Protein AF-0000000066705058 (afdb_homodimer)

pLDDT: mean 97.99, std 1.57, range [86.38, 98.94]

Nearest PDB structures (foldseek):
  3ngf-assembly1_A  TM=9.585E-01  e=2.530E-28  Brucella abortus 2308
  1k77-assembly1_A  TM=9.515E-01  e=2.644E-27  Escherichia coli
  2zvr-assembly1_B  TM=8.179E-01  e=1.873E-13  Thermotoga maritima
  5h6h-assembly2_B  TM=8.214E-01  e=1.449E-12  Thermotoga maritima MSB8
  3vyl-assembly1_B  TM=7.615E-01  e=5.126E-12  Mesorhizobium loti

Secondary structure (DSSP, 8-state):
-BEEEETTTS-TTS-HHHHHHHHHHTT--EEEES-GGGS-HHHHHHHHHHTT-EEEEEEPP-S-GGGT-SBSTT-GGGHHHHHHHHHHHHHHHHHHT--EEE--B-B----HHHHHHHHHHHHHHHHHHHTTTPEEEE----TTTSTTBS---HHHHHHHHHHH--TTEEEEEEHHHHHHHT--HHHHHHHHGGGEEEEEE--TTT---TTSSSSB-HHHHHHHHHHH----EEE-S--S-SSGGGGTHHHHTT-B-/-BEEEETTTS-TTS-HHHHHHHHHHTT--EEEES-GGGS-HHHHHHHHHHTT-EEEEEEPP-S-GGGT-SBSTT-GGGHHHHHHHHHHHHHHHHHHT--EEE--B-B----HHHHHHHHHHHHHHHHHHHTTTPEEEE----TTTSTTBS---HHHHHHHHHHH--TTEEEEEEHHHHHHHT--HHHHHHHHGGGEEEEEE--TTT---TTSSSSB-HHHHHHHHHHH----EEE-S--S-SSGGGGTHHHHTT-B-

Radius of gyration: 26.09 Å; Cα contacts (8 Å, |Δi|>4): 1089; chains: 2; bounding box: 39×76×64 Å

InterPro domains:
  IPR013022 Xylose isomerase-like, TIM barrel domain [PF01261] (23-240)
  IPR026040 Hydroxypyruvate isomerase-like [PIRSF006241] (1-254)
  IPR036237 Xylose isomerase-like superfamily [SSF51658] (1-252)
  IPR050417 Sugar Epimerase/Isomerase [PTHR43489] (1-253)

Foldseek 3Di:
DAAAEELQFEPVVDDSLVVLVLCLVLPHQEYEYAAPPVDDLLSVLVSCVVSNHAYAEYEFDQPDVVVPTRFPQLPPVCVVVLVVSLVVVLVSCVSRVYQEYEGFLTQDDADPSSLVSNLVSQLVSLVVSVVVNHAYEYEAADCVVRNRGHRNDVVSVVVSCVVSVRPSYAYEAELQSVCRRPNPLLVCCQVRLVRHDAYEYAAPPQREDPPDDHDDPVLVSLVSNVVRDDHHYYHNGYYPDSDNVSVCVCVVSPHHD/DAAAEELQFEPVVDDSLVVLVLCLVLPHQEYEYAAPPVDDLLSVLVSCVVSNHAYAEYEFDQPDVVVPTRFPQLPPVCVVVLVVSLVVQLVSCVSRVYQEYEGFLTQDDADPSSLVSNLVSQLVSLVVSVVVNHAYEYEAADCVVRNRGHRNDVVSVVVSCVVSVRPSYAYEAELQSVCRRPNPLLVCCQVRLVRHDAYEYAAPPQQEDPPDDHDDPVLVSLVSNVVRDDHHYYHNGYYPDSDNVSVCVCVVSPHHD

Structure (mmCIF, N/CA/C/O backbone):
data_AF-0000000066705058-model_v1
#
loop_
_entity.id
_entity.type
_entity.pdbx_description
1 polymer 'Putative hydroxypyruvate isomerase'
#
loop_
_atom_site.group_PDB
_atom_site.id
_atom_site.type_symbol
_atom_site.label_atom_id
_atom_site.label_alt_id
_atom_site.label_comp_id
_atom_site.label_asym_id
_atom_site.label_entity_id
_atom_site.label_seq_id
_atom_site.pdbx_PDB_ins_code
_atom_site.Cartn_x
_atom_site.Cartn_y
_atom_site.Cartn_z
_atom_site.occupancy
_atom_site.B_iso_or_equiv
_atom_site.auth_seq_id
_atom_site.auth_comp_id
_atom_site.auth_asym_id
_atom_site.auth_atom_id
_atom_site.pdbx_PDB_model_num
ATOM 1 N N . MET A 1 1 ? -6.016 22.234 -7.145 1 97.19 1 MET A N 1
ATOM 2 C CA . MET A 1 1 ? -5.43 22.125 -5.812 1 97.19 1 MET A CA 1
ATOM 3 C C . MET A 1 1 ? -4.156 22.953 -5.699 1 97.19 1 MET A C 1
ATOM 5 O O . MET A 1 1 ? -3.385 23.047 -6.652 1 97.19 1 MET A O 1
ATOM 9 N N . ARG A 1 2 ? -4.031 23.672 -4.613 1 98.25 2 ARG A N 1
ATOM 10 C CA . ARG A 1 2 ? -2.832 24.469 -4.363 1 98.25 2 ARG A CA 1
ATOM 11 C C . ARG A 1 2 ? -1.87 23.719 -3.439 1 98.25 2 ARG A C 1
ATOM 13 O O . ARG A 1 2 ? -2.297 22.953 -2.578 1 98.25 2 ARG A O 1
ATOM 20 N N . VAL A 1 3 ? -0.543 23.922 -3.594 1 98.81 3 VAL A N 1
ATOM 21 C CA . VAL A 1 3 ? 0.443 23.281 -2.727 1 98.81 3 VAL A CA 1
ATOM 22 C C . VAL A 1 3 ? 0.785 24.219 -1.565 1 98.81 3 VAL A C 1
ATOM 24 O O . VAL A 1 3 ? 0.703 25.438 -1.697 1 98.81 3 VAL A O 1
ATOM 27 N N . ALA A 1 4 ? 1.103 23.688 -0.45 1 98.81 4 ALA A N 1
ATOM 28 C CA . ALA A 1 4 ? 1.565 24.391 0.743 1 98.81 4 ALA A CA 1
ATOM 29 C C . ALA A 1 4 ? 2.945 23.891 1.169 1 98.81 4 ALA A C 1
ATOM 31 O O . ALA A 1 4 ? 3.164 22.688 1.312 1 98.81 4 ALA A O 1
ATOM 32 N N . ALA A 1 5 ? 3.854 24.797 1.395 1 98.56 5 ALA A N 1
ATOM 33 C CA . ALA A 1 5 ? 5.188 24.422 1.858 1 98.56 5 ALA A CA 1
ATOM 34 C C . ALA A 1 5 ? 5.156 24 3.324 1 98.56 5 ALA A C 1
ATOM 36 O O . ALA A 1 5 ? 4.75 24.766 4.191 1 98.56 5 ALA A O 1
ATOM 37 N N . ASN A 1 6 ? 5.5 22.812 3.566 1 98.56 6 ASN A N 1
ATOM 38 C CA . ASN A 1 6 ? 5.727 22.391 4.945 1 98.56 6 ASN A CA 1
ATOM 39 C C . ASN A 1 6 ? 7.098 22.828 5.449 1 98.56 6 ASN A C 1
ATOM 41 O O . ASN A 1 6 ? 8.102 22.172 5.207 1 98.56 6 ASN A O 1
ATOM 45 N N . LEU A 1 7 ? 7.141 23.844 6.223 1 98.25 7 LEU A N 1
ATOM 46 C CA . LEU A 1 7 ? 8.398 24.484 6.594 1 98.25 7 LEU A CA 1
ATOM 47 C C . LEU A 1 7 ? 9.133 23.672 7.648 1 98.25 7 LEU A C 1
ATOM 49 O O . LEU A 1 7 ? 10.32 23.891 7.895 1 98.25 7 LEU A O 1
ATOM 53 N N . THR A 1 8 ? 8.422 22.75 8.234 1 97.44 8 THR A N 1
ATOM 54 C CA . THR A 1 8 ? 9.07 21.844 9.188 1 97.44 8 THR A CA 1
ATOM 55 C C . THR A 1 8 ? 9.93 20.812 8.453 1 97.44 8 THR A C 1
ATOM 57 O O . THR A 1 8 ? 11.047 20.531 8.875 1 97.44 8 THR A O 1
ATOM 60 N N . MET A 1 9 ? 9.461 20.312 7.359 1 96.94 9 MET A N 1
ATOM 61 C CA . MET A 1 9 ? 10.117 19.203 6.664 1 96.94 9 MET A CA 1
ATOM 62 C C . MET A 1 9 ? 10.992 19.734 5.527 1 96.94 9 MET A C 1
ATOM 64 O O . MET A 1 9 ? 12.094 19.219 5.305 1 96.94 9 MET A O 1
ATOM 68 N N . MET A 1 10 ? 10.484 20.75 4.84 1 97.38 10 MET A N 1
ATOM 69 C CA . MET A 1 10 ? 11.188 21.266 3.674 1 97.38 10 MET A CA 1
ATOM 70 C C . MET A 1 10 ? 12.328 22.188 4.098 1 97.38 10 MET A C 1
ATOM 72 O O . MET A 1 10 ? 12.289 22.781 5.18 1 97.38 10 MET A O 1
ATOM 76 N N . PHE A 1 11 ? 13.336 22.328 3.336 1 96.12 11 PHE A N 1
ATOM 77 C CA . PHE A 1 11 ? 14.453 23.25 3.512 1 96.12 11 PHE A CA 1
ATOM 78 C C . PHE A 1 11 ? 15.195 22.953 4.809 1 96.12 11 PHE A C 1
ATOM 80 O O . PHE A 1 11 ? 15.469 23.859 5.594 1 96.12 11 PHE A O 1
ATOM 87 N N . HIS A 1 12 ? 15.508 21.719 5.094 1 90 12 HIS A N 1
ATOM 88 C CA . HIS A 1 12 ? 16 21.25 6.383 1 90 12 HIS A CA 1
ATOM 89 C C . HIS A 1 12 ? 17.328 21.922 6.73 1 90 12 HIS A C 1
ATOM 91 O O . HIS A 1 12 ? 17.719 21.984 7.898 1 90 12 HIS A O 1
ATOM 97 N N . GLU A 1 13 ? 17.953 22.547 5.789 1 91.5 13 GLU A N 1
ATOM 98 C CA . GLU A 1 13 ? 19.25 23.156 6.012 1 91.5 13 GLU A CA 1
ATOM 99 C C . GLU A 1 13 ? 19.109 24.609 6.457 1 91.5 13 GLU A C 1
ATOM 101 O O . GLU A 1 13 ? 20.094 25.25 6.832 1 91.5 13 GLU A O 1
ATOM 106 N N . MET A 1 14 ? 17.922 25.078 6.52 1 95.31 14 MET A N 1
ATOM 107 C CA . MET A 1 14 ? 17.688 26.5 6.797 1 95.31 14 MET A CA 1
ATOM 108 C C . MET A 1 14 ? 17.047 26.688 8.172 1 95.31 14 MET A C 1
ATOM 110 O O . MET A 1 14 ? 16.359 25.797 8.664 1 95.31 14 MET A O 1
ATOM 114 N N . ASP A 1 15 ? 17.328 27.859 8.688 1 95.81 15 ASP A N 1
ATOM 115 C CA . ASP A 1 15 ? 16.609 28.25 9.898 1 95.81 15 ASP A CA 1
ATOM 116 C C . ASP A 1 15 ? 15.133 28.516 9.586 1 95.81 15 ASP A C 1
ATOM 118 O O . ASP A 1 15 ? 14.805 29.047 8.523 1 95.81 15 ASP A O 1
ATOM 122 N N . MET A 1 16 ? 14.305 28.328 10.562 1 97.25 16 MET A N 1
ATOM 123 C CA . MET A 1 16 ? 12.859 28.375 10.383 1 97.25 16 MET A CA 1
ATOM 124 C C . MET A 1 16 ? 12.438 29.703 9.758 1 97.25 16 MET A C 1
ATOM 126 O O . MET A 1 16 ? 11.711 29.719 8.766 1 97.25 16 MET A O 1
ATOM 130 N N . LEU A 1 17 ? 12.891 30.812 10.281 1 97.31 17 LEU A N 1
ATOM 131 C CA . LEU A 1 17 ? 12.406 32.125 9.844 1 97.31 17 LEU A CA 1
ATOM 132 C C . LEU A 1 17 ? 12.867 32.406 8.422 1 97.31 17 LEU A C 1
ATOM 134 O O . LEU A 1 17 ? 12.195 33.156 7.691 1 97.31 17 LEU A O 1
ATOM 138 N N . GLN A 1 18 ? 13.977 31.812 8 1 97.19 18 GLN A N 1
ATOM 139 C CA . GLN A 1 18 ? 14.5 32 6.652 1 97.19 18 GLN A CA 1
ATOM 140 C C . GLN A 1 18 ? 13.703 31.203 5.633 1 97.19 18 GLN A C 1
ATOM 142 O O . GLN A 1 18 ? 13.703 31.516 4.441 1 97.19 18 GLN A O 1
ATOM 147 N N . LYS A 1 19 ? 13.055 30.219 6.109 1 98.12 19 LYS A N 1
ATOM 148 C CA . LYS A 1 19 ? 12.32 29.328 5.223 1 98.12 19 LYS A CA 1
ATOM 149 C C . LYS A 1 19 ? 11.133 30.031 4.582 1 98.12 19 LYS A C 1
ATOM 151 O O . LYS A 1 19 ? 10.703 29.672 3.484 1 98.12 19 LYS A O 1
ATOM 156 N N . TYR A 1 20 ? 10.586 31.047 5.258 1 98.5 20 TYR A N 1
ATOM 157 C CA . TYR A 1 20 ? 9.453 31.781 4.719 1 98.5 20 TYR A CA 1
ATOM 158 C C . TYR A 1 20 ? 9.836 32.469 3.414 1 98.5 20 TYR A C 1
ATOM 160 O O . TYR A 1 20 ? 9.117 32.375 2.416 1 98.5 20 TYR A O 1
ATOM 168 N N . GLY A 1 21 ? 10.953 33.156 3.467 1 98.19 21 GLY A N 1
ATOM 169 C CA . GLY A 1 21 ? 11.43 33.781 2.258 1 98.19 21 GLY A CA 1
ATOM 170 C C . GLY A 1 21 ? 11.688 32.812 1.122 1 98.19 21 GLY A C 1
ATOM 171 O O . GLY A 1 21 ? 11.367 33.094 -0.033 1 98.19 21 GLY A O 1
ATOM 172 N N . ARG A 1 22 ? 12.297 31.703 1.485 1 97.75 22 ARG A N 1
ATOM 173 C CA . ARG A 1 22 ? 12.602 30.688 0.483 1 97.75 22 ARG A CA 1
ATOM 174 C C . ARG A 1 22 ? 11.32 30.156 -0.158 1 97.75 22 ARG A C 1
ATOM 176 O O . ARG A 1 22 ? 11.25 30 -1.38 1 97.75 22 ARG A O 1
ATOM 183 N N . ALA A 1 23 ? 10.32 29.844 0.648 1 98.25 23 ALA A N 1
ATOM 184 C CA . ALA A 1 23 ? 9.039 29.375 0.142 1 98.25 23 ALA A CA 1
ATOM 185 C C . ALA A 1 23 ? 8.406 30.391 -0.803 1 98.25 23 ALA A C 1
ATOM 187 O O . ALA A 1 23 ? 7.902 30.031 -1.87 1 98.25 23 ALA A O 1
ATOM 188 N N . ALA A 1 24 ? 8.484 31.656 -0.42 1 98.31 24 ALA A N 1
ATOM 189 C CA . ALA A 1 24 ? 7.891 32.719 -1.219 1 98.31 24 ALA A CA 1
ATOM 190 C C . ALA A 1 24 ? 8.57 32.844 -2.58 1 98.31 24 ALA A C 1
ATOM 192 O O . ALA A 1 24 ? 7.902 33 -3.602 1 98.31 24 ALA A O 1
ATOM 193 N N . VAL A 1 25 ? 9.883 32.688 -2.6 1 97.31 25 VAL A N 1
ATOM 194 C CA . VAL A 1 25 ? 10.656 32.812 -3.828 1 97.31 25 VAL A CA 1
ATOM 195 C C . VAL A 1 25 ? 10.281 31.688 -4.789 1 97.31 25 VAL A C 1
ATOM 197 O O . VAL A 1 25 ? 10.273 31.875 -6.008 1 97.31 25 VAL A O 1
ATOM 200 N N . LEU A 1 26 ? 9.898 30.594 -4.262 1 97.19 26 LEU A N 1
ATOM 201 C CA . LEU A 1 26 ? 9.57 29.422 -5.07 1 97.19 26 LEU A CA 1
ATOM 202 C C . LEU A 1 26 ? 8.133 29.5 -5.57 1 97.19 26 LEU A C 1
ATOM 204 O O . LEU A 1 26 ? 7.711 28.688 -6.391 1 97.19 26 LEU A O 1
ATOM 208 N N . GLY A 1 27 ? 7.379 30.422 -5.031 1 97.5 27 GLY A N 1
ATOM 209 C CA . GLY A 1 27 ? 6.039 30.656 -5.543 1 97.5 27 GLY A CA 1
ATOM 210 C C . GLY A 1 27 ? 4.949 30.203 -4.594 1 97.5 27 GLY A C 1
ATOM 211 O O . GLY A 1 27 ? 3.762 30.375 -4.871 1 97.5 27 GLY A O 1
ATOM 212 N N . PHE A 1 28 ? 5.293 29.656 -3.463 1 98.5 28 PHE A N 1
ATOM 213 C CA . PHE A 1 28 ? 4.285 29.203 -2.508 1 98.5 28 PHE A CA 1
ATOM 214 C C . PHE A 1 28 ? 3.484 30.391 -1.968 1 98.5 28 PHE A C 1
ATOM 216 O O . PHE A 1 28 ? 4.027 31.484 -1.778 1 98.5 28 PHE A O 1
ATOM 223 N N . GLN A 1 29 ? 2.209 30.172 -1.711 1 98.75 29 GLN A N 1
ATOM 224 C CA . GLN A 1 29 ? 1.339 31.141 -1.058 1 98.75 29 GLN A CA 1
ATOM 225 C C . GLN A 1 29 ? 0.85 30.625 0.292 1 98.75 29 GLN A C 1
ATOM 227 O O . GLN A 1 29 ? 0.349 31.391 1.113 1 98.75 29 GLN A O 1
ATOM 232 N N . LEU A 1 30 ? 0.985 29.312 0.453 1 98.75 30 LEU A N 1
ATOM 233 C CA . LEU A 1 30 ? 0.541 28.641 1.669 1 98.75 30 LEU A CA 1
ATOM 234 C C . LEU A 1 30 ? 1.705 27.938 2.359 1 98.75 30 LEU A C 1
ATOM 236 O O . LEU A 1 30 ? 2.598 27.406 1.693 1 98.75 30 LEU A O 1
ATOM 240 N N . VAL A 1 31 ? 1.688 27.938 3.688 1 98.81 31 VAL A N 1
ATOM 241 C CA . VAL A 1 31 ? 2.717 27.234 4.441 1 98.81 31 VAL A CA 1
ATOM 242 C C . VAL A 1 31 ? 2.078 26.469 5.602 1 98.81 31 VAL A C 1
ATOM 244 O O . VAL A 1 31 ? 0.992 26.828 6.062 1 98.81 31 VAL A O 1
ATOM 247 N N . GLU A 1 32 ? 2.654 25.438 5.992 1 98.56 32 GLU A N 1
ATOM 248 C CA . GLU A 1 32 ? 2.352 24.734 7.242 1 98.56 32 GLU A CA 1
ATOM 249 C C . GLU A 1 32 ? 3.6 24.594 8.109 1 98.56 32 GLU A C 1
ATOM 251 O O . GLU A 1 32 ? 4.703 24.422 7.59 1 98.56 32 GLU A O 1
ATOM 256 N N . VAL A 1 33 ? 3.432 24.766 9.344 1 98.44 33 VAL A N 1
ATOM 257 C CA . VAL A 1 33 ? 4.465 24.531 10.352 1 98.44 33 VAL A CA 1
ATOM 258 C C . VAL A 1 33 ? 3.961 23.531 11.391 1 98.44 33 VAL A C 1
ATOM 260 O O . VAL A 1 33 ? 3.109 23.859 12.219 1 98.44 33 VAL A O 1
ATOM 263 N N . SER A 1 34 ? 4.523 22.375 11.43 1 97.31 34 SER A N 1
ATOM 264 C CA . SER A 1 34 ? 4.008 21.312 12.273 1 97.31 34 SER A CA 1
ATOM 265 C C . SER A 1 34 ? 4.055 21.688 13.75 1 97.31 34 SER A C 1
ATOM 267 O O . SER A 1 34 ? 3.039 21.625 14.445 1 97.31 34 SER A O 1
ATOM 269 N N . LEU A 1 35 ? 5.258 22.109 14.203 1 97.31 35 LEU A N 1
ATOM 270 C CA . LEU A 1 35 ? 5.426 22.5 15.602 1 97.31 35 LEU A CA 1
ATOM 271 C C . LEU A 1 35 ? 6.051 23.891 15.695 1 97.31 35 LEU A C 1
ATOM 273 O O . LEU A 1 35 ? 7.266 24.016 15.875 1 97.31 35 LEU A O 1
ATOM 277 N N . PRO A 1 36 ? 5.277 24.906 15.672 1 98.19 36 PRO A N 1
ATOM 278 C CA . PRO A 1 36 ? 5.766 26.281 15.617 1 98.19 36 PRO A CA 1
ATOM 279 C C . PRO A 1 36 ? 6.172 26.828 16.984 1 98.19 36 PRO A C 1
ATOM 281 O O . PRO A 1 36 ? 6.613 27.969 17.109 1 98.19 36 PRO A O 1
ATOM 284 N N . TYR A 1 37 ? 6.188 26.047 18.062 1 98.06 37 TYR A N 1
ATOM 285 C CA . TYR A 1 37 ? 6.148 26.516 19.438 1 98.06 37 TYR A CA 1
ATOM 286 C C . TYR A 1 37 ? 7.547 26.891 19.938 1 98.06 37 TYR A C 1
ATOM 288 O O . TYR A 1 37 ? 7.711 27.344 21.062 1 98.06 37 TYR A O 1
ATOM 296 N N . GLY A 1 38 ? 8.492 26.734 19.094 1 96.75 38 GLY A N 1
ATOM 297 C CA . GLY A 1 38 ? 9.828 27.219 19.391 1 96.75 38 GLY A CA 1
ATOM 298 C C . GLY A 1 38 ? 10.008 28.688 19.078 1 96.75 38 GLY A C 1
ATOM 299 O O . GLY A 1 38 ? 11.023 29.281 19.453 1 96.75 38 GLY A O 1
ATOM 300 N N . TRP A 1 39 ? 9.023 29.344 18.469 1 98.06 39 TRP A N 1
ATOM 301 C CA . TRP A 1 39 ? 9.039 30.75 18.078 1 98.06 39 TRP A CA 1
ATOM 302 C C . TRP A 1 39 ? 7.785 31.469 18.578 1 98.06 39 TRP A C 1
ATOM 304 O O . TRP A 1 39 ? 6.707 30.875 18.641 1 98.06 39 TRP A O 1
ATOM 314 N N . PRO A 1 40 ? 7.957 32.781 18.953 1 98.25 40 PRO A N 1
ATOM 315 C CA . PRO A 1 40 ? 6.727 33.531 19.188 1 98.25 40 PRO A CA 1
ATOM 316 C C . PRO A 1 40 ? 5.805 33.562 17.969 1 98.25 40 PRO A C 1
ATOM 318 O O . PRO A 1 40 ? 6.266 33.75 16.844 1 98.25 40 PRO A O 1
ATOM 321 N N . ALA A 1 41 ? 4.531 33.312 18.188 1 98.56 41 ALA A N 1
ATOM 322 C CA . ALA A 1 41 ? 3.564 33.25 17.094 1 98.56 41 ALA A CA 1
ATOM 323 C C . ALA A 1 41 ? 3.598 34.531 16.266 1 98.56 41 ALA A C 1
ATOM 325 O O . ALA A 1 41 ? 3.467 34.5 15.047 1 98.56 41 ALA A O 1
ATOM 326 N N . GLU A 1 42 ? 3.781 35.656 16.906 1 98.56 42 GLU A N 1
ATOM 327 C CA . GLU A 1 42 ? 3.797 36.938 16.25 1 98.56 42 GLU A CA 1
ATOM 328 C C . GLU A 1 42 ? 4.961 37.031 15.266 1 98.56 42 GLU A C 1
ATOM 330 O O . GLU A 1 42 ? 4.848 37.688 14.219 1 98.56 42 GLU A O 1
ATOM 335 N N . GLU A 1 43 ? 6.039 36.438 15.656 1 98.44 43 GLU A N 1
ATOM 336 C CA . GLU A 1 43 ? 7.195 36.438 14.766 1 98.44 43 GLU A CA 1
ATOM 337 C C . GLU A 1 43 ? 6.922 35.625 13.5 1 98.44 43 GLU A C 1
ATOM 339 O O . GLU A 1 43 ? 7.301 36.031 12.398 1 98.44 43 GLU A O 1
ATOM 344 N N . LEU A 1 44 ? 6.34 34.531 13.695 1 98.69 44 LEU A N 1
ATOM 345 C CA . LEU A 1 44 ? 5.969 33.688 12.555 1 98.69 44 LEU A CA 1
ATOM 346 C C . LEU A 1 44 ? 4.961 34.438 11.664 1 98.69 44 LEU A C 1
ATOM 348 O O . LEU A 1 44 ? 5.086 34.406 10.438 1 98.69 44 LEU A O 1
ATOM 352 N N . LEU A 1 45 ? 3.955 35.062 12.297 1 98.62 45 LEU A N 1
ATOM 353 C CA . LEU A 1 45 ? 2.959 35.844 11.555 1 98.62 45 LEU A CA 1
ATOM 354 C C . LEU A 1 45 ? 3.619 36.969 10.758 1 98.62 45 LEU A C 1
ATOM 356 O O . LEU A 1 45 ? 3.27 37.188 9.602 1 98.62 45 LEU A O 1
ATOM 360 N N . HIS A 1 46 ? 4.551 37.594 11.422 1 98.5 46 HIS A N 1
ATOM 361 C CA . HIS A 1 46 ? 5.25 38.688 10.773 1 98.5 46 HIS A CA 1
ATOM 362 C C . HIS A 1 46 ? 5.977 38.219 9.516 1 98.5 46 HIS A C 1
ATOM 364 O O . HIS A 1 46 ? 5.953 38.875 8.484 1 98.5 46 HIS A O 1
ATOM 370 N N . GLN A 1 47 ? 6.699 37.094 9.633 1 98.5 47 GLN A N 1
ATOM 371 C CA . GLN A 1 47 ? 7.371 36.531 8.461 1 98.5 47 GLN A CA 1
ATOM 372 C C . GLN A 1 47 ? 6.375 36.188 7.359 1 98.5 47 GLN A C 1
ATOM 374 O O . GLN A 1 47 ? 6.613 36.469 6.184 1 98.5 47 GLN A O 1
ATOM 379 N N . ALA A 1 48 ? 5.262 35.594 7.73 1 98.75 48 ALA A N 1
ATOM 380 C CA . ALA A 1 48 ? 4.238 35.25 6.754 1 98.75 48 ALA A CA 1
ATOM 381 C C . ALA A 1 48 ? 3.695 36.469 6.051 1 98.75 48 ALA A C 1
ATOM 383 O O . ALA A 1 48 ? 3.521 36.469 4.828 1 98.75 48 ALA A O 1
ATOM 384 N N . GLU A 1 49 ? 3.43 37.531 6.812 1 98.56 49 GLU A N 1
ATOM 385 C CA . GLU A 1 49 ? 2.926 38.781 6.25 1 98.56 49 GLU A CA 1
ATOM 386 C C . GLU A 1 49 ? 3.961 39.438 5.34 1 98.56 49 GLU A C 1
ATOM 388 O O . GLU A 1 49 ? 3.625 39.906 4.254 1 98.56 49 GLU A O 1
ATOM 393 N N . ARG A 1 50 ? 5.129 39.406 5.805 1 98.5 50 ARG A N 1
ATOM 394 C CA . ARG A 1 50 ? 6.223 40 5.043 1 98.5 50 ARG A CA 1
ATOM 395 C C . ARG A 1 50 ? 6.316 39.375 3.65 1 98.5 50 ARG A C 1
ATOM 397 O O . ARG A 1 50 ? 6.559 40.094 2.668 1 98.5 50 ARG A O 1
ATOM 404 N N . TYR A 1 51 ? 6.164 38.094 3.557 1 98.56 51 TYR A N 1
ATOM 405 C CA . TYR A 1 51 ? 6.375 37.375 2.303 1 98.56 51 TYR A CA 1
ATOM 406 C C . TYR A 1 51 ? 5.047 37 1.659 1 98.56 51 TYR A C 1
ATOM 408 O O . TYR A 1 51 ? 5.008 36.219 0.715 1 98.56 51 TYR A O 1
ATOM 416 N N . HIS A 1 52 ? 3.906 37.5 2.203 1 98.5 52 HIS A N 1
ATOM 417 C CA . HIS A 1 52 ? 2.562 37.281 1.678 1 98.5 52 HIS A CA 1
ATOM 418 C C . HIS A 1 52 ? 2.211 35.812 1.637 1 98.5 52 HIS A C 1
ATOM 420 O O . HIS A 1 52 ? 1.721 35.312 0.622 1 98.5 52 HIS A O 1
ATOM 426 N N . LEU A 1 53 ? 2.582 35.125 2.686 1 98.81 53 LEU A N 1
ATOM 427 C CA . LEU A 1 53 ? 2.254 33.719 2.881 1 98.81 53 LEU A CA 1
ATOM 428 C C . LEU A 1 53 ? 1.125 33.562 3.895 1 98.81 53 LEU A C 1
ATOM 430 O O . LEU A 1 53 ? 0.868 34.469 4.691 1 98.81 53 LEU A O 1
ATOM 434 N N . ARG A 1 54 ? 0.409 32.5 3.832 1 98.81 54 ARG A N 1
ATOM 435 C CA . ARG A 1 54 ? -0.662 32.156 4.77 1 98.81 54 ARG A CA 1
ATOM 436 C C . ARG A 1 54 ? -0.425 30.812 5.43 1 98.81 54 ARG A C 1
ATOM 438 O O . ARG A 1 54 ? -0.206 29.812 4.746 1 98.81 54 ARG A O 1
ATOM 445 N N . HIS A 1 55 ? -0.459 30.766 6.738 1 98.81 55 HIS A N 1
ATOM 446 C CA . HIS A 1 55 ? -0.411 29.5 7.465 1 98.81 55 HIS A CA 1
ATOM 447 C C . HIS A 1 55 ? -1.73 28.75 7.348 1 98.81 55 HIS A C 1
ATOM 449 O O . HIS A 1 55 ? -2.803 29.344 7.496 1 98.81 55 HIS A O 1
ATOM 455 N N . ILE A 1 56 ? -1.649 27.422 7.145 1 98.5 56 ILE A N 1
ATOM 456 C CA . ILE A 1 56 ? -2.924 26.734 6.934 1 98.5 56 ILE A CA 1
ATOM 457 C C . ILE A 1 56 ? -3.039 25.547 7.883 1 98.5 56 ILE A C 1
ATOM 459 O O . ILE A 1 56 ? -4.121 24.984 8.047 1 98.5 56 ILE A O 1
ATOM 463 N N . LEU A 1 57 ? -1.94 25.156 8.531 1 98.75 57 LEU A N 1
ATOM 464 C CA . LEU A 1 57 ? -1.963 23.984 9.398 1 98.75 57 LEU A CA 1
ATOM 465 C C . LEU A 1 57 ? -0.849 24.047 10.438 1 98.75 57 LEU A C 1
ATOM 467 O O . LEU A 1 57 ? 0.284 24.422 10.117 1 98.75 57 LEU A O 1
ATOM 471 N N . ILE A 1 58 ? -1.1 23.781 11.641 1 98.88 58 ILE A N 1
ATOM 472 C CA . ILE A 1 58 ? -0.119 23.484 12.688 1 98.88 58 ILE A CA 1
ATOM 473 C C . ILE A 1 58 ? -0.546 22.25 13.469 1 98.88 58 ILE A C 1
ATOM 475 O O . ILE A 1 58 ? -1.669 21.766 13.312 1 98.88 58 ILE A O 1
ATOM 479 N N . ASN A 1 59 ? 0.335 21.672 14.164 1 98.88 59 ASN A N 1
ATOM 480 C CA . ASN A 1 59 ? -0.001 20.672 15.172 1 98.88 59 ASN A CA 1
ATOM 481 C C . ASN A 1 59 ? -0.152 21.297 16.562 1 98.88 59 ASN A C 1
ATOM 483 O O . ASN A 1 59 ? 0.477 22.312 16.859 1 98.88 59 ASN A O 1
ATOM 487 N N . ALA A 1 60 ? -0.997 20.75 17.391 1 98.88 60 ALA A N 1
ATOM 488 C CA . ALA A 1 60 ? -0.936 21.094 18.812 1 98.88 60 ALA A CA 1
ATOM 489 C C . ALA A 1 60 ? 0.388 20.656 19.422 1 98.88 60 ALA A C 1
ATOM 491 O O . ALA A 1 60 ? 1.047 19.75 18.906 1 98.88 60 ALA A O 1
ATOM 492 N N . PRO A 1 61 ? 0.748 21.422 20.5 1 98.75 61 PRO A N 1
ATOM 493 C CA . PRO A 1 61 ? 1.952 20.938 21.188 1 98.75 61 PRO A CA 1
ATOM 494 C C . PRO A 1 61 ? 1.916 19.422 21.422 1 98.75 61 PRO A C 1
ATOM 496 O O . PRO A 1 61 ? 0.885 18.891 21.844 1 98.75 61 PRO A O 1
ATOM 499 N N . ALA A 1 62 ? 3.012 18.734 21.203 1 98.19 62 ALA A N 1
ATOM 500 C CA . ALA A 1 62 ? 3.033 17.281 21.172 1 98.19 62 ALA A CA 1
ATOM 501 C C . ALA A 1 62 ? 3.818 16.719 22.359 1 98.19 62 ALA A C 1
ATOM 503 O O . ALA A 1 62 ? 4.176 15.539 22.375 1 98.19 62 ALA A O 1
ATOM 504 N N . GLY A 1 63 ? 4.09 17.5 23.359 1 97.81 63 GLY A N 1
ATOM 505 C CA . GLY A 1 63 ? 5.008 17.094 24.422 1 97.81 63 GLY A CA 1
ATOM 506 C C . GLY A 1 63 ? 6.465 17.312 24.062 1 97.81 63 GLY A C 1
ATOM 507 O O . GLY A 1 63 ? 6.773 17.828 22.984 1 97.81 63 GLY A O 1
ATOM 508 N N . ASN A 1 64 ? 7.359 16.953 24.984 1 96.31 64 ASN A N 1
ATOM 509 C CA . ASN A 1 64 ? 8.789 17.109 24.75 1 96.31 64 ASN A CA 1
ATOM 510 C C . ASN A 1 64 ? 9.32 16.062 23.797 1 96.31 64 ASN A C 1
ATOM 512 O O . ASN A 1 64 ? 9.531 14.906 24.188 1 96.31 64 ASN A O 1
ATOM 516 N N . TRP A 1 65 ? 9.57 16.469 22.609 1 94.81 65 TRP A N 1
ATOM 517 C CA . TRP A 1 65 ? 10.008 15.562 21.547 1 94.81 65 TRP A CA 1
ATOM 518 C C . TRP A 1 65 ? 11.258 14.797 21.969 1 94.81 65 TRP A C 1
ATOM 520 O O . TRP A 1 65 ? 11.391 13.602 21.672 1 94.81 65 TRP A O 1
ATOM 530 N N . SER A 1 66 ? 12.172 15.477 22.641 1 95 66 SER A N 1
ATOM 531 C CA . SER A 1 66 ? 13.445 14.883 23.031 1 95 66 SER A CA 1
ATOM 532 C C . SER A 1 66 ? 13.242 13.812 24.109 1 95 66 SER A C 1
ATOM 534 O O . SER A 1 66 ? 14.109 12.961 24.312 1 95 66 SER A O 1
ATOM 536 N N . GLU A 1 67 ? 12.109 13.914 24.766 1 96.31 67 GLU A N 1
ATOM 537 C CA . GLU A 1 67 ? 11.797 12.938 25.797 1 96.31 67 GLU A CA 1
ATOM 538 C C . GLU A 1 67 ? 10.969 11.781 25.234 1 96.31 67 GLU A C 1
ATOM 540 O O . GLU A 1 67 ? 10.508 10.922 26 1 96.31 67 GLU A O 1
ATOM 545 N N . GLY A 1 68 ? 10.742 11.805 23.953 1 96.81 68 GLY A N 1
ATOM 546 C CA . GLY A 1 68 ? 10.094 10.672 23.297 1 96.81 68 GLY A CA 1
ATOM 547 C C . GLY A 1 68 ? 8.625 10.906 23.016 1 96.81 68 GLY A C 1
ATOM 548 O O . GLY A 1 68 ? 7.965 10.062 22.406 1 96.81 68 GLY A O 1
ATOM 549 N N . PHE A 1 69 ? 8.133 12.062 23.438 1 98.06 69 PHE A N 1
ATOM 550 C CA . PHE A 1 69 ? 6.723 12.344 23.203 1 98.06 69 PHE A CA 1
ATOM 551 C C . PHE A 1 69 ? 6.469 12.602 21.719 1 98.06 69 PHE A C 1
ATOM 553 O O . PHE A 1 69 ? 7.285 13.227 21.047 1 98.06 69 PHE A O 1
ATOM 560 N N . ARG A 1 70 ? 5.355 12.148 21.219 1 98.75 70 ARG A N 1
ATOM 561 C CA . ARG A 1 70 ? 4.852 12.359 19.875 1 98.75 70 ARG A CA 1
ATOM 562 C C . ARG A 1 70 ? 3.361 12.68 19.891 1 98.75 70 ARG A C 1
ATOM 564 O O . ARG A 1 70 ? 2.602 12.164 19.062 1 98.75 70 ARG A O 1
ATOM 571 N N . GLY A 1 71 ? 2.982 13.438 20.75 1 98.75 71 GLY A N 1
ATOM 572 C CA . GLY A 1 71 ? 1.586 13.734 21.016 1 98.75 71 GLY A CA 1
ATOM 573 C C . GLY A 1 71 ? 1.16 13.336 22.422 1 98.75 71 GLY A C 1
ATOM 574 O O . GLY A 1 71 ? 1.887 12.625 23.125 1 98.75 71 GLY A O 1
ATOM 575 N N . LEU A 1 72 ? 0.025 13.766 22.844 1 98.81 72 LEU A N 1
ATOM 576 C CA . LEU A 1 72 ? -0.398 13.617 24.219 1 98.81 72 LEU A CA 1
ATOM 577 C C . LEU A 1 72 ? -1.795 13.008 24.312 1 98.81 72 LEU A C 1
ATOM 579 O O . LEU A 1 72 ? -2.215 12.555 25.375 1 98.81 72 LEU A O 1
ATOM 583 N N . ALA A 1 73 ? -2.516 12.938 23.25 1 98.88 73 ALA A N 1
ATOM 584 C CA . ALA A 1 73 ? -3.963 12.75 23.266 1 98.88 73 ALA A CA 1
ATOM 585 C C . ALA A 1 73 ? -4.336 11.359 23.766 1 98.88 73 ALA A C 1
ATOM 587 O O . ALA A 1 73 ? -5.402 11.172 24.359 1 98.88 73 ALA A O 1
ATOM 588 N N . ALA A 1 74 ? -3.449 10.391 23.531 1 98.88 74 ALA A N 1
ATOM 589 C CA . ALA A 1 74 ? -3.787 9.016 23.891 1 98.88 74 ALA A CA 1
ATOM 590 C C . ALA A 1 74 ? -3.17 8.625 25.219 1 98.88 74 ALA A C 1
ATOM 592 O O . ALA A 1 74 ? -3.211 7.461 25.609 1 98.88 74 ALA A O 1
ATOM 593 N N . LEU A 1 75 ? -2.539 9.602 25.953 1 98.62 75 LEU A N 1
ATOM 594 C CA . LEU A 1 75 ? -1.772 9.305 27.156 1 98.62 75 LEU A CA 1
ATOM 595 C C . LEU A 1 75 ? -2.561 9.672 28.406 1 98.62 75 LEU A C 1
ATOM 597 O O . LEU A 1 75 ? -2.67 10.852 28.75 1 98.62 75 LEU A O 1
ATOM 601 N N . PRO A 1 76 ? -3.051 8.68 29.109 1 97.75 76 PRO A N 1
ATOM 602 C CA . PRO A 1 76 ? -3.898 8.977 30.266 1 97.75 76 PRO A CA 1
ATOM 603 C C . PRO A 1 76 ? -3.158 9.742 31.359 1 97.75 76 PRO A C 1
ATOM 605 O O . PRO A 1 76 ? -3.771 10.516 32.094 1 97.75 76 PRO A O 1
ATOM 608 N N . GLU A 1 77 ? -1.854 9.625 31.391 1 97.31 77 GLU A N 1
ATOM 609 C CA . GLU A 1 77 ? -1.072 10.242 32.469 1 97.31 77 GLU A CA 1
ATOM 610 C C . GLU A 1 77 ? -0.721 11.688 32.125 1 97.31 77 GLU A C 1
ATOM 612 O O . GLU A 1 77 ? -0.15 12.398 32.969 1 97.31 77 GLU A O 1
ATOM 617 N N . GLN A 1 78 ? -1.106 12.133 30.969 1 97.75 78 GLN A N 1
ATOM 618 C CA . GLN A 1 78 ? -0.691 13.461 30.531 1 97.75 78 GLN A CA 1
ATOM 619 C C . GLN A 1 78 ? -1.895 14.375 30.344 1 97.75 78 GLN A C 1
ATOM 621 O O . GLN A 1 78 ? -1.852 15.312 29.531 1 97.75 78 GLN A O 1
ATOM 626 N N . THR A 1 79 ? -2.939 14.188 31.062 1 96.06 79 THR A N 1
ATOM 627 C CA . THR A 1 79 ? -4.199 14.891 30.875 1 96.06 79 THR A CA 1
ATOM 628 C C . THR A 1 79 ? -4.008 16.391 31.062 1 96.06 79 THR A C 1
ATOM 630 O O . THR A 1 79 ? -4.484 17.188 30.25 1 96.06 79 THR A O 1
ATOM 633 N N . SER A 1 80 ? -3.357 16.844 32.094 1 97.44 80 SER A N 1
ATOM 634 C CA . SER A 1 80 ? -3.152 18.266 32.344 1 97.44 80 SER A CA 1
ATOM 635 C C . SER A 1 80 ? -2.338 18.922 31.234 1 97.44 80 SER A C 1
ATOM 637 O O . SER A 1 80 ? -2.691 20 30.75 1 97.44 80 SER A O 1
ATOM 639 N N . LYS A 1 81 ? -1.276 18.25 30.906 1 98.12 81 LYS A N 1
ATOM 640 C CA . LYS A 1 81 ? -0.44 18.75 29.812 1 98.12 81 LYS A CA 1
ATOM 641 C C . LYS A 1 81 ? -1.223 18.812 28.5 1 98.12 81 LYS A C 1
ATOM 643 O O . LYS A 1 81 ? -1.017 19.734 27.703 1 98.12 81 LYS A O 1
ATOM 648 N N . TYR A 1 82 ? -2.068 17.891 28.328 1 98.69 82 TYR A N 1
ATOM 649 C CA . TYR A 1 82 ? -2.887 17.844 27.125 1 98.69 82 TYR A CA 1
ATOM 650 C C . TYR A 1 82 ? -3.82 19.047 27.047 1 98.69 82 TYR A C 1
ATOM 652 O O . TYR A 1 82 ? -3.898 19.703 26.016 1 98.69 82 TYR A O 1
ATOM 660 N N . ILE A 1 83 ? -4.488 19.344 28.109 1 98.38 83 ILE A N 1
ATOM 661 C CA . ILE A 1 83 ? -5.426 20.469 28.141 1 98.38 83 ILE A CA 1
ATOM 662 C C . ILE A 1 83 ? -4.68 21.766 27.875 1 98.38 83 ILE A C 1
ATOM 664 O O . ILE A 1 83 ? -5.133 22.609 27.109 1 98.38 83 ILE A O 1
ATOM 668 N N . GLU A 1 84 ? -3.539 21.891 28.484 1 98.5 84 GLU A N 1
ATOM 669 C CA . GLU A 1 84 ? -2.707 23.062 28.266 1 98.5 84 GLU A CA 1
ATOM 670 C C . GLU A 1 84 ? -2.287 23.172 26.797 1 98.5 84 GLU A C 1
ATOM 672 O O . GLU A 1 84 ? -2.23 24.281 26.25 1 98.5 84 GLU A O 1
ATOM 677 N N . SER A 1 85 ? -1.978 22.047 26.234 1 98.75 85 SER A N 1
ATOM 678 C CA . SER A 1 85 ? -1.548 22.031 24.828 1 98.75 85 SER A CA 1
ATOM 679 C C . SER A 1 85 ? -2.639 22.562 23.906 1 98.75 85 SER A C 1
ATOM 681 O O . SER A 1 85 ? -2.346 23.234 22.922 1 98.75 85 SER A O 1
ATOM 683 N N . LEU A 1 86 ? -3.877 22.297 24.219 1 98.81 86 LEU A N 1
ATOM 684 C CA . LEU A 1 86 ? -4.984 22.797 23.391 1 98.81 86 LEU A CA 1
ATOM 685 C C . LEU A 1 86 ? -5.078 24.312 23.469 1 98.81 86 LEU A C 1
ATOM 687 O O . LEU A 1 86 ? -5.289 24.984 22.453 1 98.81 86 LEU A O 1
ATOM 691 N N . ASP A 1 87 ? -4.895 24.828 24.641 1 98.56 87 ASP A N 1
ATOM 692 C CA . ASP A 1 87 ? -4.949 26.266 24.812 1 98.56 87 ASP A CA 1
ATOM 693 C C . ASP A 1 87 ? -3.852 26.969 24.016 1 98.56 87 ASP A C 1
ATOM 695 O O . ASP A 1 87 ? -4.105 27.969 23.344 1 98.56 87 ASP A O 1
ATOM 699 N N . ILE A 1 88 ? -2.699 26.406 24.125 1 98.75 88 ILE A N 1
ATOM 700 C CA . ILE A 1 88 ? -1.567 26.953 23.391 1 98.75 88 ILE A CA 1
ATOM 701 C C . ILE A 1 88 ? -1.833 26.891 21.891 1 98.75 88 ILE A C 1
ATOM 703 O O . ILE A 1 88 ? -1.598 27.859 21.156 1 98.75 88 ILE A O 1
ATOM 707 N N . ALA A 1 89 ? -2.312 25.75 21.438 1 98.88 89 ALA A N 1
ATOM 708 C CA . ALA A 1 89 ? -2.613 25.562 20.016 1 98.88 89 ALA A CA 1
ATOM 709 C C . ALA A 1 89 ? -3.625 26.594 19.531 1 98.88 89 ALA A C 1
ATOM 711 O O . ALA A 1 89 ? -3.471 27.156 18.453 1 98.88 89 ALA A O 1
ATOM 712 N N . ILE A 1 90 ? -4.652 26.828 20.328 1 98.75 90 ILE A N 1
ATOM 713 C CA . ILE A 1 90 ? -5.695 27.781 19.969 1 98.75 90 ILE A CA 1
ATOM 714 C C . ILE A 1 90 ? -5.102 29.188 19.859 1 98.75 90 ILE A C 1
ATOM 716 O O . ILE A 1 90 ? -5.379 29.922 18.906 1 98.75 90 ILE A O 1
ATOM 720 N N . GLN A 1 91 ? -4.289 29.547 20.797 1 98.62 91 GLN A N 1
ATOM 721 C CA . GLN A 1 91 ? -3.656 30.859 20.781 1 98.62 91 GLN A CA 1
ATOM 722 C C . GLN A 1 91 ? -2.809 31.047 19.531 1 98.62 91 GLN A C 1
ATOM 724 O O . GLN A 1 91 ? -2.889 32.094 18.875 1 98.62 91 GLN A O 1
ATOM 729 N N . TYR A 1 92 ? -1.975 30.031 19.25 1 98.88 92 TYR A N 1
ATOM 730 C CA . TYR A 1 92 ? -1.144 30.109 18.047 1 98.88 92 TYR A CA 1
ATOM 731 C C . TYR A 1 92 ? -2.002 30.141 16.781 1 98.88 92 TYR A C 1
ATOM 733 O O . TYR A 1 92 ? -1.737 30.906 15.867 1 98.88 92 TYR A O 1
ATOM 741 N N . ALA A 1 93 ? -3.033 29.281 16.766 1 98.81 93 ALA A N 1
ATOM 742 C CA . ALA A 1 93 ? -3.908 29.219 15.594 1 98.81 93 ALA A CA 1
ATOM 743 C C . ALA A 1 93 ? -4.582 30.562 15.344 1 98.81 93 ALA A C 1
ATOM 745 O O . ALA A 1 93 ? -4.66 31.031 14.203 1 98.81 93 ALA A O 1
ATOM 746 N N . LYS A 1 94 ? -5.035 31.172 16.359 1 98.44 94 LYS A N 1
ATOM 747 C CA . LYS A 1 94 ? -5.676 32.469 16.234 1 98.44 94 LYS A CA 1
ATOM 748 C C . LYS A 1 94 ? -4.688 33.531 15.734 1 98.44 94 LYS A C 1
ATOM 750 O O . LYS A 1 94 ? -5 34.312 14.828 1 98.44 94 LYS A O 1
ATOM 755 N N . THR A 1 95 ? -3.559 33.531 16.359 1 98.69 95 THR A N 1
ATOM 756 C CA . THR A 1 95 ? -2.553 34.5 15.977 1 98.69 95 THR A CA 1
ATOM 757 C C . THR A 1 95 ? -2.131 34.312 14.523 1 98.69 95 THR A C 1
ATOM 759 O O . THR A 1 95 ? -2.008 35.281 13.773 1 98.69 95 THR A O 1
ATOM 762 N N . LEU A 1 96 ? -1.934 33.094 14.086 1 98.69 96 LEU A N 1
ATOM 763 C CA . LEU A 1 96 ? -1.436 32.781 12.758 1 98.69 96 LEU A CA 1
ATOM 764 C C . LEU A 1 96 ? -2.582 32.688 11.758 1 98.69 96 LEU A C 1
ATOM 766 O O . LEU A 1 96 ? -2.352 32.5 10.562 1 98.69 96 LEU A O 1
ATOM 770 N N . ASN A 1 97 ? -3.809 32.812 12.266 1 97.56 97 ASN A N 1
ATOM 771 C CA . ASN A 1 97 ? -5.012 32.688 11.445 1 97.56 97 ASN A CA 1
ATOM 772 C C . ASN A 1 97 ? -5.074 31.344 10.734 1 97.56 97 ASN A C 1
ATOM 774 O O . ASN A 1 97 ? -5.293 31.281 9.523 1 97.56 97 ASN A O 1
ATOM 778 N N . VAL A 1 98 ? -4.754 30.344 11.477 1 97.5 98 VAL A N 1
ATOM 779 C CA . VAL A 1 98 ? -4.793 28.969 10.984 1 97.5 98 VAL A CA 1
ATOM 780 C C . VAL A 1 98 ? -6.137 28.328 11.336 1 97.5 98 VAL A C 1
ATOM 782 O O . VAL A 1 98 ? -6.629 28.484 12.453 1 97.5 98 VAL A O 1
ATOM 785 N N . GLN A 1 99 ? -6.691 27.578 10.422 1 94.75 99 GLN A N 1
ATOM 786 C CA . GLN A 1 99 ? -8.016 27.016 10.664 1 94.75 99 GLN A CA 1
ATOM 787 C C . GLN A 1 99 ? -7.957 25.5 10.836 1 94.75 99 GLN A C 1
ATOM 789 O O . GLN A 1 99 ? -8.984 24.859 11.031 1 94.75 99 GLN A O 1
ATOM 794 N N . LYS A 1 100 ? -6.785 24.891 10.734 1 98.69 100 LYS A N 1
ATOM 795 C CA . LYS A 1 100 ? -6.641 23.438 10.898 1 98.69 100 LYS A CA 1
ATOM 796 C C . LYS A 1 100 ? -5.547 23.109 11.906 1 98.69 100 LYS A C 1
ATOM 798 O O . LYS A 1 100 ? -4.414 23.578 11.789 1 98.69 100 LYS A O 1
ATOM 803 N N . VAL A 1 101 ? -5.863 22.359 12.867 1 98.94 101 VAL A N 1
ATOM 804 C CA . VAL A 1 101 ? -4.898 21.938 13.875 1 98.94 101 VAL A CA 1
ATOM 805 C C . VAL A 1 101 ? -4.91 20.406 13.992 1 98.94 101 VAL A C 1
ATOM 807 O O . VAL A 1 101 ? -5.965 19.797 14.203 1 98.94 101 VAL A O 1
ATOM 810 N N . HIS A 1 102 ? -3.826 19.828 13.758 1 98.94 102 HIS A N 1
ATOM 811 C CA . HIS A 1 102 ? -3.658 18.391 13.984 1 98.94 102 HIS A CA 1
ATOM 812 C C . HIS A 1 102 ? -3.307 18.109 15.445 1 98.94 102 HIS A C 1
ATOM 814 O O . HIS A 1 102 ? -2.363 18.688 15.984 1 98.94 102 HIS A O 1
ATOM 820 N N . VAL A 1 103 ? -4.055 17.25 16.078 1 98.94 103 VAL A N 1
ATOM 821 C CA . VAL A 1 103 ? -3.793 16.828 17.438 1 98.94 103 VAL A CA 1
ATOM 822 C C . VAL A 1 103 ? -3.154 15.445 17.438 1 98.94 103 VAL A C 1
ATOM 824 O O . VAL A 1 103 ? -3.824 14.445 17.172 1 98.94 103 VAL A O 1
ATOM 827 N N . MET A 1 104 ? -1.905 15.398 17.812 1 98.88 104 MET A N 1
ATOM 828 C CA . MET A 1 104 ? -1.135 14.156 17.734 1 98.88 104 MET A CA 1
ATOM 829 C C . MET A 1 104 ? -1.497 13.219 18.891 1 98.88 104 MET A C 1
ATOM 831 O O . MET A 1 104 ? -1.728 13.664 20.016 1 98.88 104 MET A O 1
ATOM 835 N N . ALA A 1 105 ? -1.479 12.023 18.656 1 98.88 105 ALA A N 1
ATOM 836 C CA . ALA A 1 105 ? -2.008 11 19.562 1 98.88 105 ALA A CA 1
ATOM 837 C C . ALA A 1 105 ? -1.013 10.672 20.672 1 98.88 105 ALA A C 1
ATOM 839 O O . ALA A 1 105 ? -1.378 10.617 21.844 1 98.88 105 ALA A O 1
ATOM 840 N N . GLY A 1 106 ? 0.218 10.461 20.25 1 98.81 106 GLY A N 1
ATOM 841 C CA . GLY A 1 106 ? 1.239 9.945 21.156 1 98.81 106 GLY A CA 1
ATOM 842 C C . GLY A 1 106 ? 1.554 8.477 20.922 1 98.81 106 GLY A C 1
ATOM 843 O O . GLY A 1 106 ? 0.901 7.82 20.109 1 98.81 106 GLY A O 1
ATOM 844 N N . ILE A 1 107 ? 2.637 8.07 21.531 1 98.75 107 ILE A N 1
ATOM 845 C CA . ILE A 1 107 ? 3.037 6.668 21.531 1 98.75 107 ILE A CA 1
ATOM 846 C C . ILE A 1 107 ? 2.375 5.949 22.703 1 98.75 107 ILE A C 1
ATOM 848 O O . ILE A 1 107 ? 2.57 6.328 23.859 1 98.75 107 ILE A O 1
ATOM 852 N N . ALA A 1 108 ? 1.553 5.004 22.438 1 98.5 108 ALA A N 1
ATOM 853 C CA . ALA A 1 108 ? 0.791 4.328 23.484 1 98.5 108 ALA A CA 1
ATOM 854 C C . ALA A 1 108 ? 0.431 2.904 23.078 1 98.5 108 ALA A C 1
ATOM 856 O O . ALA A 1 108 ? 0.377 2.59 21.891 1 98.5 108 ALA A O 1
ATOM 857 N N . GLU A 1 109 ? 0.192 2.068 24.047 1 97.12 109 GLU A N 1
ATOM 858 C CA . GLU A 1 109 ? -0.303 0.721 23.781 1 97.12 109 GLU A CA 1
ATOM 859 C C . GLU A 1 109 ? -1.729 0.754 23.234 1 97.12 109 GLU A C 1
ATOM 861 O O . GLU A 1 109 ? -2.461 1.721 23.469 1 97.12 109 GLU A O 1
ATOM 866 N N . GLU A 1 110 ? -1.991 -0.311 22.562 1 96.75 110 GLU A N 1
ATOM 867 C CA . GLU A 1 110 ? -3.35 -0.425 22.047 1 96.75 110 GLU A CA 1
ATOM 868 C C . GLU A 1 110 ? -4.277 -1.083 23.062 1 96.75 110 GLU A C 1
ATOM 870 O O . GLU A 1 110 ? -4.609 -2.264 22.938 1 96.75 110 GLU A O 1
ATOM 875 N N . THR A 1 111 ? -4.719 -0.322 24.047 1 97.81 111 THR A N 1
ATOM 876 C CA . THR A 1 111 ? -5.652 -0.801 25.062 1 97.81 111 THR A CA 1
ATOM 877 C C . THR A 1 111 ? -6.961 -0.019 25 1 97.81 111 THR A C 1
ATOM 879 O O . THR A 1 111 ? -7.016 1.068 24.422 1 97.81 111 THR A O 1
ATOM 882 N N . ASN A 1 112 ? -7.969 -0.6 25.531 1 97.62 112 ASN A N 1
ATOM 883 C CA . ASN A 1 112 ? -9.25 0.092 25.625 1 97.62 112 ASN A CA 1
ATOM 884 C C . ASN A 1 112 ? -9.125 1.401 26.406 1 97.62 112 ASN A C 1
ATOM 886 O O . ASN A 1 112 ? -9.789 2.387 26.078 1 97.62 112 ASN A O 1
ATOM 890 N N . GLU A 1 113 ? -8.328 1.386 27.391 1 98 113 GLU A N 1
ATOM 891 C CA . GLU A 1 113 ? -8.125 2.592 28.188 1 98 113 GLU A CA 1
ATOM 892 C C . GLU A 1 113 ? -7.547 3.721 27.344 1 98 113 GLU A C 1
ATOM 894 O O . GLU A 1 113 ? -8.031 4.855 27.391 1 98 113 GLU A O 1
ATOM 899 N N . ASN A 1 114 ? -6.48 3.395 26.609 1 98.62 114 ASN A N 1
ATOM 900 C CA . ASN A 1 114 ? -5.867 4.402 25.75 1 98.62 114 ASN A CA 1
ATOM 901 C C . ASN A 1 114 ? -6.84 4.902 24.688 1 98.62 114 ASN A C 1
ATOM 903 O O . ASN A 1 114 ? -6.852 6.09 24.359 1 98.62 114 ASN A O 1
ATOM 907 N N . PHE A 1 115 ? -7.637 3.994 24.172 1 98.75 115 PHE A N 1
ATOM 908 C CA . PHE A 1 115 ? -8.625 4.383 23.172 1 98.75 115 PHE A CA 1
ATOM 909 C C . PHE A 1 115 ? -9.664 5.324 23.781 1 98.75 115 PHE A C 1
ATOM 911 O O . PHE A 1 115 ? -9.992 6.355 23.188 1 98.75 115 PHE A O 1
ATOM 918 N N . ASP A 1 116 ? -10.156 4.977 24.953 1 98.5 116 ASP A N 1
ATOM 919 C CA . ASP A 1 116 ? -11.164 5.801 25.625 1 98.5 116 ASP A CA 1
ATOM 920 C C . ASP A 1 116 ? -10.617 7.195 25.922 1 98.5 116 ASP A C 1
ATOM 922 O O . ASP A 1 116 ? -11.32 8.195 25.734 1 98.5 116 ASP A O 1
ATOM 926 N N . VAL A 1 117 ? -9.414 7.227 26.406 1 98.62 117 VAL A N 1
ATOM 927 C CA . VAL A 1 117 ? -8.773 8.5 26.719 1 98.62 117 VAL A CA 1
ATOM 928 C C . VAL A 1 117 ? -8.586 9.305 25.438 1 98.62 117 VAL A C 1
ATOM 930 O O . VAL A 1 117 ? -8.828 10.516 25.406 1 98.62 117 VAL A O 1
ATOM 933 N N . TYR A 1 118 ? -8.141 8.688 24.391 1 98.88 118 TYR A N 1
ATOM 934 C CA . TYR A 1 118 ? -7.949 9.336 23.094 1 98.88 118 TYR A CA 1
ATOM 935 C C . TYR A 1 118 ? -9.25 9.961 22.609 1 98.88 118 TYR A C 1
ATOM 937 O O . TYR A 1 118 ? -9.273 11.125 22.203 1 98.88 118 TYR A O 1
ATOM 945 N N . VAL A 1 119 ? -10.336 9.164 22.609 1 98.88 119 VAL A N 1
ATOM 946 C CA . VAL A 1 119 ? -11.641 9.633 22.156 1 98.88 119 VAL A CA 1
ATOM 947 C C . VAL A 1 119 ? -12.094 10.82 23 1 98.88 119 VAL A C 1
ATOM 949 O O . VAL A 1 119 ? -12.531 11.836 22.453 1 98.88 119 VAL A O 1
ATOM 952 N N . LYS A 1 120 ? -11.961 10.711 24.281 1 98.69 120 LYS A N 1
ATOM 953 C CA . LYS A 1 120 ? -12.344 11.789 25.188 1 98.69 120 LYS A CA 1
ATOM 954 C C . LYS A 1 120 ? -11.547 13.062 24.891 1 98.69 120 LYS A C 1
ATOM 956 O O . LYS A 1 120 ? -12.125 14.148 24.812 1 98.69 120 LYS A O 1
ATOM 961 N N . ASN A 1 121 ? -10.281 12.898 24.75 1 98.88 121 ASN A N 1
ATOM 962 C CA . ASN A 1 121 ? -9.391 14.039 24.547 1 98.88 121 ASN A CA 1
ATOM 963 C C . ASN A 1 121 ? -9.625 14.703 23.203 1 98.88 121 ASN A C 1
ATOM 965 O O . ASN A 1 121 ? -9.656 15.93 23.094 1 98.88 121 ASN A O 1
ATOM 969 N N . ILE A 1 122 ? -9.828 13.93 22.156 1 98.94 122 ILE A N 1
ATOM 970 C CA . ILE A 1 122 ? -10.078 14.5 20.828 1 98.94 122 ILE A CA 1
ATOM 971 C C . ILE A 1 122 ? -11.438 15.188 20.812 1 98.94 122 ILE A C 1
ATOM 973 O O . ILE A 1 122 ? -11.609 16.234 20.172 1 98.94 122 ILE A O 1
ATOM 977 N N . ARG A 1 123 ? -12.414 14.602 21.516 1 98.81 123 ARG A N 1
ATOM 978 C CA . ARG A 1 123 ? -13.703 15.273 21.641 1 98.81 123 ARG A CA 1
ATOM 979 C C . ARG A 1 123 ? -13.547 16.641 22.281 1 98.81 123 ARG A C 1
ATOM 981 O O . ARG A 1 123 ? -14.125 17.625 21.812 1 98.81 123 ARG A O 1
ATOM 988 N N . LEU A 1 124 ? -12.781 16.672 23.344 1 98.75 124 LEU A N 1
ATOM 989 C CA . LEU A 1 124 ? -12.508 17.938 24.016 1 98.75 124 LEU A CA 1
ATOM 990 C C . LEU A 1 124 ? -11.867 18.938 23.047 1 98.75 124 LEU A C 1
ATOM 992 O O . LEU A 1 124 ? -12.242 20.109 23.016 1 98.75 124 LEU A O 1
ATOM 996 N N . ALA A 1 125 ? -10.883 18.484 22.297 1 98.94 125 ALA A N 1
ATOM 997 C CA . ALA A 1 125 ? -10.234 19.344 21.312 1 98.94 125 ALA A CA 1
ATOM 998 C C . ALA A 1 125 ? -11.25 19.891 20.312 1 98.94 125 ALA A C 1
ATOM 1000 O O . ALA A 1 125 ? -11.258 21.078 20.016 1 98.94 125 ALA A O 1
ATOM 1001 N N . CYS A 1 126 ? -12.117 19.031 19.781 1 98.88 126 CYS A N 1
ATOM 1002 C CA . CYS A 1 126 ? -13.133 19.438 18.828 1 98.88 126 CYS A CA 1
ATOM 1003 C C . CYS A 1 126 ? -14.016 20.531 19.391 1 98.88 126 CYS A C 1
ATOM 1005 O O . CYS A 1 126 ? -14.289 21.531 18.719 1 98.88 126 CYS A O 1
ATOM 1007 N N . GLN A 1 127 ? -14.43 20.344 20.562 1 98.5 127 GLN A N 1
ATOM 1008 C CA . GLN A 1 127 ? -15.32 21.297 21.203 1 98.5 127 GLN A CA 1
ATOM 1009 C C . GLN A 1 127 ? -14.641 22.641 21.406 1 98.5 127 GLN A C 1
ATOM 1011 O O . GLN A 1 127 ? -15.227 23.703 21.141 1 98.5 127 GLN A O 1
ATOM 1016 N N . GLN A 1 128 ? -13.422 22.594 21.859 1 98.5 128 GLN A N 1
ATOM 1017 C CA . GLN A 1 128 ? -12.68 23.828 22.078 1 98.5 128 GLN A CA 1
ATOM 1018 C C . GLN A 1 128 ? -12.359 24.516 20.75 1 98.5 128 GLN A C 1
ATOM 1020 O O . GLN A 1 128 ? -12.477 25.734 20.641 1 98.5 128 GLN A O 1
ATOM 1025 N N . PHE A 1 129 ? -11.945 23.75 19.812 1 98.81 129 PHE A N 1
ATOM 1026 C CA . PHE A 1 129 ? -11.562 24.281 18.5 1 98.81 129 PHE A CA 1
ATOM 1027 C C . PHE A 1 129 ? -12.773 24.891 17.797 1 98.81 129 PHE A C 1
ATOM 1029 O O . PHE A 1 129 ? -12.648 25.891 17.094 1 98.81 129 PHE A O 1
ATOM 1036 N N . ARG A 1 130 ? -13.906 24.281 17.953 1 97.31 130 ARG A N 1
ATOM 1037 C CA . ARG A 1 130 ? -15.125 24.734 17.281 1 97.31 130 ARG A CA 1
ATOM 1038 C C . ARG A 1 130 ? -15.453 26.172 17.656 1 97.31 130 ARG A C 1
ATOM 1040 O O . ARG A 1 130 ? -15.953 26.938 16.828 1 97.31 130 ARG A O 1
ATOM 1047 N N . LYS A 1 131 ? -15.188 26.531 18.859 1 97 131 LYS A N 1
ATOM 1048 C CA . LYS A 1 131 ? -15.461 27.875 19.344 1 97 131 LYS A CA 1
ATOM 1049 C C . LYS A 1 131 ? -14.672 28.922 18.562 1 97 131 LYS A C 1
ATOM 1051 O O . LYS A 1 131 ? -15.07 30.078 18.484 1 97 131 LYS A O 1
ATOM 1056 N N . GLU A 1 132 ? -13.609 28.469 18.016 1 96.75 132 GLU A N 1
ATOM 1057 C CA . GLU A 1 132 ? -12.719 29.359 17.281 1 96.75 132 GLU A CA 1
ATOM 1058 C C . GLU A 1 132 ? -12.742 29.062 15.789 1 96.75 132 GLU A C 1
ATOM 1060 O O . GLU A 1 132 ? -11.875 29.516 15.047 1 96.75 132 GLU A O 1
ATOM 1065 N N . SER A 1 133 ? -13.672 28.234 15.297 1 97.5 133 SER A N 1
ATOM 1066 C CA . SER A 1 133 ? -13.828 27.828 13.906 1 97.5 133 SER A CA 1
ATOM 1067 C C . SER A 1 133 ? -12.586 27.109 13.391 1 97.5 133 SER A C 1
ATOM 1069 O O . SER A 1 133 ? -12.141 27.359 12.266 1 97.5 133 SER A O 1
ATOM 1071 N N . ILE A 1 134 ? -12 26.359 14.266 1 98.44 134 ILE A N 1
ATOM 1072 C CA . ILE A 1 134 ? -10.828 25.562 13.922 1 98.44 134 ILE A CA 1
ATOM 1073 C C . ILE A 1 134 ? -11.242 24.109 13.672 1 98.44 134 ILE A C 1
ATOM 1075 O O . ILE A 1 134 ? -12.047 23.547 14.414 1 98.44 134 ILE A O 1
ATOM 1079 N N . ILE A 1 135 ? -10.773 23.562 12.609 1 98.69 135 ILE A N 1
ATOM 1080 C CA . ILE A 1 135 ? -10.953 22.141 12.305 1 98.69 135 ILE A CA 1
ATOM 1081 C C . ILE A 1 135 ? -9.938 21.312 13.078 1 98.69 135 ILE A C 1
ATOM 1083 O O . ILE A 1 135 ? -8.75 21.656 13.125 1 98.69 135 ILE A O 1
ATOM 1087 N N . CYS A 1 136 ? -10.398 20.297 13.727 1 98.94 136 CYS A N 1
ATOM 1088 C CA . CYS A 1 136 ? -9.539 19.344 14.414 1 98.94 136 CYS A CA 1
ATOM 1089 C C . CYS A 1 136 ? -9.18 18.172 13.492 1 98.94 136 CYS A C 1
ATOM 1091 O O . CYS A 1 136 ? -10.055 17.5 12.961 1 98.94 136 CYS A O 1
ATOM 1093 N N . LEU A 1 137 ? -7.922 17.969 13.297 1 98.94 137 LEU A N 1
ATOM 1094 C CA . LEU A 1 137 ? -7.461 16.891 12.43 1 98.94 137 LEU A CA 1
ATOM 1095 C C . LEU A 1 137 ? -6.848 15.766 13.242 1 98.94 137 LEU A C 1
ATOM 1097 O O . LEU A 1 137 ? -6.129 16.016 14.211 1 98.94 137 LEU A O 1
ATOM 1101 N N . ILE A 1 138 ? -7.133 14.57 12.859 1 98.94 138 ILE A N 1
ATOM 1102 C CA . ILE A 1 138 ? -6.395 13.398 13.32 1 98.94 138 ILE A CA 1
ATOM 1103 C C . ILE A 1 138 ? -5.699 12.727 12.141 1 98.94 138 ILE A C 1
ATOM 1105 O O . ILE A 1 138 ? -6.191 12.781 11.008 1 98.94 138 ILE A O 1
ATOM 1109 N N . GLU A 1 139 ? -4.602 12.109 12.414 1 98.94 139 GLU A N 1
ATOM 1110 C CA . GLU A 1 139 ? -3.762 11.594 11.336 1 98.94 139 GLU A CA 1
ATOM 1111 C C . GLU A 1 139 ? -3.199 10.219 11.68 1 98.94 139 GLU A C 1
ATOM 1113 O O . GLU A 1 139 ? -2.381 10.086 12.586 1 98.94 139 GLU A O 1
ATOM 1118 N N . PRO A 1 140 ? -3.629 9.195 10.945 1 98.94 140 PRO A N 1
ATOM 1119 C CA . PRO A 1 140 ? -2.879 7.945 11.062 1 98.94 140 PRO A CA 1
ATOM 1120 C C . PRO A 1 140 ? -1.446 8.062 10.547 1 98.94 140 PRO A C 1
ATOM 1122 O O . PRO A 1 140 ? -1.219 8.586 9.453 1 98.94 140 PRO A O 1
ATOM 1125 N N . ILE A 1 141 ? -0.521 7.668 11.352 1 98.94 141 ILE A N 1
ATOM 1126 C CA . ILE A 1 141 ? 0.897 7.727 11.016 1 98.94 141 ILE A CA 1
ATOM 1127 C C . ILE A 1 141 ? 1.486 6.32 11.016 1 98.94 141 ILE A C 1
ATOM 1129 O O . ILE A 1 141 ? 1.201 5.52 11.906 1 98.94 141 ILE A O 1
ATOM 1133 N N . CYS A 1 142 ? 2.246 6.039 10 1 98.69 142 CYS A N 1
ATOM 1134 C CA . CYS A 1 142 ? 2.752 4.688 9.797 1 98.69 142 CYS A CA 1
ATOM 1135 C C . CYS A 1 142 ? 3.828 4.348 10.82 1 98.69 142 CYS A C 1
ATOM 1137 O O . CYS A 1 142 ? 4.512 5.242 11.328 1 98.69 142 CYS A O 1
ATOM 1139 N N . GLN A 1 143 ? 4.023 3.064 11.078 1 97.69 143 GLN A N 1
ATOM 1140 C CA . GLN A 1 143 ? 4.98 2.535 12.039 1 97.69 143 GLN A CA 1
ATOM 1141 C C . GLN A 1 143 ? 6.406 2.943 11.68 1 97.69 143 GLN A C 1
ATOM 1143 O O . GLN A 1 143 ? 7.234 3.184 12.562 1 97.69 143 GLN A O 1
ATOM 1148 N N . ALA A 1 144 ? 6.703 3.012 10.422 1 96.88 144 ALA A N 1
ATOM 1149 C CA . ALA A 1 144 ? 8.047 3.35 9.961 1 96.88 144 ALA A CA 1
ATOM 1150 C C . ALA A 1 144 ? 8.43 4.77 10.375 1 96.88 144 ALA A C 1
ATOM 1152 O O . ALA A 1 144 ? 9.594 5.047 10.672 1 96.88 144 ALA A O 1
ATOM 1153 N N . ALA A 1 145 ? 7.445 5.668 10.398 1 97.88 145 ALA A N 1
ATOM 1154 C CA . ALA A 1 145 ? 7.699 7.066 10.727 1 97.88 145 ALA A CA 1
ATOM 1155 C C . ALA A 1 145 ? 7.734 7.281 12.234 1 97.88 145 ALA A C 1
ATOM 1157 O O . ALA A 1 145 ? 8.641 7.938 12.758 1 97.88 145 ALA A O 1
ATOM 1158 N N . ILE A 1 146 ? 6.746 6.715 12.93 1 98.5 146 ILE A N 1
ATOM 1159 C CA . ILE A 1 146 ? 6.688 6.816 14.383 1 98.5 146 ILE A CA 1
ATOM 1160 C C . ILE A 1 146 ? 6.281 5.469 14.984 1 98.5 146 ILE A C 1
ATOM 1162 O O . ILE A 1 146 ? 5.094 5.191 15.156 1 98.5 146 ILE A O 1
ATOM 1166 N N . PRO A 1 147 ? 7.277 4.652 15.328 1 98.12 147 PRO A N 1
ATOM 1167 C CA . PRO A 1 147 ? 6.973 3.357 15.938 1 98.12 147 PRO A CA 1
ATOM 1168 C C . PRO A 1 147 ? 6.133 3.486 17.203 1 98.12 147 PRO A C 1
ATOM 1170 O O . PRO A 1 147 ? 6.461 4.285 18.094 1 98.12 147 PRO A O 1
ATOM 1173 N N . GLY A 1 148 ? 5.055 2.826 17.25 1 98.5 148 GLY A N 1
ATOM 1174 C CA . GLY A 1 148 ? 4.238 2.797 18.438 1 98.5 148 GLY A CA 1
ATOM 1175 C C . GLY A 1 148 ? 3.197 3.9 18.484 1 98.5 148 GLY A C 1
ATOM 1176 O O . GLY A 1 148 ? 2.482 4.051 19.484 1 98.5 148 GLY A O 1
ATOM 1177 N N . TYR A 1 149 ? 3.08 4.676 17.469 1 98.88 149 TYR A N 1
ATOM 1178 C CA . TYR A 1 149 ? 2.092 5.75 17.422 1 98.88 149 TYR A CA 1
ATOM 1179 C C . TYR A 1 149 ? 0.682 5.199 17.594 1 98.88 149 TYR A C 1
ATOM 1181 O O . TYR A 1 149 ? 0.311 4.211 16.953 1 98.88 149 TYR A O 1
ATOM 1189 N N . PHE A 1 150 ? -0.073 5.777 18.438 1 98.94 150 PHE A N 1
ATOM 1190 C CA . PHE A 1 150 ? -1.364 5.219 18.812 1 98.94 150 PHE A CA 1
ATOM 1191 C C . PHE A 1 150 ? -2.334 5.238 17.641 1 98.94 150 PHE A C 1
ATOM 1193 O O . PHE A 1 150 ? -3.002 4.242 17.359 1 98.94 150 PHE A O 1
ATOM 1200 N N . MET A 1 151 ? -2.484 6.441 16.938 1 98.88 151 MET A N 1
ATOM 1201 C CA . MET A 1 151 ? -3.322 6.551 15.75 1 98.88 151 MET A CA 1
ATOM 1202 C C . MET A 1 151 ? -2.576 6.066 14.508 1 98.88 151 MET A C 1
ATOM 1204 O O . MET A 1 151 ? -1.966 6.863 13.797 1 98.88 151 MET A O 1
ATOM 1208 N N . ASN A 1 152 ? -2.709 4.758 14.234 1 98.75 152 ASN A N 1
ATOM 1209 C CA . ASN A 1 152 ? -1.836 4.133 13.25 1 98.75 152 ASN A CA 1
ATOM 1210 C C . ASN A 1 152 ? -2.637 3.396 12.18 1 98.75 152 ASN A C 1
ATOM 1212 O O . ASN A 1 152 ? -2.094 2.553 11.461 1 98.75 152 ASN A O 1
ATOM 1216 N N . SER A 1 153 ? -3.918 3.691 12.156 1 98.06 153 SER A N 1
ATOM 1217 C CA . SER A 1 153 ? -4.816 2.973 11.258 1 98.06 153 SER A CA 1
ATOM 1218 C C . SER A 1 153 ? -5.953 3.867 10.781 1 98.06 153 SER A C 1
ATOM 1220 O O . SER A 1 153 ? -6.504 4.648 11.562 1 98.06 153 SER A O 1
ATOM 1222 N N . TYR A 1 154 ? -6.305 3.713 9.516 1 98.5 154 TYR A N 1
ATOM 1223 C CA . TYR A 1 154 ? -7.398 4.531 9 1 98.5 154 TYR A CA 1
ATOM 1224 C C . TYR A 1 154 ? -8.75 3.98 9.445 1 98.5 154 TYR A C 1
ATOM 1226 O O . TYR A 1 154 ? -9.711 4.734 9.617 1 98.5 154 TYR A O 1
ATOM 1234 N N . SER A 1 155 ? -8.836 2.607 9.617 1 97.81 155 SER A N 1
ATOM 1235 C CA . SER A 1 155 ? -10.055 2.053 10.203 1 97.81 155 SER A CA 1
ATOM 1236 C C . SER A 1 155 ? -10.281 2.58 11.617 1 97.81 155 SER A C 1
ATOM 1238 O O . SER A 1 155 ? -11.414 2.863 12.008 1 97.81 155 SER A O 1
ATOM 1240 N N . LYS A 1 156 ? -9.195 2.707 12.406 1 98.44 156 LYS A N 1
ATOM 1241 C CA . LYS A 1 156 ? -9.266 3.297 13.734 1 98.44 156 LYS A CA 1
ATOM 1242 C C . LYS A 1 156 ? -9.711 4.754 13.664 1 98.44 156 LYS A C 1
ATOM 1244 O O . LYS A 1 156 ? -10.523 5.203 14.484 1 98.44 156 LYS A O 1
ATOM 1249 N N . ALA A 1 157 ? -9.172 5.508 12.727 1 98.88 157 ALA A N 1
ATOM 1250 C CA . ALA A 1 157 ? -9.539 6.91 12.562 1 98.88 157 ALA A CA 1
ATOM 1251 C C . ALA A 1 157 ? -11.031 7.055 12.273 1 98.88 157 ALA A C 1
ATOM 1253 O O . ALA A 1 157 ? -11.703 7.91 12.859 1 98.88 157 ALA A O 1
ATOM 1254 N N . VAL A 1 158 ? -11.539 6.191 11.391 1 98.69 158 VAL A N 1
ATOM 1255 C CA . VAL A 1 158 ? -12.961 6.238 11.047 1 98.69 158 VAL A CA 1
ATOM 1256 C C . VAL A 1 158 ? -13.797 5.883 12.273 1 98.69 158 VAL A C 1
ATOM 1258 O O . VAL A 1 158 ? -14.844 6.492 12.516 1 98.69 158 VAL A O 1
ATOM 1261 N N . LYS A 1 159 ? -13.352 4.906 12.992 1 98.56 159 LYS A N 1
ATOM 1262 C CA . LYS A 1 159 ? -14.039 4.543 14.227 1 98.56 159 LYS A CA 1
ATOM 1263 C C . LYS A 1 159 ? -14.102 5.727 15.188 1 98.56 159 LYS A C 1
ATOM 1265 O O . LYS A 1 159 ? -15.148 5.98 15.797 1 98.56 159 LYS A O 1
ATOM 1270 N N . VAL A 1 160 ? -13 6.438 15.297 1 98.81 160 VAL A N 1
ATOM 1271 C CA . VAL A 1 160 ? -12.922 7.598 16.172 1 98.81 160 VAL A CA 1
ATOM 1272 C C . VAL A 1 160 ? -13.883 8.68 15.688 1 98.81 160 VAL A C 1
ATOM 1274 O O . VAL A 1 160 ? -14.594 9.297 16.484 1 98.81 160 VAL A O 1
ATOM 1277 N N . LEU A 1 161 ? -13.93 8.938 14.383 1 98.75 161 LEU A N 1
ATOM 1278 C CA . LEU A 1 161 ? -14.852 9.914 13.812 1 98.75 161 LEU A CA 1
ATOM 1279 C C . LEU A 1 161 ? -16.297 9.586 14.195 1 98.75 161 LEU A C 1
ATOM 1281 O O . LEU A 1 161 ? -17.047 10.477 14.617 1 98.75 161 LEU A O 1
ATOM 1285 N N . LYS A 1 162 ? -16.625 8.312 14.039 1 98.12 162 LYS A N 1
ATOM 1286 C CA . LYS A 1 162 ? -18 7.875 14.328 1 98.12 162 LYS A CA 1
ATOM 1287 C C . LYS A 1 162 ? -18.328 8.016 15.812 1 98.12 162 LYS A C 1
ATOM 1289 O O . LYS A 1 162 ? -19.422 8.445 16.172 1 98.12 162 LYS A O 1
ATOM 1294 N N . GLU A 1 163 ? -17.375 7.68 16.625 1 98.31 163 GLU A N 1
ATOM 1295 C CA . GLU A 1 163 ? -17.562 7.734 18.078 1 98.31 163 GLU A CA 1
ATOM 1296 C C . GLU A 1 163 ? -17.75 9.172 18.562 1 98.31 163 GLU A C 1
ATOM 1298 O O . GLU A 1 163 ? -18.578 9.453 19.422 1 98.31 163 GLU A O 1
ATOM 1303 N N . ILE A 1 164 ? -16.938 10.039 18.062 1 98.62 164 ILE A N 1
ATOM 1304 C CA . ILE A 1 164 ? -16.922 11.422 18.547 1 98.62 164 ILE A CA 1
ATOM 1305 C C . ILE A 1 164 ? -18.031 12.211 17.875 1 98.62 164 ILE A C 1
ATOM 1307 O O . ILE A 1 164 ? -18.688 13.047 18.516 1 98.62 164 ILE A O 1
ATOM 1311 N N . ASN A 1 165 ? -18.266 11.977 16.578 1 97.62 165 ASN A N 1
ATOM 1312 C CA . ASN A 1 165 ? -19.359 12.539 15.789 1 97.62 165 ASN A CA 1
ATOM 1313 C C . ASN A 1 165 ? -19.422 14.055 15.93 1 97.62 165 ASN A C 1
ATOM 1315 O O . ASN A 1 165 ? -20.5 14.617 16.203 1 97.62 165 ASN A O 1
ATOM 1319 N N . GLU A 1 166 ? -18.328 14.734 15.922 1 97.81 166 GLU A N 1
ATOM 1320 C CA . GLU A 1 166 ? -18.234 16.188 15.844 1 97.81 166 GLU A CA 1
ATOM 1321 C C . GLU A 1 166 ? -18 16.656 14.406 1 97.81 166 GLU A C 1
ATOM 1323 O O . GLU A 1 166 ? -17.203 16.062 13.68 1 97.81 166 GLU A O 1
ATOM 1328 N N . PRO A 1 167 ? -18.672 17.625 13.992 1 96.62 167 PRO A N 1
ATOM 1329 C CA . PRO A 1 167 ? -18.625 18.016 12.586 1 96.62 167 PRO A CA 1
ATOM 1330 C C . PRO A 1 167 ? -17.281 18.594 12.18 1 96.62 167 PRO A C 1
ATOM 1332 O O . PRO A 1 167 ? -16.938 18.609 10.992 1 96.62 167 PRO A O 1
ATOM 1335 N N . ASN A 1 168 ? -16.531 19.188 13.164 1 98.5 168 ASN A N 1
ATOM 1336 C CA . ASN A 1 168 ? -15.258 19.797 12.82 1 98.5 168 ASN A CA 1
ATOM 1337 C C . ASN A 1 168 ? -14.094 18.828 13.008 1 98.5 168 ASN A C 1
ATOM 1339 O O . ASN A 1 168 ? -12.93 19.25 13.039 1 98.5 168 ASN A O 1
ATOM 1343 N N . LEU A 1 169 ? -14.367 17.547 13.227 1 98.88 169 LEU A N 1
ATOM 1344 C CA . LEU A 1 169 ? -13.328 16.531 13.266 1 98.88 169 LEU A CA 1
ATOM 1345 C C . LEU A 1 169 ? -13.125 15.906 11.883 1 98.88 169 LEU A C 1
ATOM 1347 O O . LEU A 1 169 ? -14.07 15.406 11.281 1 98.88 169 LEU A O 1
ATOM 1351 N N . GLN A 1 170 ? -11.922 16 11.359 1 98.88 170 GLN A N 1
ATOM 1352 C CA . GLN A 1 170 ? -11.633 15.477 10.031 1 98.88 170 GLN A CA 1
ATOM 1353 C C . GLN A 1 170 ? -10.289 14.75 10.008 1 98.88 170 GLN A C 1
ATOM 1355 O O . GLN A 1 170 ? -9.531 14.812 10.977 1 98.88 170 GLN A O 1
ATOM 1360 N N . ILE A 1 171 ? -10.016 14.023 8.953 1 98.94 171 ILE A N 1
ATOM 1361 C CA . ILE A 1 171 ? -8.797 13.234 8.805 1 98.94 171 ILE A CA 1
ATOM 1362 C C . ILE A 1 171 ? -7.77 14.023 7.992 1 98.94 171 ILE A C 1
ATOM 1364 O O . ILE A 1 171 ? -8.117 14.656 6.988 1 98.94 171 ILE A O 1
ATOM 1368 N N . MET A 1 172 ? -6.578 14.164 8.477 1 98.88 172 MET A N 1
ATOM 1369 C CA . MET A 1 172 ? -5.434 14.523 7.641 1 98.88 172 MET A CA 1
ATOM 1370 C C . MET A 1 172 ? -4.926 13.312 6.863 1 98.88 172 MET A C 1
ATOM 1372 O O . MET A 1 172 ? -4.391 12.375 7.449 1 98.88 172 MET A O 1
ATOM 1376 N N . LEU A 1 173 ? -5.125 13.297 5.602 1 98.88 173 LEU A N 1
ATOM 1377 C CA . LEU A 1 173 ? -4.762 12.211 4.703 1 98.88 173 LEU A CA 1
ATOM 1378 C C . LEU A 1 173 ? -3.389 12.445 4.09 1 98.88 173 LEU A C 1
ATOM 1380 O O . LEU A 1 173 ? -3.264 13.156 3.088 1 98.88 173 LEU A O 1
ATOM 1384 N N . ASP A 1 174 ? -2.396 11.898 4.691 1 98.94 174 ASP A N 1
ATOM 1385 C CA . ASP A 1 174 ? -1.048 11.922 4.133 1 98.94 174 ASP A CA 1
ATOM 1386 C C . ASP A 1 174 ? -0.788 10.688 3.273 1 98.94 174 ASP A C 1
ATOM 1388 O O . ASP A 1 174 ? -0.686 9.57 3.793 1 98.94 174 ASP A O 1
ATOM 1392 N N . ILE A 1 175 ? -0.625 10.875 1.946 1 98.94 175 ILE A N 1
ATOM 1393 C CA . ILE A 1 175 ? -0.516 9.789 0.982 1 98.94 175 ILE A CA 1
ATOM 1394 C C . ILE A 1 175 ? 0.713 8.938 1.301 1 98.94 175 ILE A C 1
ATOM 1396 O O . ILE A 1 175 ? 0.7 7.719 1.111 1 98.94 175 ILE A O 1
ATOM 1400 N N . PHE A 1 176 ? 1.73 9.57 1.857 1 98.94 176 PHE A N 1
ATOM 1401 C CA . PHE A 1 176 ? 2.9 8.82 2.301 1 98.94 176 PHE A CA 1
ATOM 1402 C C . PHE A 1 176 ? 2.514 7.785 3.348 1 98.94 176 PHE A C 1
ATOM 1404 O O . PHE A 1 176 ? 2.877 6.613 3.232 1 98.94 176 PHE A O 1
ATOM 1411 N N . HIS A 1 177 ? 1.779 8.172 4.328 1 98.94 177 HIS A N 1
ATOM 1412 C CA . HIS A 1 177 ? 1.359 7.262 5.387 1 98.94 177 HIS A CA 1
ATOM 1413 C C . HIS A 1 177 ? 0.355 6.238 4.867 1 98.94 177 HIS A C 1
ATOM 1415 O O . HIS A 1 177 ? 0.375 5.078 5.277 1 98.94 177 HIS A O 1
ATOM 1421 N N . VAL A 1 178 ? -0.557 6.656 3.961 1 98.88 178 VAL A N 1
ATOM 1422 C CA . VAL A 1 178 ? -1.511 5.711 3.387 1 98.88 178 VAL A CA 1
ATOM 1423 C C . VAL A 1 178 ? -0.761 4.547 2.742 1 98.88 178 VAL A C 1
ATOM 1425 O O . VAL A 1 178 ? -1.055 3.383 3.018 1 98.88 178 VAL A O 1
ATOM 1428 N N . GLN A 1 179 ? 0.218 4.898 1.944 1 98.88 179 GLN A N 1
ATOM 1429 C CA . GLN A 1 179 ? 0.977 3.889 1.215 1 98.88 179 GLN A CA 1
ATOM 1430 C C . GLN A 1 179 ? 1.719 2.961 2.174 1 98.88 179 GLN A C 1
ATOM 1432 O O . GLN A 1 179 ? 1.864 1.767 1.902 1 98.88 179 GLN A O 1
ATOM 1437 N N . GLN A 1 180 ? 2.146 3.467 3.285 1 98.62 180 GLN A N 1
ATOM 1438 C CA . GLN A 1 180 ? 2.975 2.705 4.215 1 98.62 180 GLN A CA 1
ATOM 1439 C C . GLN A 1 180 ? 2.119 1.967 5.238 1 98.62 180 GLN A C 1
ATOM 1441 O O . GLN A 1 180 ? 2.609 1.082 5.941 1 98.62 180 GLN A O 1
ATOM 1446 N N . ILE A 1 181 ? 0.84 2.352 5.332 1 98.5 181 ILE A N 1
ATOM 1447 C CA . ILE A 1 181 ? -0.039 1.714 6.305 1 98.5 181 ILE A CA 1
ATOM 1448 C C . ILE A 1 181 ? -0.857 0.621 5.625 1 98.5 181 ILE A C 1
ATOM 1450 O O . ILE A 1 181 ? -0.963 -0.496 6.137 1 98.5 181 ILE A O 1
ATOM 1454 N N . CYS A 1 182 ? -1.362 0.918 4.375 1 97.88 182 CYS A N 1
ATOM 1455 C CA . CYS A 1 182 ? -2.346 -0.039 3.881 1 97.88 182 CYS A CA 1
ATOM 1456 C C . CYS A 1 182 ? -2.338 -0.094 2.357 1 97.88 182 CYS A C 1
ATOM 1458 O O . CYS A 1 182 ? -2.977 -0.963 1.761 1 97.88 182 CYS A O 1
ATOM 1460 N N . GLY A 1 183 ? -1.611 0.796 1.71 1 98.25 183 GLY A N 1
ATOM 1461 C CA . GLY A 1 183 ? -1.732 0.858 0.262 1 98.25 183 GLY A CA 1
ATOM 1462 C C . GLY A 1 183 ? -3.127 1.228 -0.205 1 98.25 183 GLY A C 1
ATOM 1463 O O . GLY A 1 183 ? -3.701 2.217 0.258 1 98.25 183 GLY A O 1
ATOM 1464 N N . GLN A 1 184 ? -3.689 0.503 -1.188 1 98.19 184 GLN A N 1
ATOM 1465 C CA . GLN A 1 184 ? -5.035 0.741 -1.699 1 98.19 184 GLN A CA 1
ATOM 1466 C C . GLN A 1 184 ? -5.324 2.234 -1.808 1 98.19 184 GLN A C 1
ATOM 1468 O O . GLN A 1 184 ? -6.332 2.717 -1.285 1 98.19 184 GLN A O 1
ATOM 1473 N N . LEU A 1 185 ? -4.43 2.955 -2.457 1 98.88 185 LEU A N 1
ATOM 1474 C CA . LEU A 1 185 ? -4.488 4.414 -2.467 1 98.88 185 LEU A CA 1
ATOM 1475 C C . LEU A 1 185 ? -5.816 4.902 -3.031 1 98.88 185 LEU A C 1
ATOM 1477 O O . LEU A 1 185 ? -6.473 5.758 -2.438 1 98.88 185 LEU A O 1
ATOM 1481 N N . THR A 1 186 ? -6.246 4.332 -4.16 1 98.75 186 THR A N 1
ATOM 1482 C CA . THR A 1 186 ? -7.484 4.754 -4.809 1 98.75 186 THR A CA 1
ATOM 1483 C C . THR A 1 186 ? -8.68 4.523 -3.887 1 98.75 186 THR A C 1
ATOM 1485 O O . THR A 1 186 ? -9.453 5.445 -3.617 1 98.75 186 THR A O 1
ATOM 1488 N N . THR A 1 187 ? -8.781 3.326 -3.396 1 98.5 187 THR A N 1
ATOM 1489 C CA . THR A 1 187 ? -9.898 2.951 -2.541 1 98.5 187 THR A CA 1
ATOM 1490 C C . THR A 1 187 ? -9.906 3.785 -1.263 1 98.5 187 THR A C 1
ATOM 1492 O O . THR A 1 187 ? -10.961 4.234 -0.813 1 98.5 187 THR A O 1
ATOM 1495 N N . THR A 1 188 ? -8.734 3.982 -0.686 1 98.62 188 THR A N 1
ATOM 1496 C CA . THR A 1 188 ? -8.617 4.746 0.551 1 98.62 188 THR A CA 1
ATOM 1497 C C . THR A 1 188 ? -9.031 6.199 0.333 1 98.62 188 THR A C 1
ATOM 1499 O O . THR A 1 188 ? -9.82 6.746 1.113 1 98.62 188 THR A O 1
ATOM 1502 N N . ILE A 1 189 ? -8.547 6.824 -0.742 1 98.81 189 ILE A N 1
ATOM 1503 C CA . ILE A 1 189 ? -8.891 8.203 -1.049 1 98.81 189 ILE A CA 1
ATOM 1504 C C . ILE A 1 189 ? -10.406 8.32 -1.261 1 98.81 189 ILE A C 1
ATOM 1506 O O . ILE A 1 189 ? -11.055 9.188 -0.673 1 98.81 189 ILE A O 1
ATOM 1510 N N . GLU A 1 190 ? -10.945 7.406 -2.062 1 98.44 190 GLU A N 1
ATOM 1511 C CA . GLU A 1 190 ? -12.367 7.426 -2.387 1 98.44 190 GLU A CA 1
ATOM 1512 C C . GLU A 1 190 ? -13.219 7.266 -1.131 1 98.44 190 GLU A C 1
ATOM 1514 O O . GLU A 1 190 ? -14.188 8.008 -0.932 1 98.44 190 GLU A O 1
ATOM 1519 N N . THR A 1 191 ? -12.852 6.355 -0.299 1 98.25 191 THR A N 1
ATOM 1520 C CA . THR A 1 191 ? -13.648 6.004 0.875 1 98.25 191 THR A CA 1
ATOM 1521 C C . THR A 1 191 ? -13.562 7.102 1.932 1 98.25 191 THR A C 1
ATOM 1523 O O . THR A 1 191 ? -14.547 7.398 2.607 1 98.25 191 THR A O 1
ATOM 1526 N N . LEU A 1 192 ? -12.422 7.723 2.051 1 98.69 192 LEU A N 1
ATOM 1527 C CA . LEU A 1 192 ? -12.195 8.648 3.156 1 98.69 192 LEU A CA 1
ATOM 1528 C C . LEU A 1 192 ? -12.508 10.078 2.738 1 98.69 192 LEU A C 1
ATOM 1530 O O . LEU A 1 192 ? -12.617 10.969 3.586 1 98.69 192 LEU A O 1
ATOM 1534 N N . ALA A 1 193 ? -12.727 10.328 1.457 1 98.62 193 ALA A N 1
ATOM 1535 C CA . ALA A 1 193 ? -12.844 11.672 0.892 1 98.62 193 ALA A CA 1
ATOM 1536 C C . ALA A 1 193 ? -13.852 12.508 1.678 1 98.62 193 ALA A C 1
ATOM 1538 O O . ALA A 1 193 ? -13.57 13.656 2.031 1 98.62 193 ALA A O 1
ATOM 1539 N N . PRO A 1 194 ? -15.016 11.93 2.127 1 97.94 194 PRO A N 1
ATOM 1540 C CA . PRO A 1 194 ? -16 12.75 2.838 1 97.94 194 PRO A CA 1
ATOM 1541 C C . PRO A 1 194 ? -15.508 13.211 4.211 1 97.94 194 PRO A C 1
ATOM 1543 O O . PRO A 1 194 ? -16.062 14.141 4.793 1 97.94 194 PRO A O 1
ATOM 1546 N N . PHE A 1 195 ? -14.422 12.609 4.691 1 98.38 195 PHE A N 1
ATOM 1547 C CA . PHE A 1 195 ? -13.969 12.867 6.055 1 98.38 195 PHE A CA 1
ATOM 1548 C C . PHE A 1 195 ? -12.641 13.617 6.051 1 98.38 195 PHE A C 1
ATOM 1550 O O . PHE A 1 195 ? -12.125 13.984 7.105 1 98.38 195 PHE A O 1
ATOM 1557 N N . VAL A 1 196 ? -12.078 13.906 4.898 1 98.69 196 VAL A N 1
ATOM 1558 C CA . VAL A 1 196 ? -10.727 14.453 4.801 1 98.69 196 VAL A CA 1
ATOM 1559 C C . VAL A 1 196 ? -10.773 15.977 4.918 1 98.69 196 VAL A C 1
ATOM 1561 O O . VAL A 1 196 ? -11.57 16.625 4.238 1 98.69 196 VAL A O 1
ATOM 1564 N N . GLY A 1 197 ? -9.914 16.484 5.766 1 98.56 197 GLY A N 1
ATOM 1565 C CA . GLY A 1 197 ? -9.828 17.938 5.926 1 98.56 197 GLY A CA 1
ATOM 1566 C C . GLY A 1 197 ? -8.547 18.516 5.375 1 98.56 197 GLY A C 1
ATOM 1567 O O . GLY A 1 197 ? -8.461 19.719 5.113 1 98.56 197 GLY A O 1
ATOM 1568 N N . HIS A 1 198 ? -7.566 17.703 5.203 1 98.69 198 HIS A N 1
ATOM 1569 C CA . HIS A 1 198 ? -6.254 18.125 4.719 1 98.69 198 HIS A CA 1
ATOM 1570 C C . HIS A 1 198 ? -5.512 16.953 4.07 1 98.69 198 HIS A C 1
ATOM 1572 O O . HIS A 1 198 ? -5.699 15.805 4.449 1 98.69 198 HIS A O 1
ATOM 1578 N N . VAL A 1 199 ? -4.711 17.234 3.098 1 98.88 199 VAL A N 1
ATOM 1579 C CA . VAL A 1 199 ? -3.932 16.234 2.389 1 98.88 199 VAL A CA 1
ATOM 1580 C C . VAL A 1 199 ? -2.449 16.594 2.439 1 98.88 199 VAL A C 1
ATOM 1582 O O . VAL A 1 199 ? -2.086 17.766 2.328 1 98.88 199 VAL A O 1
ATOM 1585 N N . GLN A 1 200 ? -1.638 15.68 2.627 1 98.94 200 GLN A N 1
ATOM 1586 C CA . GLN A 1 200 ? -0.193 15.828 2.482 1 98.94 200 GLN A CA 1
ATOM 1587 C C . GLN A 1 200 ? 0.381 14.758 1.561 1 98.94 200 GLN A C 1
ATOM 1589 O O . GLN A 1 200 ? -0.252 13.727 1.33 1 98.94 200 GLN A O 1
ATOM 1594 N N . VAL A 1 201 ? 1.578 15.055 0.994 1 98.88 201 VAL A N 1
ATOM 1595 C CA . VAL A 1 201 ? 2.16 14.109 0.042 1 98.88 201 VAL A CA 1
ATOM 1596 C C . VAL A 1 201 ? 3.668 14.016 0.261 1 98.88 201 VAL A C 1
ATOM 1598 O O . VAL A 1 201 ? 4.305 14.992 0.665 1 98.88 201 VAL A O 1
ATOM 1601 N N . ALA A 1 202 ? 4.191 12.93 0.023 1 98.88 202 ALA A N 1
ATOM 1602 C CA . ALA A 1 202 ? 5.602 12.578 -0.114 1 98.88 202 ALA A CA 1
ATOM 1603 C C . ALA A 1 202 ? 5.762 11.234 -0.818 1 98.88 202 ALA A C 1
ATOM 1605 O O . ALA A 1 202 ? 4.91 10.344 -0.681 1 98.88 202 ALA A O 1
ATOM 1606 N N . GLN A 1 203 ? 6.812 11.117 -1.599 1 98.75 203 GLN A N 1
ATOM 1607 C CA . GLN A 1 203 ? 7.07 9.844 -2.275 1 98.75 203 GLN A CA 1
ATOM 1608 C C . GLN A 1 203 ? 7.488 8.766 -1.283 1 98.75 203 GLN A C 1
ATOM 1610 O O . GLN A 1 203 ? 7.949 9.07 -0.182 1 98.75 203 GLN A O 1
ATOM 1615 N N . VAL A 1 204 ? 7.266 7.559 -1.6 1 98.81 204 VAL A N 1
ATOM 1616 C CA . VAL A 1 204 ? 7.59 6.391 -0.788 1 98.81 204 VAL A CA 1
ATOM 1617 C C . VAL A 1 204 ? 8.617 5.527 -1.515 1 98.81 204 VAL A C 1
ATOM 1619 O O . VAL A 1 204 ? 8.469 5.246 -2.707 1 98.81 204 VAL A O 1
ATOM 1622 N N . PRO A 1 205 ? 9.648 5.059 -0.886 1 98.38 205 PRO A N 1
ATOM 1623 C CA . PRO A 1 205 ? 9.883 5.078 0.56 1 98.38 205 PRO A CA 1
ATOM 1624 C C . PRO A 1 205 ? 10.742 6.258 1.004 1 98.38 205 PRO A C 1
ATOM 1626 O O . PRO A 1 205 ? 10.844 6.539 2.201 1 98.38 205 PRO A O 1
ATOM 1629 N N . GLY A 1 206 ? 11.305 7.004 0.146 1 97.75 206 GLY A N 1
ATOM 1630 C CA . GLY A 1 206 ? 12.375 7.934 0.465 1 97.75 206 GLY A CA 1
ATOM 1631 C C . GLY A 1 206 ? 11.883 9.227 1.088 1 97.75 206 GLY A C 1
ATOM 1632 O O . GLY A 1 206 ? 12.672 10.016 1.6 1 97.75 206 GLY A O 1
ATOM 1633 N N . ARG A 1 207 ? 10.547 9.469 1.065 1 98.31 207 ARG A N 1
ATOM 1634 C CA . ARG A 1 207 ? 9.875 10.648 1.599 1 98.31 207 ARG A CA 1
ATOM 1635 C C . ARG A 1 207 ? 10.414 11.922 0.955 1 98.31 207 ARG A C 1
ATOM 1637 O O . ARG A 1 207 ? 10.758 12.883 1.651 1 98.31 207 ARG A O 1
ATOM 1644 N N . ARG A 1 208 ? 10.578 11.898 -0.308 1 98.06 208 ARG A N 1
ATOM 1645 C CA . ARG A 1 208 ? 11 13.008 -1.156 1 98.06 208 ARG A CA 1
ATOM 1646 C C . ARG A 1 208 ? 9.852 13.516 -2.012 1 98.06 208 ARG A C 1
ATOM 1648 O O . ARG A 1 208 ? 8.688 13.211 -1.737 1 98.06 208 ARG A O 1
ATOM 1655 N N . GLU A 1 209 ? 10.102 14.398 -2.996 1 98.38 209 GLU A N 1
ATOM 1656 C CA . GLU A 1 209 ? 9.078 15 -3.85 1 98.38 209 GLU A CA 1
ATOM 1657 C C . GLU A 1 209 ? 8.289 13.922 -4.594 1 98.38 209 GLU A C 1
ATOM 1659 O O . GLU A 1 209 ? 8.82 12.859 -4.906 1 98.38 209 GLU A O 1
ATOM 1664 N N . PRO A 1 210 ? 7.086 14.195 -4.922 1 98.31 210 PRO A N 1
ATOM 1665 C CA . PRO A 1 210 ? 6.199 13.234 -5.586 1 98.31 210 PRO A CA 1
ATOM 1666 C C . PRO A 1 210 ? 6.777 12.703 -6.895 1 98.31 210 PRO A C 1
ATOM 1668 O O . PRO A 1 210 ? 6.441 11.594 -7.316 1 98.31 210 PRO A O 1
ATOM 1671 N N . ASP A 1 211 ? 7.609 13.461 -7.566 1 97.62 211 ASP A N 1
ATOM 1672 C CA . ASP A 1 211 ? 8.078 13.023 -8.875 1 97.62 211 ASP A CA 1
ATOM 1673 C C . ASP A 1 211 ? 9.453 12.367 -8.773 1 97.62 211 ASP A C 1
ATOM 1675 O O . ASP A 1 211 ? 10.094 12.086 -9.789 1 97.62 211 ASP A O 1
ATOM 1679 N N . THR A 1 212 ? 9.922 12.18 -7.562 1 97.81 212 THR A N 1
ATOM 1680 C CA . THR A 1 212 ? 11.148 11.406 -7.398 1 97.81 212 THR A CA 1
ATOM 1681 C C . THR A 1 212 ? 10.867 9.914 -7.559 1 97.81 212 THR A C 1
ATOM 1683 O O . THR A 1 212 ? 9.711 9.492 -7.602 1 97.81 212 THR A O 1
ATOM 1686 N N . ASP A 1 213 ? 11.945 9.141 -7.707 1 97.12 213 ASP A N 1
ATOM 1687 C CA . ASP A 1 213 ? 11.812 7.691 -7.797 1 97.12 213 ASP A CA 1
ATOM 1688 C C . ASP A 1 213 ? 11.148 7.117 -6.547 1 97.12 213 ASP A C 1
ATOM 1690 O O . ASP A 1 213 ? 11.555 7.434 -5.426 1 97.12 213 ASP A O 1
ATOM 1694 N N . GLY A 1 214 ? 10.117 6.305 -6.789 1 98.62 214 GLY A N 1
ATOM 1695 C CA . GLY A 1 214 ? 9.391 5.695 -5.691 1 98.62 214 GLY A CA 1
ATOM 1696 C C . GLY A 1 214 ? 8.211 4.852 -6.148 1 98.62 214 GLY A C 1
ATOM 1697 O O . GLY A 1 214 ? 7.984 4.703 -7.352 1 98.62 214 GLY A O 1
ATOM 1698 N N . GLU A 1 215 ? 7.5 4.312 -5.23 1 98.56 215 GLU A N 1
ATOM 1699 C CA . GLU A 1 215 ? 6.531 3.26 -5.531 1 98.56 215 GLU A CA 1
ATOM 1700 C C . GLU A 1 215 ? 5.199 3.85 -5.984 1 98.56 215 GLU A C 1
ATOM 1702 O O . GLU A 1 215 ? 4.422 3.184 -6.668 1 98.56 215 GLU A O 1
ATOM 1707 N N . ILE A 1 216 ? 4.949 5.117 -5.699 1 98.88 216 ILE A N 1
ATOM 1708 C CA . ILE A 1 216 ? 3.639 5.691 -5.977 1 98.88 216 ILE A CA 1
ATOM 1709 C C . ILE A 1 216 ? 3.648 6.359 -7.352 1 98.88 216 ILE A C 1
ATOM 1711 O O . ILE A 1 216 ? 4.582 7.098 -7.68 1 98.88 216 ILE A O 1
ATOM 1715 N N . ASN A 1 217 ? 2.688 6.059 -8.211 1 98.88 217 ASN A N 1
ATOM 1716 C CA . ASN A 1 217 ? 2.42 6.824 -9.43 1 9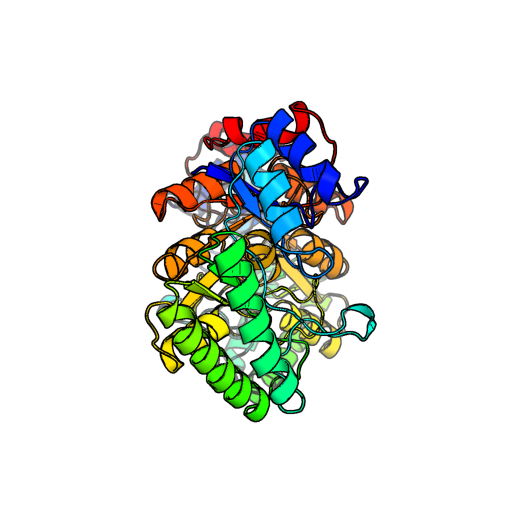8.88 217 ASN A CA 1
ATOM 1717 C C . ASN A 1 217 ? 1.598 8.07 -9.133 1 98.88 217 ASN A C 1
ATOM 1719 O O . ASN A 1 217 ? 0.372 8.062 -9.258 1 98.88 217 ASN A O 1
ATOM 1723 N N . TYR A 1 218 ? 2.275 9.18 -8.867 1 98.81 218 TYR A N 1
ATOM 1724 C CA . TYR A 1 218 ? 1.595 10.359 -8.352 1 98.81 218 TYR A CA 1
ATOM 1725 C C . TYR A 1 218 ? 0.776 11.039 -9.438 1 98.81 218 TYR A C 1
ATOM 1727 O O . TYR A 1 218 ? -0.195 11.742 -9.148 1 98.81 218 TYR A O 1
ATOM 1735 N N . SER A 1 219 ? 1.237 10.898 -10.719 1 98.56 219 SER A N 1
ATOM 1736 C CA . SER A 1 219 ? 0.372 11.43 -11.773 1 98.56 219 SER A CA 1
ATOM 1737 C C . SER A 1 219 ? -1.045 10.875 -11.648 1 98.56 219 SER A C 1
ATOM 1739 O O . SER A 1 219 ? -2.016 11.633 -11.672 1 98.56 219 SER A O 1
ATOM 1741 N N . TYR A 1 220 ? -1.157 9.633 -11.438 1 98.75 220 TYR A N 1
ATOM 1742 C CA . TYR A 1 220 ? -2.443 8.961 -11.281 1 98.75 220 TYR A CA 1
ATOM 1743 C C . TYR A 1 220 ? -3.105 9.352 -9.969 1 98.75 220 TYR A C 1
ATOM 1745 O O . TYR A 1 220 ? -4.301 9.648 -9.93 1 98.75 220 TYR A O 1
ATOM 1753 N N . VAL A 1 221 ? -2.361 9.391 -8.898 1 98.88 221 VAL A N 1
ATOM 1754 C CA . VAL A 1 221 ? -2.902 9.625 -7.559 1 98.88 221 VAL A CA 1
ATOM 1755 C C . VAL A 1 221 ? -3.479 11.039 -7.477 1 98.88 221 VAL A C 1
ATOM 1757 O O . VAL A 1 221 ? -4.539 11.242 -6.883 1 98.88 221 VAL A O 1
ATOM 1760 N N . PHE A 1 222 ? -2.818 12.031 -8.078 1 98.88 222 PHE A N 1
ATOM 1761 C CA . PHE A 1 222 ? -3.346 13.391 -8.055 1 98.88 222 PHE A CA 1
ATOM 1762 C C . PHE A 1 222 ? -4.645 13.477 -8.844 1 98.88 222 PHE A C 1
ATOM 1764 O O . PHE A 1 222 ? -5.547 14.242 -8.492 1 98.88 222 PHE A O 1
ATOM 1771 N N . ASP A 1 223 ? -4.719 12.695 -9.953 1 98.62 223 ASP A N 1
ATOM 1772 C CA . ASP A 1 223 ? -5.977 12.656 -10.688 1 98.62 223 ASP A CA 1
ATOM 1773 C C . ASP A 1 223 ? -7.109 12.117 -9.82 1 98.62 223 ASP A C 1
ATOM 1775 O O . ASP A 1 223 ? -8.227 12.625 -9.867 1 98.62 223 ASP A O 1
ATOM 1779 N N . ILE A 1 224 ? -6.816 11.102 -9.062 1 98.81 224 ILE A N 1
ATOM 1780 C CA . ILE A 1 224 ? -7.812 10.531 -8.164 1 98.81 224 ILE A CA 1
ATOM 1781 C C . ILE A 1 224 ? -8.188 11.547 -7.086 1 98.81 224 ILE A C 1
ATOM 1783 O O . ILE A 1 224 ? -9.367 11.758 -6.809 1 98.81 224 ILE A O 1
ATOM 1787 N N . LEU A 1 225 ? -7.184 12.219 -6.469 1 98.81 225 LEU A N 1
ATOM 1788 C CA . LEU A 1 225 ? -7.457 13.219 -5.445 1 98.81 225 LEU A CA 1
ATOM 1789 C C . LEU A 1 225 ? -8.383 14.312 -5.984 1 98.81 225 LEU A C 1
ATOM 1791 O O . LEU A 1 225 ? -9.367 14.672 -5.332 1 98.81 225 LEU A O 1
ATOM 1795 N N . LYS A 1 226 ? -8.117 14.797 -7.176 1 98.56 226 LYS A N 1
ATOM 1796 C CA . LYS A 1 226 ? -8.875 15.891 -7.781 1 98.56 226 LYS A CA 1
ATOM 1797 C C . LYS A 1 226 ? -10.32 15.469 -8.047 1 98.56 226 LYS A C 1
ATOM 1799 O O . LYS A 1 226 ? -11.227 16.312 -8.031 1 98.56 226 LYS A O 1
ATOM 1804 N N . LYS A 1 227 ? -10.523 14.188 -8.266 1 98.25 227 LYS A N 1
ATOM 1805 C CA . LYS A 1 227 ? -11.867 13.664 -8.508 1 98.25 227 LYS A CA 1
ATOM 1806 C C . LYS A 1 227 ? -12.727 13.766 -7.254 1 98.25 227 LYS A C 1
ATOM 1808 O O . LYS A 1 227 ? -13.945 13.906 -7.34 1 98.25 227 LYS A O 1
ATOM 1813 N N . PHE A 1 228 ? -12.102 13.781 -6.105 1 98.12 228 PHE A N 1
ATOM 1814 C CA . PHE A 1 228 ? -12.898 13.602 -4.895 1 98.12 228 PHE A CA 1
ATOM 1815 C C . PHE A 1 228 ? -12.828 14.844 -4.016 1 98.12 228 PHE A C 1
ATOM 1817 O O . PHE A 1 228 ? -13.57 14.961 -3.041 1 98.12 228 PHE A O 1
ATOM 1824 N N . GLY A 1 229 ? -11.906 15.727 -4.355 1 97.06 229 GLY A N 1
ATOM 1825 C CA . GLY A 1 229 ? -11.836 16.938 -3.549 1 97.06 229 GLY A CA 1
ATOM 1826 C C . GLY A 1 229 ? -10.922 17.984 -4.137 1 97.06 229 GLY A C 1
ATOM 1827 O O . GLY A 1 229 ? -10.266 17.75 -5.152 1 97.06 229 GLY A O 1
ATOM 1828 N N . ASP A 1 230 ? -10.938 19.172 -3.555 1 97.5 230 ASP A N 1
ATOM 1829 C CA . ASP A 1 230 ? -10.078 20.297 -3.918 1 97.5 230 ASP A CA 1
ATOM 1830 C C . ASP A 1 230 ? -9.297 20.797 -2.711 1 97.5 230 ASP A C 1
ATOM 1832 O O . ASP A 1 230 ? -9.344 21.984 -2.379 1 97.5 230 ASP A O 1
ATOM 1836 N N . TRP A 1 231 ? -8.523 19.938 -2.137 1 98.12 231 TRP A N 1
ATOM 1837 C CA . TRP A 1 231 ? -7.762 20.219 -0.92 1 98.12 231 TRP A CA 1
ATOM 1838 C C . TRP A 1 231 ? -6.445 20.906 -1.246 1 98.12 231 TRP A C 1
ATOM 1840 O O . TRP A 1 231 ? -5.871 20.703 -2.316 1 98.12 231 TRP A O 1
ATOM 1850 N N . ASP A 1 232 ? -6.039 21.797 -0.328 1 98.06 232 ASP A N 1
ATOM 1851 C CA . ASP A 1 232 ? -4.625 22.156 -0.353 1 98.06 232 ASP A CA 1
ATOM 1852 C C . ASP A 1 232 ? -3.746 20.938 -0.046 1 98.06 232 ASP A C 1
ATOM 1854 O O . ASP A 1 232 ? -4.148 20.047 0.701 1 98.06 232 ASP A O 1
ATOM 1858 N N . VAL A 1 233 ? -2.613 20.906 -0.654 1 98.81 233 VAL A N 1
ATOM 1859 C CA . VAL A 1 233 ? -1.727 19.75 -0.526 1 98.81 233 VAL A CA 1
ATOM 1860 C C . VAL A 1 233 ? -0.432 20.172 0.168 1 98.81 233 VAL A C 1
ATOM 1862 O O . VAL A 1 233 ? 0.386 20.891 -0.412 1 98.81 233 VAL A O 1
ATOM 1865 N N . GLY A 1 234 ? -0.293 19.719 1.409 1 98.81 234 GLY A N 1
ATOM 1866 C CA . GLY A 1 234 ? 0.952 19.969 2.115 1 98.81 234 GLY A CA 1
ATOM 1867 C C . GLY A 1 234 ? 2.115 19.156 1.594 1 98.81 234 GLY A C 1
ATOM 1868 O O . GLY A 1 234 ? 2 17.938 1.438 1 98.81 234 GLY A O 1
ATOM 1869 N N . CYS A 1 235 ? 3.201 19.812 1.31 1 98.62 235 CYS A N 1
ATOM 1870 C CA . CYS A 1 235 ? 4.426 19.156 0.855 1 98.62 235 CYS A CA 1
ATOM 1871 C C . CYS A 1 235 ? 5.254 18.672 2.037 1 98.62 235 CYS A C 1
ATOM 1873 O O . CYS A 1 235 ? 6.242 19.297 2.412 1 98.62 235 CYS A O 1
ATOM 1875 N N . GLU A 1 236 ? 4.867 17.562 2.561 1 98.5 236 GLU A N 1
ATOM 1876 C CA . GLU A 1 236 ? 5.535 17.062 3.76 1 98.5 236 GLU A CA 1
ATOM 1877 C C . GLU A 1 236 ? 6.641 16.062 3.406 1 98.5 236 GLU A C 1
ATOM 1879 O O . GLU A 1 236 ? 6.535 14.883 3.709 1 98.5 236 GLU A O 1
ATOM 1884 N N . TYR A 1 237 ? 7.656 16.578 2.787 1 98.25 237 TYR A N 1
ATOM 1885 C CA . TYR A 1 237 ? 8.789 15.758 2.367 1 98.25 237 TYR A CA 1
ATOM 1886 C C . TYR A 1 237 ? 10.102 16.5 2.572 1 98.25 237 TYR A C 1
ATOM 1888 O O . TYR A 1 237 ? 10.117 17.719 2.734 1 98.25 237 TYR A O 1
ATOM 1896 N N . MET A 1 238 ? 11.188 15.766 2.613 1 97.31 238 MET A N 1
ATOM 1897 C CA . MET A 1 238 ? 12.523 16.344 2.639 1 97.31 238 MET A CA 1
ATOM 1898 C C . MET A 1 238 ? 12.969 16.766 1.241 1 97.31 238 MET A C 1
ATOM 1900 O O . MET A 1 2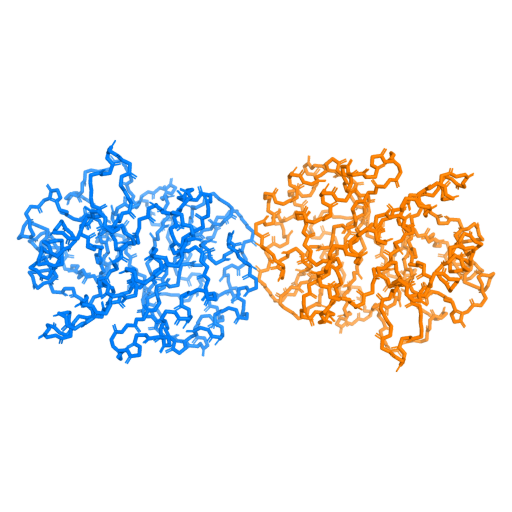38 ? 13.305 15.914 0.411 1 97.31 238 MET A O 1
ATOM 1904 N N . SER A 1 239 ? 13.07 18 1.031 1 94.75 239 SER A N 1
ATOM 1905 C CA . SER A 1 239 ? 13.344 18.516 -0.306 1 94.75 239 SER A CA 1
ATOM 1906 C C . SER A 1 239 ? 14.742 18.109 -0.777 1 94.75 239 SER A C 1
ATOM 1908 O O . SER A 1 239 ? 15.695 18.141 -0 1 94.75 239 SER A O 1
ATOM 1910 N N . SER A 1 240 ? 14.859 17.734 -1.987 1 92.69 240 SER A N 1
ATOM 1911 C CA . SER A 1 240 ? 16.125 17.359 -2.605 1 92.69 240 SER A CA 1
ATOM 1912 C C . SER A 1 240 ? 16.984 18.594 -2.895 1 92.69 240 SER A C 1
ATOM 1914 O O . SER A 1 240 ? 18.203 18.484 -3.025 1 92.69 240 SER A O 1
ATOM 1916 N N . GLY A 1 241 ? 16.375 19.734 -3.049 1 89.56 241 GLY A N 1
ATOM 1917 C CA . GLY A 1 241 ? 17 21.016 -3.336 1 89.56 241 GLY A CA 1
ATOM 1918 C C . GLY A 1 241 ? 16.078 22.188 -3.105 1 89.56 241 GLY A C 1
ATOM 1919 O O . GLY A 1 241 ? 14.898 22.016 -2.779 1 89.56 241 GLY A O 1
ATOM 1920 N N . SER A 1 242 ? 16.625 23.422 -3.295 1 86.38 242 SER A N 1
ATOM 1921 C CA . SER A 1 242 ? 15.836 24.594 -2.941 1 86.38 242 SER A CA 1
ATOM 1922 C C . SER A 1 242 ? 15.602 25.484 -4.156 1 86.38 242 SER A C 1
ATOM 1924 O O . SER A 1 242 ? 15.234 26.656 -4.012 1 86.38 242 SER A O 1
ATOM 1926 N N . ASP A 1 243 ? 15.727 24.828 -5.328 1 90.19 243 ASP A N 1
ATOM 1927 C CA . ASP A 1 243 ? 15.484 25.641 -6.52 1 90.19 243 ASP A CA 1
ATOM 1928 C C . ASP A 1 243 ? 14.219 25.188 -7.242 1 90.19 243 ASP A C 1
ATOM 1930 O O . ASP A 1 243 ? 13.656 24.141 -6.918 1 90.19 243 ASP A O 1
ATOM 1934 N N . HIS A 1 244 ? 13.836 25.969 -8.219 1 91.94 244 HIS A N 1
ATOM 1935 C CA . HIS A 1 244 ? 12.555 25.797 -8.898 1 91.94 244 HIS A CA 1
ATOM 1936 C C . HIS A 1 244 ? 12.477 24.453 -9.602 1 91.94 244 HIS A C 1
ATOM 1938 O O . HIS A 1 244 ? 11.383 23.906 -9.789 1 91.94 244 HIS A O 1
ATOM 1944 N N . GLN A 1 245 ? 13.578 23.922 -9.945 1 92.38 245 GLN A N 1
ATOM 1945 C CA . GLN A 1 245 ? 13.586 22.672 -10.703 1 92.38 245 GLN A CA 1
ATOM 1946 C C . GLN A 1 245 ? 13 21.531 -9.875 1 92.38 245 GLN A C 1
ATOM 1948 O O . GLN A 1 245 ? 12.383 20.609 -10.422 1 92.38 245 GLN A O 1
ATOM 1953 N N . TYR A 1 246 ? 13.102 21.609 -8.602 1 92.94 246 TYR A N 1
ATOM 1954 C CA . TYR A 1 246 ? 12.68 20.531 -7.711 1 92.94 246 TYR A CA 1
ATOM 1955 C C . TYR A 1 246 ? 11.195 20.641 -7.395 1 92.94 246 TYR A C 1
ATOM 1957 O O . TYR A 1 246 ? 10.648 19.797 -6.668 1 92.94 246 TYR A O 1
ATOM 1965 N N . PHE A 1 247 ? 10.531 21.625 -8.031 1 95.19 247 PHE A N 1
ATOM 1966 C CA . PHE A 1 247 ? 9.125 21.844 -7.738 1 95.19 247 PHE A CA 1
ATOM 1967 C C . PHE A 1 247 ? 8.289 21.812 -9.016 1 95.19 247 PHE A C 1
ATOM 1969 O O . PHE A 1 247 ? 7.105 22.156 -9 1 95.19 247 PHE A O 1
ATOM 1976 N N . GLN A 1 248 ? 8.875 21.344 -10.078 1 96.06 248 GLN A N 1
ATOM 1977 C CA . GLN A 1 248 ? 8.211 21.297 -11.375 1 96.06 248 GLN A CA 1
ATOM 1978 C C . GLN A 1 248 ? 7.047 20.312 -11.359 1 96.06 248 GLN A C 1
ATOM 1980 O O . GLN A 1 248 ? 6.125 20.406 -12.164 1 96.06 248 GLN A O 1
ATOM 1985 N N . TRP A 1 249 ? 7.109 19.359 -10.406 1 97.69 249 TRP A N 1
ATOM 1986 C CA . TRP A 1 249 ? 6.055 18.359 -10.305 1 97.69 249 TRP A CA 1
ATOM 1987 C C . TRP A 1 249 ? 4.703 19.016 -10.039 1 97.69 249 TRP A C 1
ATOM 1989 O O . TRP A 1 249 ? 3.66 18.484 -10.43 1 97.69 249 TRP A O 1
ATOM 1999 N N . VAL A 1 250 ? 4.711 20.203 -9.406 1 98.31 250 VAL A N 1
ATOM 2000 C CA . VAL A 1 250 ? 3.48 20.922 -9.094 1 98.31 250 VAL A CA 1
ATOM 2001 C C . VAL A 1 250 ? 2.709 21.203 -10.383 1 98.31 250 VAL A C 1
ATOM 2003 O O . VAL A 1 250 ? 1.52 20.891 -10.484 1 98.31 250 VAL A O 1
ATOM 2006 N N . HIS A 1 251 ? 3.418 21.688 -11.383 1 97.62 251 HIS A N 1
ATOM 2007 C CA . HIS A 1 251 ? 2.795 21.969 -12.672 1 97.62 251 HIS A CA 1
ATOM 2008 C C . HIS A 1 251 ? 2.537 20.688 -13.453 1 97.62 251 HIS A C 1
ATOM 2010 O O . HIS A 1 251 ? 1.487 20.547 -14.086 1 97.62 251 HIS A O 1
ATOM 2016 N N . ARG A 1 252 ? 3.473 19.828 -13.398 1 97.62 252 ARG A N 1
ATOM 2017 C CA . ARG A 1 252 ? 3.391 18.578 -14.148 1 97.62 252 ARG A CA 1
ATOM 2018 C C . ARG A 1 252 ? 2.135 17.797 -13.773 1 97.62 252 ARG A C 1
ATOM 2020 O O . ARG A 1 252 ? 1.497 17.188 -14.633 1 97.62 252 ARG A O 1
ATOM 2027 N N . TYR A 1 253 ? 1.804 17.812 -12.531 1 98.12 253 TYR A N 1
ATOM 2028 C CA . TYR A 1 253 ? 0.672 17.016 -12.07 1 98.12 253 TYR A CA 1
ATOM 2029 C C . TYR A 1 253 ? -0.589 17.859 -11.969 1 98.12 253 TYR A C 1
ATOM 2031 O O . TYR A 1 253 ? -1.576 17.453 -11.359 1 98.12 253 TYR A O 1
ATOM 2039 N N . GLY A 1 254 ? -0.553 19.062 -12.508 1 97.56 254 GLY A N 1
ATOM 2040 C CA . GLY A 1 254 ? -1.734 19.891 -12.664 1 97.56 254 GLY A CA 1
ATOM 2041 C C . GLY A 1 254 ? -2.123 20.625 -11.391 1 97.56 254 GLY A C 1
ATOM 2042 O O . GLY A 1 254 ? -3.303 20.875 -11.156 1 97.56 254 GLY A O 1
ATOM 2043 N N . LEU A 1 255 ? -1.167 20.859 -10.492 1 98.44 255 LEU A N 1
ATOM 2044 C CA . LEU A 1 255 ? -1.399 21.656 -9.297 1 98.44 255 LEU A CA 1
ATOM 2045 C C . LEU A 1 255 ? -0.911 23.094 -9.492 1 98.44 255 LEU A C 1
ATOM 2047 O O . LEU A 1 255 ? -0.413 23.438 -10.562 1 98.44 255 LEU A O 1
ATOM 2051 N N . THR A 1 256 ? -1.168 23.906 -8.531 1 98.25 256 THR A N 1
ATOM 2052 C CA . THR A 1 256 ? -0.748 25.312 -8.578 1 98.25 256 THR A CA 1
ATOM 2053 C C . THR A 1 256 ? -0.147 25.734 -7.242 1 98.25 256 THR A C 1
ATOM 2055 O O . THR A 1 256 ? -0.298 25.047 -6.234 1 98.25 256 THR A O 1
ATOM 2058 N N . PHE A 1 257 ? 0.562 26.766 -7.332 1 97.94 257 PHE A N 1
ATOM 2059 C CA . PHE A 1 257 ? 1.097 27.359 -6.117 1 97.94 257 PHE A CA 1
ATOM 2060 C C . PHE A 1 257 ? 0.06 28.266 -5.457 1 97.94 257 PHE A C 1
ATOM 2062 O O . PHE A 1 257 ? -0.812 28.812 -6.133 1 97.94 257 PHE A O 1
ATOM 2069 N N . MET B 1 1 ? 14.625 -10.516 -16.109 1 97.19 1 MET B N 1
ATOM 2070 C CA . MET B 1 1 ? 13.414 -11.258 -15.75 1 97.19 1 MET B CA 1
ATOM 2071 C C . MET B 1 1 ? 12.555 -11.523 -16.984 1 97.19 1 MET B C 1
ATOM 2073 O O . MET B 1 1 ? 12.461 -10.68 -17.875 1 97.19 1 MET B O 1
ATOM 2077 N N . ARG B 1 2 ? 12.094 -12.75 -17.109 1 98.25 2 ARG B N 1
ATOM 2078 C CA . ARG B 1 2 ? 11.219 -13.109 -18.219 1 98.25 2 ARG B CA 1
ATOM 2079 C C . ARG B 1 2 ? 9.758 -13.047 -17.797 1 98.25 2 ARG B C 1
ATOM 2081 O O . ARG B 1 2 ? 9.422 -13.312 -16.641 1 98.25 2 ARG B O 1
ATOM 2088 N N . VAL B 1 3 ? 8.828 -12.695 -18.719 1 98.81 3 VAL B N 1
ATOM 2089 C CA . VAL B 1 3 ? 7.398 -12.656 -18.406 1 98.81 3 VAL B CA 1
ATOM 2090 C C . VAL B 1 3 ? 6.758 -14 -18.766 1 98.81 3 VAL B C 1
ATOM 2092 O O . VAL B 1 3 ? 7.227 -14.695 -19.672 1 98.81 3 VAL B O 1
ATOM 2095 N N . ALA B 1 4 ? 5.77 -14.383 -18.078 1 98.81 4 ALA B N 1
ATOM 2096 C CA . ALA B 1 4 ? 4.949 -15.57 -18.312 1 98.81 4 ALA B CA 1
ATOM 2097 C C . ALA B 1 4 ? 3.486 -15.195 -18.516 1 98.81 4 ALA B C 1
ATOM 2099 O O . ALA B 1 4 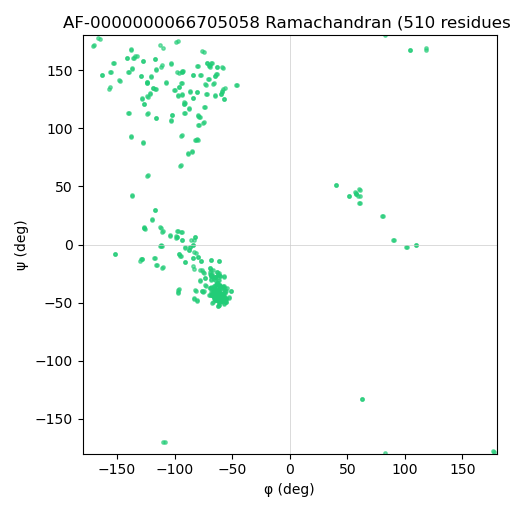? 2.908 -14.469 -17.703 1 98.81 4 ALA B O 1
ATOM 2100 N N . ALA B 1 5 ? 2.879 -15.688 -19.562 1 98.56 5 ALA B N 1
ATOM 2101 C CA . ALA B 1 5 ? 1.461 -15.422 -19.797 1 98.56 5 ALA B CA 1
ATOM 2102 C C . ALA B 1 5 ? 0.585 -16.234 -18.844 1 98.56 5 ALA B C 1
ATOM 2104 O O . ALA B 1 5 ? 0.659 -17.453 -18.812 1 98.56 5 ALA B O 1
ATOM 2105 N N . ASN B 1 6 ? -0.139 -15.555 -18.062 1 98.62 6 ASN B N 1
ATOM 2106 C CA . ASN B 1 6 ? -1.172 -16.234 -17.281 1 98.62 6 ASN B CA 1
ATOM 2107 C C . ASN B 1 6 ? -2.412 -16.516 -18.125 1 98.62 6 ASN B C 1
ATOM 2109 O O . ASN B 1 6 ? -3.266 -15.641 -18.297 1 98.62 6 ASN B O 1
ATOM 2113 N N . LEU B 1 7 ? -2.586 -17.703 -18.547 1 98.31 7 LEU B N 1
ATOM 2114 C CA . LEU B 1 7 ? -3.615 -18.047 -19.531 1 98.31 7 LEU B CA 1
ATOM 2115 C C . LEU B 1 7 ? -4.992 -18.094 -18.875 1 98.31 7 LEU B C 1
ATOM 2117 O O . LEU B 1 7 ? -6.012 -18.094 -19.562 1 98.31 7 LEU B O 1
ATOM 2121 N N . THR B 1 8 ? -4.984 -18.109 -17.562 1 97.5 8 THR B N 1
ATOM 2122 C CA . THR B 1 8 ? -6.258 -18.062 -16.859 1 97.5 8 THR B CA 1
ATOM 2123 C C . THR B 1 8 ? -6.832 -16.641 -16.891 1 97.5 8 THR B C 1
ATOM 2125 O O . THR B 1 8 ? -8.031 -16.453 -17.109 1 97.5 8 THR B O 1
ATOM 2128 N N . MET B 1 9 ? -6.008 -15.656 -16.734 1 97.12 9 MET B N 1
ATOM 2129 C CA . MET B 1 9 ? -6.461 -14.273 -16.594 1 97.12 9 MET B CA 1
ATOM 2130 C C . MET B 1 9 ? -6.41 -13.539 -17.922 1 97.12 9 MET B C 1
ATOM 2132 O O . MET B 1 9 ? -7.312 -12.758 -18.25 1 97.12 9 MET B O 1
ATOM 2136 N N . MET B 1 10 ? -5.367 -13.828 -18.688 1 97.5 10 MET B N 1
ATOM 2137 C CA . MET B 1 10 ? -5.168 -13.117 -19.953 1 97.5 10 MET B CA 1
ATOM 2138 C C . MET B 1 10 ? -6.055 -13.703 -21.047 1 97.5 10 MET B C 1
ATOM 2140 O O . MET B 1 10 ? -6.441 -14.867 -20.984 1 97.5 10 MET B O 1
ATOM 2144 N N . PHE B 1 11 ? -6.41 -12.961 -22.016 1 96.38 11 PHE B N 1
ATOM 2145 C CA . PHE B 1 11 ? -7.148 -13.359 -23.203 1 96.38 11 PHE B CA 1
ATOM 2146 C C . PHE B 1 11 ? -8.516 -13.922 -22.828 1 96.38 11 PHE B C 1
ATOM 2148 O O . PHE B 1 11 ? -8.906 -14.992 -23.297 1 96.38 11 PHE B O 1
ATOM 2155 N N . HIS B 1 12 ? -9.25 -13.266 -21.984 1 90.31 12 HIS B N 1
ATOM 2156 C CA . HIS B 1 12 ? -10.469 -13.773 -21.359 1 90.31 12 HIS B CA 1
ATOM 2157 C C . HIS B 1 12 ? -11.531 -14.086 -22.406 1 90.31 12 HIS B C 1
ATOM 2159 O O . HIS B 1 12 ? -12.445 -14.875 -22.156 1 90.31 12 HIS B O 1
ATOM 2165 N N . GLU B 1 13 ? -11.352 -13.625 -23.594 1 91.81 13 GLU B N 1
ATOM 2166 C CA . GLU B 1 13 ? -12.344 -13.82 -24.641 1 91.81 13 GLU B CA 1
ATOM 2167 C C . GLU B 1 13 ? -12.07 -15.102 -25.422 1 91.81 13 GLU B C 1
ATOM 2169 O O . GLU B 1 13 ? -12.891 -15.516 -26.25 1 91.81 13 GLU B O 1
ATOM 2174 N N . MET B 1 14 ? -11.016 -15.773 -25.109 1 95.5 14 MET B N 1
ATOM 2175 C CA . MET B 1 14 ? -10.602 -16.938 -25.891 1 95.5 14 MET B CA 1
ATOM 2176 C C . MET B 1 14 ? -10.773 -18.219 -25.094 1 95.5 14 MET B C 1
ATOM 2178 O O . MET B 1 14 ? -10.719 -18.203 -23.859 1 95.5 14 MET B O 1
ATOM 2182 N N . ASP B 1 15 ? -10.945 -19.266 -25.875 1 95.94 15 ASP B N 1
ATOM 2183 C CA . ASP B 1 15 ? -10.898 -20.578 -25.234 1 95.94 15 ASP B CA 1
ATOM 2184 C C . ASP B 1 15 ? -9.484 -20.922 -24.781 1 95.94 15 ASP B C 1
ATOM 2186 O O . ASP B 1 15 ? -8.508 -20.578 -25.453 1 95.94 15 ASP B O 1
ATOM 2190 N N . MET B 1 16 ? -9.414 -21.734 -23.781 1 97.25 16 MET B N 1
ATOM 2191 C CA . MET B 1 16 ? -8.141 -22.031 -23.125 1 97.25 16 MET B CA 1
ATOM 2192 C C . MET B 1 16 ? -7.109 -22.531 -24.125 1 97.25 16 MET B C 1
ATOM 2194 O O . MET B 1 16 ? -5.996 -22.016 -24.188 1 97.25 16 MET B O 1
ATOM 2198 N N . LEU B 1 17 ? -7.449 -23.484 -24.953 1 97.38 17 LEU B N 1
ATOM 2199 C CA . LEU B 1 17 ? -6.473 -24.125 -25.828 1 97.38 17 LEU B CA 1
ATOM 2200 C C . LEU B 1 17 ? -6 -23.156 -26.906 1 97.38 17 LEU B C 1
ATOM 2202 O O . LEU B 1 17 ? -4.871 -23.266 -27.391 1 97.38 17 LEU B O 1
ATOM 2206 N N . GLN B 1 18 ? -6.832 -22.156 -27.234 1 97.25 18 GLN B N 1
ATOM 2207 C CA . GLN B 1 18 ? -6.473 -21.156 -28.234 1 97.25 18 GLN B CA 1
ATOM 2208 C C . GLN B 1 18 ? -5.508 -20.125 -27.656 1 97.25 18 GLN B C 1
ATOM 2210 O O . GLN B 1 18 ? -4.797 -19.453 -28.406 1 97.25 18 GLN B O 1
ATOM 2215 N N . LYS B 1 19 ? -5.516 -20.031 -26.391 1 98.19 19 LYS B N 1
ATOM 2216 C CA . LYS B 1 19 ? -4.703 -19.016 -25.734 1 98.19 19 LYS B CA 1
ATOM 2217 C C . LYS B 1 19 ? -3.215 -19.328 -25.891 1 98.19 19 LYS B C 1
ATOM 2219 O O . LYS B 1 19 ? -2.385 -18.422 -25.875 1 98.19 19 LYS B O 1
ATOM 2224 N N . TYR B 1 20 ? -2.865 -20.594 -26.047 1 98.56 20 TYR B N 1
ATOM 2225 C CA . TYR B 1 20 ? -1.469 -20.984 -26.203 1 98.56 20 TYR B CA 1
ATOM 2226 C C . TYR B 1 20 ? -0.885 -20.375 -27.484 1 98.56 20 TYR B C 1
ATOM 2228 O O . TYR B 1 20 ? 0.193 -19.766 -27.453 1 98.56 20 TYR B O 1
ATOM 2236 N N . GLY B 1 21 ? -1.619 -20.531 -28.516 1 98.31 21 GLY B N 1
ATOM 2237 C CA . GLY B 1 21 ? -1.175 -19.922 -29.766 1 98.31 21 GLY B CA 1
ATOM 2238 C C . GLY B 1 21 ? -1.043 -18.422 -29.688 1 98.31 21 GLY B C 1
ATOM 2239 O O . GLY B 1 21 ? -0.091 -17.844 -30.234 1 98.31 21 GLY B O 1
ATOM 2240 N N . ARG B 1 22 ? -2.023 -17.812 -29.062 1 97.94 22 ARG B N 1
ATOM 2241 C CA . ARG B 1 22 ? -2.006 -16.359 -28.906 1 97.94 22 ARG B CA 1
ATOM 2242 C C . ARG B 1 22 ? -0.787 -15.906 -28.125 1 97.94 22 ARG B C 1
ATOM 2244 O O . ARG B 1 22 ? -0.114 -14.945 -28.5 1 97.94 22 ARG B O 1
ATOM 2251 N N . ALA B 1 23 ? -0.505 -16.578 -27.016 1 98.38 23 ALA B N 1
ATOM 2252 C CA . ALA B 1 23 ? 0.661 -16.25 -26.188 1 98.38 23 ALA B CA 1
ATOM 2253 C C . ALA B 1 23 ? 1.949 -16.375 -27 1 98.38 23 ALA B C 1
ATOM 2255 O O . ALA B 1 23 ? 2.822 -15.508 -26.938 1 98.38 23 ALA B O 1
ATOM 2256 N N . ALA B 1 24 ? 2.031 -17.438 -27.797 1 98.44 24 ALA B N 1
ATOM 2257 C CA . ALA B 1 24 ? 3.227 -17.688 -28.594 1 98.44 24 ALA B CA 1
ATOM 2258 C C . ALA B 1 24 ? 3.441 -16.594 -29.625 1 98.44 24 ALA B C 1
ATOM 2260 O O . ALA B 1 24 ? 4.57 -16.125 -29.844 1 98.44 24 ALA B O 1
ATOM 2261 N N . VAL B 1 25 ? 2.365 -16.125 -30.234 1 97.5 25 VAL B N 1
ATOM 2262 C CA . VAL B 1 25 ? 2.434 -15.094 -31.266 1 97.5 25 VAL B CA 1
ATOM 2263 C C . VAL B 1 25 ? 2.943 -13.789 -30.656 1 97.5 25 VAL B C 1
ATOM 2265 O O . VAL B 1 25 ? 3.658 -13.031 -31.312 1 97.5 25 VAL B O 1
ATOM 2268 N N . LEU B 1 26 ? 2.662 -13.586 -29.438 1 97.38 26 LEU B N 1
ATOM 2269 C CA . LEU B 1 26 ? 3.041 -12.352 -28.766 1 97.38 26 LEU B CA 1
ATOM 2270 C C . LEU B 1 26 ? 4.477 -12.422 -28.266 1 97.38 26 LEU B C 1
ATOM 2272 O O . LEU B 1 26 ? 5.027 -11.43 -27.781 1 97.38 26 LEU B O 1
ATOM 2276 N N . GLY B 1 27 ? 5.031 -13.609 -28.297 1 97.69 27 GLY B N 1
ATOM 2277 C CA . GLY B 1 27 ? 6.441 -13.75 -27.953 1 97.69 27 GLY B CA 1
ATOM 2278 C C . GLY B 1 27 ? 6.676 -14.445 -26.641 1 97.69 27 GLY B C 1
ATOM 2279 O O . GLY B 1 27 ? 7.82 -14.68 -26.25 1 97.69 27 GLY B O 1
ATOM 2280 N N . PHE B 1 28 ? 5.652 -14.836 -25.938 1 98.56 28 PHE B N 1
ATOM 2281 C CA . PHE B 1 28 ? 5.82 -15.516 -24.672 1 98.56 28 PHE B CA 1
ATOM 2282 C C . PHE B 1 28 ? 6.492 -16.875 -24.859 1 98.56 28 PHE B C 1
ATOM 2284 O O . PHE B 1 28 ? 6.25 -17.547 -25.859 1 98.56 28 PHE B O 1
ATOM 2291 N N . GLN B 1 29 ? 7.32 -17.266 -23.906 1 98.75 29 GLN B N 1
ATOM 2292 C CA . GLN B 1 29 ? 7.93 -18.578 -23.875 1 98.75 29 GLN B CA 1
ATOM 2293 C C . GLN B 1 29 ? 7.457 -19.375 -22.656 1 98.75 29 GLN B C 1
ATOM 2295 O O . GLN B 1 29 ? 7.629 -20.594 -22.594 1 98.75 29 GLN B O 1
ATOM 2300 N N . LEU B 1 30 ? 6.906 -18.641 -21.703 1 98.81 30 LEU B N 1
ATOM 2301 C CA . LEU B 1 30 ? 6.426 -19.219 -20.453 1 98.81 30 LEU B CA 1
ATOM 2302 C C . LEU B 1 30 ? 4.934 -18.953 -20.281 1 98.81 30 LEU B C 1
ATOM 2304 O O . LEU B 1 30 ? 4.434 -17.891 -20.656 1 98.81 30 LEU B O 1
ATOM 2308 N N . VAL B 1 31 ? 4.238 -19.922 -19.688 1 98.81 31 VAL B N 1
ATOM 2309 C CA . VAL B 1 31 ? 2.82 -19.75 -19.406 1 98.81 31 VAL B CA 1
ATOM 2310 C C . VAL B 1 31 ? 2.506 -20.281 -18 1 98.81 31 VAL B C 1
ATOM 2312 O O . VAL B 1 31 ? 3.227 -21.141 -17.484 1 98.81 31 VAL B O 1
ATOM 2315 N N . GLU B 1 32 ? 1.56 -19.75 -17.391 1 98.62 32 GLU B N 1
ATOM 2316 C CA . GLU B 1 32 ? 0.946 -20.312 -16.188 1 98.62 32 GLU B CA 1
ATOM 2317 C C . GLU B 1 32 ? -0.556 -20.5 -16.375 1 98.62 32 GLU B C 1
ATOM 2319 O O . GLU B 1 32 ? -1.21 -19.719 -17.062 1 98.62 32 GLU B O 1
ATOM 2324 N N . VAL B 1 33 ? -1.042 -21.562 -15.883 1 98.44 33 VAL B N 1
ATOM 2325 C CA . VAL B 1 33 ? -2.469 -21.859 -15.836 1 98.44 33 VAL B CA 1
ATOM 2326 C C . VAL B 1 33 ? -2.895 -22.125 -14.391 1 98.44 33 VAL B C 1
ATOM 2328 O O . VAL B 1 33 ? -2.562 -23.172 -13.82 1 98.44 33 VAL B O 1
ATOM 2331 N N . SER B 1 34 ? -3.682 -21.281 -13.844 1 97.31 34 SER B N 1
ATOM 2332 C CA . SER B 1 34 ? -4.008 -21.344 -12.422 1 97.31 34 SER B CA 1
ATOM 2333 C C . SER B 1 34 ? -4.73 -22.641 -12.086 1 97.31 34 SER B C 1
ATOM 2335 O O . SER B 1 34 ? -4.305 -23.391 -11.195 1 97.31 34 SER B O 1
ATOM 2337 N N . LEU B 1 35 ? -5.824 -22.922 -12.828 1 97.31 35 LEU B N 1
ATOM 2338 C CA . LEU B 1 35 ? -6.594 -24.141 -12.609 1 97.31 35 LEU B CA 1
ATOM 2339 C C . LEU B 1 35 ? -6.773 -24.906 -13.914 1 97.31 35 LEU B C 1
ATOM 2341 O O . LEU B 1 35 ? -7.797 -24.781 -14.578 1 97.31 35 LEU B O 1
ATOM 2345 N N . PRO B 1 36 ? -5.863 -25.75 -14.25 1 98.19 36 PRO B N 1
ATOM 2346 C CA . PRO B 1 36 ? -5.848 -26.438 -15.539 1 98.19 36 PRO B CA 1
ATOM 2347 C C . PRO B 1 36 ? -6.758 -27.672 -15.555 1 98.19 36 PRO B C 1
ATOM 2349 O O . PRO B 1 36 ? -6.867 -28.344 -16.578 1 98.19 36 PRO B O 1
ATOM 2352 N N . TYR B 1 37 ? -7.551 -27.953 -14.547 1 98.06 37 TYR B N 1
ATOM 2353 C CA . TYR B 1 37 ? -8.133 -29.266 -14.273 1 98.06 37 TYR B CA 1
ATOM 2354 C C . TYR B 1 37 ? -9.414 -29.469 -15.078 1 98.06 37 TYR B C 1
ATOM 2356 O O . TYR B 1 37 ? -10.031 -30.531 -15.016 1 98.06 37 TYR B O 1
ATOM 2364 N N . GLY B 1 38 ? -9.773 -28.5 -15.82 1 96.75 38 GLY B N 1
ATOM 2365 C CA . GLY B 1 38 ? -10.859 -28.656 -16.766 1 96.75 38 GLY B CA 1
ATOM 2366 C C . GLY B 1 38 ? -10.438 -29.312 -18.062 1 96.75 38 GLY B C 1
ATOM 2367 O O . GLY B 1 38 ? -11.281 -29.672 -18.891 1 96.75 38 GLY B O 1
ATOM 2368 N N . TRP B 1 39 ? -9.141 -29.547 -18.281 1 98.06 39 TRP B N 1
ATOM 2369 C CA . TRP B 1 39 ? -8.562 -30.141 -19.484 1 98.06 39 TRP B CA 1
ATOM 2370 C C . TRP B 1 39 ? -7.633 -31.297 -19.125 1 98.06 39 TRP B C 1
ATOM 2372 O O . TRP B 1 39 ? -6.957 -31.266 -18.094 1 98.06 39 TRP B O 1
ATOM 2382 N N . PRO B 1 40 ? -7.617 -32.344 -20 1 98.25 40 PRO B N 1
ATOM 2383 C CA . PRO B 1 40 ? -6.551 -33.312 -19.797 1 98.25 40 PRO B CA 1
ATOM 2384 C C . PRO B 1 40 ? -5.156 -32.688 -19.828 1 98.25 40 PRO B C 1
ATOM 2386 O O . PRO B 1 40 ? -4.867 -31.891 -20.719 1 98.25 40 PRO B O 1
ATOM 2389 N N . ALA B 1 41 ? -4.328 -33.062 -18.891 1 98.56 41 ALA B N 1
ATOM 2390 C CA . ALA B 1 41 ? -2.982 -32.5 -18.797 1 98.56 41 ALA B CA 1
ATOM 2391 C C . ALA B 1 41 ? -2.219 -32.688 -20.094 1 98.56 41 ALA B C 1
ATOM 2393 O O . ALA B 1 41 ? -1.471 -31.812 -20.531 1 98.56 41 ALA B O 1
ATOM 2394 N N . GLU B 1 42 ? -2.412 -33.812 -20.734 1 98.56 42 GLU B N 1
ATOM 2395 C CA . GLU B 1 42 ? -1.714 -34.156 -21.969 1 98.56 42 GLU B CA 1
ATOM 2396 C C . GLU B 1 42 ? -2.092 -33.188 -23.078 1 98.56 42 GLU B C 1
ATOM 2398 O O . GLU B 1 42 ? -1.264 -32.844 -23.938 1 98.56 42 GLU B O 1
ATOM 2403 N N . GLU B 1 43 ? -3.33 -32.781 -23.047 1 98.44 43 GLU B N 1
ATOM 2404 C CA . GLU B 1 43 ? -3.775 -31.828 -24.047 1 98.44 43 GLU B CA 1
ATOM 2405 C C . GLU B 1 43 ? -3.096 -30.469 -23.859 1 98.44 43 GLU B C 1
ATOM 2407 O O . GLU B 1 43 ? -2.693 -29.828 -24.844 1 98.44 43 GLU B O 1
ATOM 2412 N N . LEU B 1 44 ? -3.039 -30.078 -22.656 1 98.75 44 LEU B N 1
ATOM 2413 C CA . LEU B 1 44 ? -2.35 -28.828 -22.359 1 98.75 44 LEU B CA 1
ATOM 2414 C C . LEU B 1 44 ? -0.874 -28.906 -22.734 1 98.75 44 LEU B C 1
ATOM 2416 O O . LEU B 1 44 ? -0.319 -27.969 -23.312 1 98.75 44 LEU B O 1
ATOM 2420 N N . LEU B 1 45 ? -0.234 -30.047 -22.391 1 98.62 45 LEU B N 1
ATOM 2421 C CA . LEU B 1 45 ? 1.168 -30.266 -22.734 1 98.62 45 LEU B CA 1
ATOM 2422 C C . LEU B 1 45 ? 1.373 -30.203 -24.25 1 98.62 45 LEU B C 1
ATOM 2424 O O . LEU B 1 45 ? 2.336 -29.609 -24.719 1 98.62 45 LEU B O 1
ATOM 2428 N N . HIS B 1 46 ? 0.451 -30.828 -24.906 1 98.5 46 HIS B N 1
ATOM 2429 C CA . HIS B 1 46 ? 0.543 -30.859 -26.359 1 98.5 46 HIS B CA 1
ATOM 2430 C C . HIS B 1 46 ? 0.5 -29.453 -26.953 1 98.5 46 HIS B C 1
ATOM 2432 O O . HIS B 1 46 ? 1.256 -29.141 -27.875 1 98.5 46 HIS B O 1
ATOM 2438 N N . GLN B 1 47 ? -0.449 -28.641 -26.469 1 98.5 47 GLN B N 1
ATOM 2439 C CA . GLN B 1 47 ? -0.518 -27.25 -26.922 1 98.5 47 GLN B CA 1
ATOM 2440 C C . GLN B 1 47 ? 0.78 -26.5 -26.625 1 98.5 47 GLN B C 1
ATOM 2442 O O . GLN B 1 47 ? 1.293 -25.781 -27.469 1 98.5 47 GLN B O 1
ATOM 2447 N N . ALA B 1 48 ? 1.308 -26.703 -25.438 1 98.75 48 ALA B N 1
ATOM 2448 C CA . ALA B 1 48 ? 2.551 -26.047 -25.047 1 98.75 48 ALA B CA 1
ATOM 2449 C C . ALA B 1 48 ? 3.699 -26.469 -25.969 1 98.75 48 ALA B C 1
ATOM 2451 O O . ALA B 1 48 ? 4.488 -25.625 -26.406 1 98.75 48 ALA B O 1
ATOM 2452 N N . GLU B 1 49 ? 3.789 -27.75 -26.266 1 98.56 49 GLU B N 1
ATOM 2453 C CA . GLU B 1 49 ? 4.836 -28.266 -27.141 1 98.56 49 GLU B CA 1
ATOM 2454 C C . GLU B 1 49 ? 4.672 -27.734 -28.562 1 98.56 49 GLU B C 1
ATOM 2456 O O . GLU B 1 49 ? 5.652 -27.344 -29.188 1 98.56 49 GLU B O 1
ATOM 2461 N N . ARG B 1 50 ? 3.48 -27.75 -28.969 1 98.5 50 ARG B N 1
ATOM 2462 C CA . ARG B 1 50 ? 3.176 -27.281 -30.312 1 98.5 50 ARG B CA 1
ATOM 2463 C C . ARG B 1 50 ? 3.68 -25.844 -30.516 1 98.5 50 ARG B C 1
ATOM 2465 O O . ARG B 1 50 ? 4.203 -25.516 -31.578 1 98.5 50 ARG B O 1
ATOM 2472 N N . TYR B 1 51 ? 3.502 -25.016 -29.531 1 98.56 51 TYR B N 1
ATOM 2473 C CA . TYR B 1 51 ? 3.812 -23.594 -29.672 1 98.56 51 TYR B CA 1
ATOM 2474 C C . TYR B 1 51 ? 5.117 -23.25 -28.969 1 98.56 51 TYR B C 1
ATOM 2476 O O . TYR B 1 51 ? 5.441 -22.078 -28.781 1 98.56 51 TYR B O 1
ATOM 2484 N N . HIS B 1 52 ? 5.875 -24.266 -28.469 1 98.5 52 HIS B N 1
ATOM 2485 C CA . HIS B 1 52 ? 7.176 -24.125 -27.828 1 98.5 52 HIS B CA 1
ATOM 2486 C C . HIS B 1 52 ? 7.074 -23.25 -26.578 1 98.5 52 HIS B C 1
ATOM 2488 O O . HIS B 1 52 ? 7.879 -22.344 -26.391 1 98.5 52 HIS B O 1
ATOM 2494 N N . LEU B 1 53 ? 6.031 -23.484 -25.844 1 98.81 53 LEU B N 1
ATOM 2495 C CA . LEU B 1 53 ? 5.805 -22.828 -24.562 1 98.81 53 LEU B CA 1
ATOM 2496 C C . LEU B 1 53 ? 6.121 -23.781 -23.406 1 98.81 53 LEU B C 1
ATOM 2498 O O . LEU B 1 53 ? 6.145 -25 -23.594 1 98.81 53 LEU B O 1
ATOM 2502 N N . ARG B 1 54 ? 6.434 -23.234 -22.266 1 98.81 54 ARG B N 1
ATOM 2503 C CA . ARG B 1 54 ? 6.699 -24.016 -21.047 1 98.81 54 ARG B CA 1
ATOM 2504 C C . ARG B 1 54 ? 5.785 -23.578 -19.906 1 98.81 54 ARG B C 1
ATOM 2506 O O . ARG B 1 54 ? 5.703 -22.391 -19.594 1 98.81 54 ARG B O 1
ATOM 2513 N N . HIS B 1 55 ? 5.102 -24.5 -19.297 1 98.81 55 HIS B N 1
ATOM 2514 C CA . HIS B 1 55 ? 4.332 -24.234 -18.078 1 98.81 55 HIS B CA 1
ATOM 2515 C C . HIS B 1 55 ? 5.246 -24.031 -16.875 1 98.81 55 HIS B C 1
ATOM 2517 O O . HIS B 1 55 ? 6.184 -24.797 -16.672 1 98.81 55 HIS B O 1
ATOM 2523 N N . ILE B 1 56 ? 4.918 -23.016 -16.031 1 98.56 56 ILE B N 1
ATOM 2524 C CA . ILE B 1 56 ? 5.867 -22.781 -14.953 1 98.56 56 ILE B CA 1
ATOM 2525 C C . ILE B 1 56 ? 5.125 -22.75 -13.617 1 98.56 56 ILE B C 1
ATOM 2527 O O . ILE B 1 56 ? 5.742 -22.812 -12.555 1 98.56 56 ILE B O 1
ATOM 2531 N N . LEU B 1 57 ? 3.793 -22.672 -13.633 1 98.75 57 LEU B N 1
ATOM 2532 C CA . LEU B 1 57 ? 3.027 -22.578 -12.398 1 98.75 57 LEU B CA 1
ATOM 2533 C C . LEU B 1 57 ? 1.601 -23.078 -12.602 1 98.75 57 LEU B C 1
ATOM 2535 O O . LEU B 1 57 ? 0.966 -22.766 -13.609 1 98.75 57 LEU B O 1
ATOM 2539 N N . ILE B 1 58 ? 1.085 -23.828 -11.742 1 98.88 58 ILE B N 1
ATOM 2540 C CA . ILE B 1 58 ? -0.334 -24.141 -11.609 1 98.88 58 ILE B CA 1
ATOM 2541 C C . ILE B 1 58 ? -0.75 -24.047 -10.148 1 98.88 58 ILE B C 1
ATOM 2543 O O . ILE B 1 58 ? 0.099 -23.938 -9.258 1 98.88 58 ILE B O 1
ATOM 2547 N N . ASN B 1 59 ? -1.992 -23.953 -9.898 1 98.88 59 ASN B N 1
ATOM 2548 C CA . ASN B 1 59 ? -2.535 -24.156 -8.555 1 98.88 59 ASN B CA 1
ATOM 2549 C C . ASN B 1 59 ? -2.984 -25.594 -8.336 1 98.88 59 ASN B C 1
ATOM 2551 O O . ASN B 1 59 ? -3.375 -26.266 -9.289 1 98.88 59 ASN B O 1
ATOM 2555 N N . ALA B 1 60 ? -2.891 -26.078 -7.125 1 98.88 60 ALA B N 1
ATOM 2556 C CA . ALA B 1 60 ? -3.604 -27.312 -6.797 1 98.88 60 ALA B CA 1
ATOM 2557 C C . ALA B 1 60 ? -5.113 -27.125 -6.918 1 98.88 60 ALA B C 1
ATOM 2559 O O . ALA B 1 60 ? -5.613 -26 -6.828 1 98.88 60 ALA B O 1
ATOM 2560 N N . PRO B 1 61 ? -5.77 -28.297 -7.207 1 98.75 61 PRO B N 1
ATOM 2561 C CA . PRO B 1 61 ? -7.227 -28.156 -7.207 1 98.75 61 PRO B CA 1
ATOM 2562 C C . PRO B 1 61 ? -7.742 -27.391 -5.988 1 98.75 61 PRO B C 1
ATOM 2564 O O . PRO B 1 61 ? -7.289 -27.625 -4.867 1 98.75 61 PRO B O 1
ATOM 2567 N N . ALA B 1 62 ? -8.688 -26.5 -6.176 1 98.19 62 ALA B N 1
ATOM 2568 C CA . ALA B 1 62 ? -9.086 -25.547 -5.141 1 98.19 62 ALA B CA 1
ATOM 2569 C C . ALA B 1 62 ? -10.5 -25.844 -4.641 1 98.19 62 ALA B C 1
ATOM 2571 O O . ALA B 1 62 ? -11.109 -25.016 -3.961 1 98.19 62 ALA B O 1
ATOM 2572 N N . GLY B 1 63 ? -11.039 -26.984 -4.934 1 97.81 63 GLY B N 1
ATOM 2573 C CA . GLY B 1 63 ? -12.445 -27.25 -4.672 1 97.81 63 GLY B CA 1
ATOM 2574 C C . GLY B 1 63 ? -13.359 -26.719 -5.762 1 97.81 63 GLY B C 1
ATOM 2575 O O . GLY B 1 63 ? -12.898 -26.188 -6.77 1 97.81 63 GLY B O 1
ATOM 2576 N N . ASN B 1 64 ? -14.664 -26.938 -5.574 1 96.31 64 ASN B N 1
ATOM 2577 C CA . ASN B 1 64 ? -15.641 -26.484 -6.559 1 96.31 64 ASN B CA 1
ATOM 2578 C C . ASN B 1 64 ? -15.836 -24.969 -6.484 1 96.31 64 ASN B C 1
ATOM 2580 O O . ASN B 1 64 ? -16.531 -24.469 -5.594 1 96.31 64 ASN B O 1
ATOM 2584 N N . TRP B 1 65 ? -15.297 -24.312 -7.43 1 94.75 65 TRP B N 1
ATOM 2585 C CA . TRP B 1 65 ? -15.32 -22.844 -7.469 1 94.75 65 TRP B CA 1
ATOM 2586 C C . TRP B 1 65 ? -16.75 -22.328 -7.406 1 94.75 65 TRP B C 1
ATOM 2588 O O . TRP B 1 65 ? -17.031 -21.328 -6.727 1 94.75 65 TRP B O 1
ATOM 2598 N N . SER B 1 66 ? -17.656 -22.984 -8.094 1 94.94 66 SER B N 1
ATOM 2599 C CA . SER B 1 66 ? -19.047 -22.547 -8.172 1 94.94 66 SER B CA 1
ATOM 2600 C C . SER B 1 66 ? -19.766 -22.703 -6.832 1 94.94 66 SER B C 1
ATOM 2602 O O . SER B 1 66 ? -20.797 -22.078 -6.594 1 94.94 66 SER B O 1
ATOM 2604 N N . GLU B 1 67 ? -19.172 -23.562 -6.016 1 96.31 67 GLU B N 1
ATOM 2605 C CA . GLU B 1 67 ? -19.75 -23.781 -4.695 1 96.31 67 GLU B CA 1
ATOM 2606 C C . GLU B 1 67 ? -19.109 -22.875 -3.652 1 96.31 67 GLU B C 1
ATOM 2608 O O . GLU B 1 67 ? -19.391 -23 -2.457 1 96.31 67 GLU B O 1
ATOM 2613 N N . GLY B 1 68 ? -18.219 -22.016 -4.113 1 96.81 68 GLY B N 1
ATOM 2614 C CA . GLY B 1 68 ? -17.672 -21 -3.223 1 96.81 68 GLY B CA 1
ATOM 2615 C C . GLY B 1 68 ? -16.281 -21.344 -2.719 1 96.81 68 GLY B C 1
ATOM 2616 O O . GLY B 1 68 ? -15.656 -20.547 -2.016 1 96.81 68 GLY B O 1
ATOM 2617 N N . PHE B 1 69 ? -15.797 -22.516 -3.109 1 98.12 69 PHE B N 1
ATOM 2618 C CA . PHE B 1 69 ? -14.461 -22.906 -2.664 1 98.12 69 PHE B CA 1
ATOM 2619 C C . PHE B 1 69 ? -13.398 -22.047 -3.348 1 98.12 69 PHE B C 1
ATOM 2621 O O . PHE B 1 69 ? -13.523 -21.734 -4.531 1 98.12 69 PHE B O 1
ATOM 2628 N N . ARG B 1 70 ? -12.367 -21.703 -2.639 1 98.75 70 ARG B N 1
ATOM 2629 C CA . ARG B 1 70 ? -11.18 -21 -3.105 1 98.75 70 ARG B CA 1
ATOM 2630 C C . ARG B 1 70 ? -9.914 -21.609 -2.533 1 98.75 70 ARG B C 1
ATOM 2632 O O . ARG B 1 70 ? -9.008 -20.906 -2.088 1 98.75 70 ARG B O 1
ATOM 2639 N N . GLY B 1 71 ? -9.859 -22.828 -2.508 1 98.75 71 GLY B N 1
ATOM 2640 C CA . GLY B 1 71 ? -8.812 -23.594 -1.854 1 98.75 71 GLY B CA 1
ATOM 2641 C C . GLY B 1 71 ? -9.328 -24.484 -0.737 1 98.75 71 GLY B C 1
ATOM 2642 O O . GLY B 1 71 ? -10.477 -24.344 -0.311 1 98.75 71 GLY B O 1
ATOM 2643 N N . LEU B 1 72 ? -8.531 -25.344 -0.258 1 98.81 72 LEU B N 1
ATOM 2644 C CA . LEU B 1 72 ? -8.977 -26.391 0.671 1 98.81 72 LEU B CA 1
ATOM 2645 C C . LEU B 1 72 ? -8.07 -26.438 1.896 1 98.81 72 LEU B C 1
ATOM 2647 O O . LEU B 1 72 ? -8.43 -27.031 2.914 1 98.81 72 LEU B O 1
ATOM 2651 N N . ALA B 1 73 ? -6.949 -25.828 1.884 1 98.88 73 ALA B N 1
ATOM 2652 C CA . ALA B 1 73 ? -5.848 -26.109 2.799 1 98.88 73 ALA B CA 1
ATOM 2653 C C . ALA B 1 73 ? -6.199 -25.703 4.227 1 98.88 73 ALA B C 1
ATOM 2655 O O . ALA B 1 73 ? -5.711 -26.297 5.188 1 98.88 73 ALA B O 1
ATOM 2656 N N . ALA B 1 74 ? -7.039 -24.672 4.352 1 98.88 74 ALA B N 1
ATOM 2657 C CA . ALA B 1 74 ? -7.336 -24.156 5.684 1 98.88 74 ALA B CA 1
ATOM 2658 C C . ALA B 1 74 ? -8.656 -24.719 6.211 1 98.88 74 ALA B C 1
ATOM 2660 O O . ALA B 1 74 ? -9.148 -24.281 7.254 1 98.88 74 ALA B O 1
ATOM 2661 N N . LEU B 1 75 ? -9.281 -25.688 5.473 1 98.62 75 LEU B N 1
ATOM 2662 C CA . LEU B 1 75 ? -10.617 -26.172 5.797 1 98.62 75 LEU B CA 1
ATOM 2663 C C . LEU B 1 75 ? -10.555 -27.531 6.488 1 98.62 75 LEU B C 1
ATOM 2665 O O . LEU B 1 75 ? -10.328 -28.547 5.84 1 98.62 75 LEU B O 1
ATOM 2669 N N . PRO B 1 76 ? -10.82 -27.547 7.781 1 97.75 76 PRO B N 1
ATOM 2670 C CA . PRO B 1 76 ? -10.68 -28.797 8.516 1 97.75 76 PRO B CA 1
ATOM 2671 C C . PRO B 1 76 ? -11.648 -29.875 8.031 1 97.75 76 PRO B C 1
ATOM 2673 O O . PRO B 1 76 ? -11.344 -31.078 8.125 1 97.75 76 PRO B O 1
ATOM 2676 N N . GLU B 1 77 ? -12.734 -29.484 7.434 1 97.31 77 GLU B N 1
ATOM 2677 C CA . GLU B 1 77 ? -13.766 -30.438 7.031 1 97.31 77 GLU B CA 1
ATOM 2678 C C . GLU B 1 77 ? -13.469 -31.016 5.648 1 97.31 77 GLU B C 1
ATOM 2680 O O . GLU B 1 77 ? -14.172 -31.906 5.184 1 97.31 77 GLU B O 1
ATOM 2685 N N . GLN B 1 78 ? -12.422 -30.562 5.035 1 97.75 78 GLN B N 1
ATOM 2686 C CA . GLN B 1 78 ? -12.156 -30.953 3.658 1 97.75 78 GLN B CA 1
ATOM 2687 C C . GLN B 1 78 ? -10.844 -31.734 3.553 1 97.75 78 GLN B C 1
ATOM 2689 O O . GLN B 1 78 ? -10.188 -31.719 2.508 1 97.75 78 GLN B O 1
ATOM 2694 N N . THR B 1 79 ? -10.453 -32.438 4.562 1 96.06 79 THR B N 1
ATOM 2695 C CA . THR B 1 79 ? -9.156 -33.094 4.645 1 96.06 79 THR B CA 1
ATOM 2696 C C . THR B 1 79 ? -9 -34.094 3.521 1 96.06 79 THR B C 1
ATOM 2698 O O . THR B 1 79 ? -7.965 -34.156 2.848 1 96.06 79 THR B O 1
ATOM 2701 N N . SER B 1 80 ? -9.945 -34.969 3.289 1 97.38 80 SER B N 1
ATOM 2702 C CA . SER B 1 80 ? -9.859 -36 2.254 1 97.38 80 SER B CA 1
ATOM 2703 C C . SER B 1 80 ? -9.734 -35.375 0.867 1 97.38 80 SER B C 1
ATOM 2705 O O . SER B 1 80 ? -8.898 -35.781 0.067 1 97.38 80 SER B O 1
ATOM 2707 N N . LYS B 1 81 ? -10.594 -34.406 0.644 1 98.12 81 LYS B N 1
ATOM 2708 C CA . LYS B 1 81 ? -10.539 -33.688 -0.633 1 98.12 81 LYS B CA 1
ATOM 2709 C C . LYS B 1 81 ? -9.195 -33 -0.827 1 98.12 81 LYS B C 1
ATOM 2711 O O . LYS B 1 81 ? -8.672 -32.938 -1.944 1 98.12 81 LYS B O 1
ATOM 2716 N N . TYR B 1 82 ? -8.672 -32.531 0.227 1 98.69 82 TYR B N 1
ATOM 2717 C CA . TYR B 1 82 ? -7.383 -31.844 0.182 1 98.69 82 TYR B CA 1
ATOM 2718 C C . TYR B 1 82 ? -6.27 -32.812 -0.228 1 98.69 82 TYR B C 1
ATOM 2720 O O . TYR B 1 82 ? -5.473 -32.5 -1.114 1 98.69 82 TYR B O 1
ATOM 2728 N N . ILE B 1 83 ? -6.223 -33.938 0.364 1 98.38 83 ILE B N 1
ATOM 2729 C CA . ILE B 1 83 ? -5.188 -34.938 0.063 1 98.38 83 ILE B CA 1
ATOM 2730 C C . ILE B 1 83 ? -5.293 -35.375 -1.399 1 98.38 83 ILE B C 1
ATOM 2732 O O . ILE B 1 83 ? -4.281 -35.438 -2.102 1 98.38 83 ILE B O 1
ATOM 2736 N N . GLU B 1 84 ? -6.492 -35.562 -1.825 1 98.5 84 GLU B N 1
ATOM 2737 C CA . GLU B 1 84 ? -6.719 -35.906 -3.223 1 98.5 84 GLU B CA 1
ATOM 2738 C C . GLU B 1 84 ? -6.242 -34.812 -4.156 1 98.5 84 GLU B C 1
ATOM 2740 O O . GLU B 1 84 ? -5.691 -35.094 -5.227 1 98.5 84 GLU B O 1
ATOM 2745 N N . SER B 1 85 ? -6.488 -33.594 -3.754 1 98.75 85 SER B N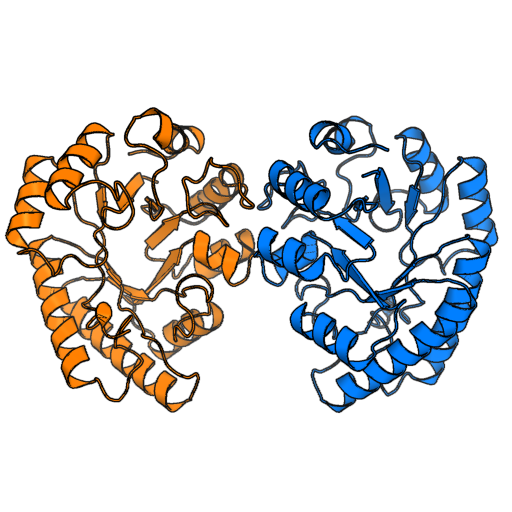 1
ATOM 2746 C CA . SER B 1 85 ? -6.09 -32.469 -4.566 1 98.75 85 SER B CA 1
ATOM 2747 C C . SER B 1 85 ? -4.578 -32.406 -4.77 1 98.75 85 SER B C 1
ATOM 2749 O O . SER B 1 85 ? -4.098 -32.031 -5.836 1 98.75 85 SER B O 1
ATOM 2751 N N . LEU B 1 86 ? -3.82 -32.812 -3.785 1 98.81 86 LEU B N 1
ATOM 2752 C CA . LEU B 1 86 ? -2.365 -32.844 -3.9 1 98.81 86 LEU B CA 1
ATOM 2753 C C . LEU B 1 86 ? -1.914 -33.875 -4.918 1 98.81 86 LEU B C 1
ATOM 2755 O O . LEU B 1 86 ? -1.022 -33.594 -5.73 1 98.81 86 LEU B O 1
ATOM 2759 N N . ASP B 1 87 ? -2.551 -35 -4.891 1 98.56 87 ASP B N 1
ATOM 2760 C CA . ASP B 1 87 ? -2.211 -36.031 -5.84 1 98.56 87 ASP B CA 1
ATOM 2761 C C . ASP B 1 87 ? -2.469 -35.594 -7.277 1 98.56 87 ASP B C 1
ATOM 2763 O O . ASP B 1 87 ? -1.636 -35.812 -8.156 1 98.56 87 ASP B O 1
ATOM 2767 N N . ILE B 1 88 ? -3.598 -35 -7.434 1 98.75 88 ILE B N 1
ATOM 2768 C CA . ILE B 1 88 ? -3.959 -34.5 -8.758 1 98.75 88 ILE B CA 1
ATOM 2769 C C . ILE B 1 88 ? -2.963 -33.438 -9.211 1 98.75 88 ILE B C 1
ATOM 2771 O O . ILE B 1 88 ? -2.498 -33.469 -10.352 1 98.75 88 ILE B O 1
ATOM 2775 N N . ALA B 1 89 ? -2.646 -32.531 -8.312 1 98.88 89 ALA B N 1
ATOM 2776 C CA . ALA B 1 89 ? -1.699 -31.469 -8.625 1 98.88 89 ALA B CA 1
ATOM 2777 C C . ALA B 1 89 ? -0.348 -32.031 -9.047 1 98.88 89 ALA B C 1
ATOM 2779 O O . ALA B 1 89 ? 0.263 -31.562 -10.008 1 98.88 89 ALA B O 1
ATOM 2780 N N . ILE B 1 90 ? 0.112 -33.031 -8.336 1 98.75 90 ILE B N 1
ATOM 2781 C CA . ILE B 1 90 ? 1.396 -33.688 -8.625 1 98.75 90 ILE B CA 1
ATOM 2782 C C . ILE B 1 90 ? 1.36 -34.312 -10.008 1 98.75 90 ILE B C 1
ATOM 2784 O O . ILE B 1 90 ? 2.293 -34.156 -10.805 1 98.75 90 ILE B O 1
ATOM 2788 N N . GLN B 1 91 ? 0.308 -35 -10.297 1 98.62 91 GLN B N 1
ATOM 2789 C CA . GLN B 1 91 ? 0.169 -35.625 -11.594 1 98.62 91 GLN B CA 1
ATOM 2790 C C . GLN B 1 91 ? 0.213 -34.625 -12.727 1 98.62 91 GLN B C 1
ATOM 2792 O O . GLN B 1 91 ? 0.915 -34.812 -13.719 1 98.62 91 GLN B O 1
ATOM 2797 N N . TYR B 1 92 ? -0.578 -33.562 -12.562 1 98.88 92 TYR B N 1
ATOM 2798 C CA . TYR B 1 92 ? -0.583 -32.5 -13.57 1 98.88 92 TYR B CA 1
ATOM 2799 C C . TYR B 1 92 ? 0.785 -31.828 -13.68 1 98.88 92 TYR B C 1
ATOM 2801 O O . TYR B 1 92 ? 1.277 -31.578 -14.781 1 98.88 92 TYR B O 1
ATOM 2809 N N . ALA B 1 93 ? 1.39 -31.562 -12.523 1 98.81 93 ALA B N 1
ATOM 2810 C CA . ALA B 1 93 ? 2.699 -30.906 -12.516 1 98.81 93 ALA B CA 1
ATOM 2811 C C . ALA B 1 93 ? 3.738 -31.766 -13.234 1 98.81 93 ALA B C 1
ATOM 2813 O O . ALA B 1 93 ? 4.535 -31.25 -14.023 1 98.81 93 ALA B O 1
ATOM 2814 N N . LYS B 1 94 ? 3.721 -33 -13 1 98.44 94 LYS B N 1
ATOM 2815 C CA . LYS B 1 94 ? 4.652 -33.906 -13.656 1 98.44 94 LYS B CA 1
ATOM 2816 C C . LYS B 1 94 ? 4.418 -33.938 -15.164 1 98.44 94 LYS B C 1
ATOM 2818 O O . LYS B 1 94 ? 5.367 -33.844 -15.945 1 98.44 94 LYS B O 1
ATOM 2823 N N . THR B 1 95 ? 3.178 -34.062 -15.5 1 98.69 95 THR B N 1
ATOM 2824 C CA . THR B 1 95 ? 2.846 -34.156 -16.922 1 98.69 95 THR B CA 1
ATOM 2825 C C . THR B 1 95 ? 3.238 -32.844 -17.625 1 98.69 95 THR B C 1
ATOM 2827 O O . THR B 1 95 ? 3.805 -32.906 -18.719 1 98.69 95 THR B O 1
ATOM 2830 N N . LEU B 1 96 ? 2.986 -31.719 -17.031 1 98.69 96 LEU B N 1
ATOM 2831 C CA . LEU B 1 96 ? 3.209 -30.406 -17.641 1 98.69 96 LEU B CA 1
ATOM 2832 C C . LEU B 1 96 ? 4.641 -29.938 -17.391 1 98.69 96 LEU B C 1
ATOM 2834 O O . LEU B 1 96 ? 5.035 -28.875 -17.875 1 98.69 96 LEU B O 1
ATOM 2838 N N . ASN B 1 97 ? 5.383 -30.719 -16.609 1 97.62 97 ASN B N 1
ATOM 2839 C CA . ASN B 1 97 ? 6.746 -30.375 -16.219 1 97.62 97 ASN B CA 1
ATOM 2840 C C . ASN B 1 97 ? 6.805 -29.031 -15.508 1 97.62 97 ASN B C 1
ATOM 2842 O O . ASN B 1 97 ? 7.617 -28.172 -15.852 1 97.62 97 ASN B O 1
ATOM 2846 N N . VAL B 1 98 ? 5.879 -28.844 -14.641 1 97.56 98 VAL B N 1
ATOM 2847 C CA . VAL B 1 98 ? 5.801 -27.641 -13.828 1 97.56 98 VAL B CA 1
ATOM 2848 C C . VAL B 1 98 ? 6.512 -27.859 -12.492 1 97.56 98 VAL B C 1
ATOM 2850 O O . VAL B 1 98 ? 6.34 -28.906 -11.859 1 97.56 98 VAL B O 1
ATOM 2853 N N . GLN B 1 99 ? 7.246 -26.875 -12.039 1 95 99 GLN B N 1
ATOM 2854 C CA . GLN B 1 99 ? 8.023 -27.062 -10.82 1 95 99 GLN B CA 1
ATOM 2855 C C . GLN B 1 99 ? 7.477 -26.203 -9.68 1 95 99 GLN B C 1
ATOM 2857 O O . GLN B 1 99 ? 8.031 -26.203 -8.578 1 95 99 GLN B O 1
ATOM 2862 N N . LYS B 1 100 ? 6.426 -25.422 -9.898 1 98.75 100 LYS B N 1
ATOM 2863 C CA . LYS B 1 100 ? 5.828 -24.594 -8.859 1 98.75 100 LYS B CA 1
ATOM 2864 C C . LYS B 1 100 ? 4.324 -24.812 -8.766 1 98.75 100 LYS B C 1
ATOM 2866 O O . LYS B 1 100 ? 3.613 -24.719 -9.773 1 98.75 100 LYS B O 1
ATOM 2871 N N . VAL B 1 101 ? 3.863 -25.125 -7.637 1 98.94 101 VAL B N 1
ATOM 2872 C CA . VAL B 1 101 ? 2.436 -25.328 -7.414 1 98.94 101 VAL B CA 1
ATOM 2873 C C . VAL B 1 101 ? 1.968 -24.453 -6.25 1 98.94 101 VAL B C 1
ATOM 2875 O O . VAL B 1 101 ? 2.529 -24.516 -5.152 1 98.94 101 VAL B O 1
ATOM 2878 N N . HIS B 1 102 ? 1.065 -23.625 -6.508 1 98.94 102 HIS B N 1
ATOM 2879 C CA . HIS B 1 102 ? 0.419 -22.844 -5.457 1 98.94 102 HIS B CA 1
ATOM 2880 C C . HIS B 1 102 ? -0.718 -23.625 -4.809 1 98.94 102 HIS B C 1
ATOM 2882 O O . HIS B 1 102 ? -1.604 -24.125 -5.504 1 98.94 102 HIS B O 1
ATOM 2888 N N . VAL B 1 103 ? -0.695 -23.75 -3.514 1 98.94 103 VAL B N 1
ATOM 2889 C CA . VAL B 1 103 ? -1.754 -24.406 -2.758 1 98.94 103 VAL B CA 1
ATOM 2890 C C . VAL B 1 103 ? -2.643 -23.359 -2.09 1 98.94 103 VAL B C 1
ATOM 2892 O O . VAL B 1 103 ? -2.232 -22.703 -1.124 1 98.94 103 VAL B O 1
ATOM 2895 N N . MET B 1 104 ? -3.854 -23.266 -2.568 1 98.88 104 MET B N 1
ATOM 2896 C CA . MET B 1 104 ? -4.766 -22.219 -2.113 1 98.88 104 MET B CA 1
ATOM 2897 C C . MET B 1 104 ? -5.348 -22.562 -0.745 1 98.88 104 MET B C 1
ATOM 2899 O O . MET B 1 104 ? -5.641 -23.719 -0.463 1 98.88 104 MET B O 1
ATOM 2903 N N . ALA B 1 105 ? -5.566 -21.641 0.014 1 98.88 105 ALA B N 1
ATOM 2904 C CA . ALA B 1 105 ? -5.902 -21.781 1.428 1 98.88 105 ALA B CA 1
ATOM 2905 C C . ALA B 1 105 ? -7.379 -22.109 1.607 1 98.88 105 ALA B C 1
ATOM 2907 O O . ALA B 1 105 ? -7.73 -23.047 2.338 1 98.88 105 ALA B O 1
ATOM 2908 N N . GLY B 1 106 ? -8.203 -21.344 0.935 1 98.88 106 GLY B N 1
ATOM 2909 C CA . GLY B 1 106 ? -9.641 -21.391 1.147 1 98.88 106 GLY B CA 1
ATOM 2910 C C . GLY B 1 106 ? -10.172 -20.219 1.947 1 98.88 106 GLY B C 1
ATOM 2911 O O . GLY B 1 106 ? -9.398 -19.391 2.436 1 98.88 106 GLY B O 1
ATOM 2912 N N . ILE B 1 107 ? -11.461 -20.109 1.917 1 98.75 107 ILE B N 1
ATOM 2913 C CA . ILE B 1 107 ? -12.172 -19.109 2.725 1 98.75 107 ILE B CA 1
ATOM 2914 C C . ILE B 1 107 ? -12.469 -19.703 4.105 1 98.75 107 ILE B C 1
ATOM 2916 O O . ILE B 1 107 ? -13.141 -20.719 4.227 1 98.75 107 ILE B O 1
ATOM 2920 N N . ALA B 1 108 ? -11.922 -19.125 5.125 1 98.5 108 ALA B N 1
ATOM 2921 C CA . ALA B 1 108 ? -12.055 -19.672 6.473 1 98.5 108 ALA B CA 1
ATOM 2922 C C . ALA B 1 108 ? -11.938 -18.578 7.527 1 98.5 108 ALA B C 1
ATOM 2924 O O . ALA B 1 108 ? -11.344 -17.531 7.273 1 98.5 108 ALA B O 1
ATOM 2925 N N . GLU B 1 109 ? -12.492 -18.812 8.68 1 97.19 109 GLU B N 1
ATOM 2926 C CA . GLU B 1 109 ? -12.32 -17.906 9.812 1 97.19 109 GLU B CA 1
ATOM 2927 C C . GLU B 1 109 ? -10.883 -17.922 10.312 1 97.19 109 GLU B C 1
ATOM 2929 O O . GLU B 1 109 ? -10.148 -18.891 10.094 1 97.19 109 GLU B O 1
ATOM 2934 N N . GLU B 1 110 ? -10.609 -16.844 10.93 1 96.75 110 GLU B N 1
ATOM 2935 C CA . GLU B 1 110 ? -9.273 -16.75 11.516 1 96.75 110 GLU B CA 1
ATOM 2936 C C . GLU B 1 110 ? -9.258 -17.328 12.93 1 96.75 110 GLU B C 1
ATOM 2938 O O . GLU B 1 110 ? -9.25 -16.578 13.906 1 96.75 110 GLU B O 1
ATOM 2943 N N . THR B 1 111 ? -9.234 -18.641 13.047 1 97.81 111 THR B N 1
ATOM 2944 C CA . THR B 1 111 ? -9.156 -19.328 14.328 1 97.81 111 THR B CA 1
ATOM 2945 C C . THR B 1 111 ? -7.863 -20.141 14.438 1 97.81 111 THR B C 1
ATOM 2947 O O . THR B 1 111 ? -7.215 -20.422 13.422 1 97.81 111 THR B O 1
ATOM 2950 N N . ASN B 1 112 ? -7.496 -20.438 15.625 1 97.62 112 ASN B N 1
ATOM 2951 C CA . ASN B 1 112 ? -6.332 -21.281 15.844 1 97.62 112 ASN B CA 1
ATOM 2952 C C . ASN B 1 112 ? -6.488 -22.641 15.164 1 97.62 112 ASN B C 1
ATOM 2954 O O . ASN B 1 112 ? -5.516 -23.203 14.656 1 97.62 112 ASN B O 1
ATOM 2958 N N . GLU B 1 113 ? -7.656 -23.125 15.172 1 97.94 113 GLU B N 1
ATOM 2959 C CA . GLU B 1 113 ? -7.914 -24.406 14.523 1 97.94 113 GLU B CA 1
ATOM 2960 C C . GLU B 1 113 ? -7.617 -24.344 13.031 1 97.94 113 GLU B C 1
ATOM 2962 O O . GLU B 1 113 ? -6.945 -25.234 12.484 1 97.94 113 GLU B O 1
ATOM 2967 N N . ASN B 1 114 ? -8.172 -23.312 12.383 1 98.62 114 ASN B N 1
ATOM 2968 C CA . ASN B 1 114 ? -7.926 -23.156 10.953 1 98.62 114 ASN B CA 1
ATOM 2969 C C . ASN B 1 114 ? -6.441 -22.969 10.648 1 98.62 114 ASN B C 1
ATOM 2971 O O . ASN B 1 114 ? -5.938 -23.484 9.656 1 98.62 114 ASN B O 1
ATOM 2975 N N . PHE B 1 115 ? -5.785 -22.25 11.523 1 98.75 115 PHE B N 1
ATOM 2976 C CA . PHE B 1 115 ? -4.352 -22.031 11.336 1 98.75 115 PHE B CA 1
ATOM 2977 C C . PHE B 1 115 ? -3.592 -23.359 11.469 1 98.75 115 PHE B C 1
ATOM 2979 O O . PHE B 1 115 ? -2.73 -23.656 10.641 1 98.75 115 PHE B O 1
ATOM 2986 N N . ASP B 1 116 ? -3.914 -24.125 12.492 1 98.5 116 ASP B N 1
ATOM 2987 C CA . ASP B 1 116 ? -3.248 -25.391 12.719 1 98.5 116 ASP B CA 1
ATOM 2988 C C . ASP B 1 116 ? -3.465 -26.344 11.539 1 98.5 116 ASP B C 1
ATOM 2990 O O . ASP B 1 116 ? -2.535 -27.031 11.109 1 98.5 116 ASP B O 1
ATOM 2994 N N . VAL B 1 117 ? -4.68 -26.391 11.078 1 98.62 117 VAL B N 1
ATOM 2995 C CA . VAL B 1 117 ? -5.008 -27.234 9.938 1 98.62 117 VAL B CA 1
ATOM 2996 C C . VAL B 1 117 ? -4.25 -26.766 8.703 1 98.62 117 VAL B C 1
ATOM 2998 O O . VAL B 1 117 ? -3.717 -27.578 7.945 1 98.62 117 VAL B O 1
ATOM 3001 N N . TYR B 1 118 ? -4.215 -25.5 8.469 1 98.88 118 TYR B N 1
ATOM 3002 C CA . TYR B 1 118 ? -3.498 -24.922 7.336 1 98.88 118 TYR B CA 1
ATOM 3003 C C . TYR B 1 118 ? -2.025 -25.312 7.371 1 98.88 118 TYR B C 1
ATOM 3005 O O . TYR B 1 118 ? -1.476 -25.766 6.367 1 98.88 118 TYR B O 1
ATOM 3013 N N . VAL B 1 119 ? -1.377 -25.109 8.531 1 98.88 119 VAL B N 1
ATOM 3014 C CA . VAL B 1 119 ? 0.04 -25.422 8.688 1 98.88 119 VAL B CA 1
ATOM 3015 C C . VAL B 1 119 ? 0.274 -26.906 8.43 1 98.88 119 VAL B C 1
ATOM 3017 O O . VAL B 1 119 ? 1.192 -27.281 7.699 1 98.88 119 VAL B O 1
ATOM 3020 N N . LYS B 1 120 ? -0.553 -27.734 8.992 1 98.69 120 LYS B N 1
ATOM 3021 C CA . LYS B 1 120 ? -0.442 -29.188 8.805 1 98.69 120 LYS B CA 1
ATOM 3022 C C . LYS B 1 120 ? -0.571 -29.562 7.332 1 98.69 120 LYS B C 1
ATOM 3024 O O . LYS B 1 120 ? 0.223 -30.344 6.816 1 98.69 120 LYS B O 1
ATOM 3029 N N . ASN B 1 121 ? -1.555 -29 6.715 1 98.88 121 ASN B N 1
ATOM 3030 C CA . ASN B 1 121 ? -1.845 -29.344 5.324 1 98.88 121 ASN B CA 1
ATOM 3031 C C . ASN B 1 121 ? -0.751 -28.844 4.383 1 98.88 121 ASN B C 1
ATOM 3033 O O . ASN B 1 121 ? -0.341 -29.547 3.465 1 98.88 121 ASN B O 1
ATOM 3037 N N . ILE B 1 122 ? -0.239 -27.641 4.594 1 98.94 122 ILE B N 1
ATOM 3038 C CA . ILE B 1 122 ? 0.824 -27.109 3.748 1 98.94 122 ILE B CA 1
ATOM 3039 C C . ILE B 1 122 ? 2.109 -27.906 3.973 1 98.94 122 ILE B C 1
ATOM 3041 O O . ILE B 1 122 ? 2.867 -28.156 3.031 1 98.94 122 ILE B O 1
ATOM 3045 N N . ARG B 1 123 ? 2.354 -28.297 5.227 1 98.81 123 ARG B N 1
ATOM 3046 C CA . ARG B 1 123 ? 3.498 -29.172 5.484 1 98.81 123 ARG B CA 1
ATOM 3047 C C . ARG B 1 123 ? 3.4 -30.469 4.676 1 98.81 123 ARG B C 1
ATOM 3049 O O . ARG B 1 123 ? 4.383 -30.891 4.07 1 98.81 123 ARG B O 1
ATOM 3056 N N . LEU B 1 124 ? 2.229 -31.047 4.707 1 98.75 124 LEU B N 1
ATOM 3057 C CA . LEU B 1 124 ? 2.006 -32.25 3.928 1 98.75 124 LEU B CA 1
ATOM 3058 C C . LEU B 1 124 ? 2.277 -32 2.447 1 98.75 124 LEU B C 1
ATOM 3060 O O . LEU B 1 124 ? 2.916 -32.812 1.783 1 98.75 124 LEU B O 1
ATOM 3064 N N . ALA B 1 125 ? 1.77 -30.922 1.927 1 98.94 125 ALA B N 1
ATOM 3065 C CA . ALA B 1 125 ? 2.016 -30.562 0.532 1 98.94 125 ALA B CA 1
ATOM 3066 C C . ALA B 1 125 ? 3.51 -30.453 0.249 1 98.94 125 ALA B C 1
ATOM 3068 O O . ALA B 1 125 ? 4 -31 -0.74 1 98.94 125 ALA B O 1
ATOM 3069 N N . CYS B 1 126 ? 4.246 -29.766 1.11 1 98.88 126 CYS B N 1
ATOM 3070 C CA . CYS B 1 126 ? 5.684 -29.594 0.944 1 98.88 126 CYS B CA 1
ATOM 3071 C C . CYS B 1 126 ? 6.387 -30.938 0.864 1 98.88 126 CYS B C 1
ATOM 3073 O O . CYS B 1 126 ? 7.227 -31.156 -0.008 1 98.88 126 CYS B O 1
ATOM 3075 N N . GLN B 1 127 ? 6.039 -31.781 1.723 1 98.5 127 GLN B N 1
ATOM 3076 C CA . GLN B 1 127 ? 6.668 -33.094 1.787 1 98.5 127 GLN B CA 1
ATOM 3077 C C . GLN B 1 127 ? 6.375 -33.906 0.528 1 98.5 127 GLN B C 1
ATOM 3079 O O . GLN B 1 127 ? 7.277 -34.531 -0.037 1 98.5 127 GLN B O 1
ATOM 3084 N N . GLN B 1 128 ? 5.152 -33.875 0.105 1 98.5 128 GLN B N 1
ATOM 3085 C CA . GLN B 1 128 ? 4.785 -34.594 -1.098 1 98.5 128 GLN B CA 1
ATOM 3086 C C . GLN B 1 128 ? 5.422 -34 -2.34 1 98.5 128 GLN B C 1
ATOM 3088 O O . GLN B 1 128 ? 5.914 -34.719 -3.213 1 98.5 128 GLN B O 1
ATOM 3093 N N . PHE B 1 129 ? 5.395 -32.719 -2.408 1 98.81 129 PHE B N 1
ATOM 3094 C CA . PHE B 1 129 ? 5.934 -32 -3.559 1 98.81 129 PHE B CA 1
ATOM 3095 C C . PHE B 1 129 ? 7.445 -32.188 -3.654 1 98.81 129 PHE B C 1
ATOM 3097 O O . PHE B 1 129 ? 7.996 -32.281 -4.754 1 98.81 129 PHE B O 1
ATOM 3104 N N . ARG B 1 130 ? 8.094 -32.219 -2.535 1 97.38 130 ARG B N 1
ATOM 3105 C CA . ARG B 1 130 ? 9.547 -32.375 -2.498 1 97.38 130 ARG B CA 1
ATOM 3106 C C . ARG B 1 130 ? 10.008 -33.625 -3.207 1 97.38 130 ARG B C 1
ATOM 3108 O O . ARG B 1 130 ? 11.055 -33.656 -3.857 1 97.38 130 ARG B O 1
ATOM 3115 N N . LYS B 1 131 ? 9.234 -34.656 -3.102 1 97 131 LYS B N 1
ATOM 3116 C CA . LYS B 1 131 ? 9.562 -35.938 -3.732 1 97 131 LYS B CA 1
ATOM 3117 C C . LYS B 1 131 ? 9.633 -35.781 -5.25 1 97 131 LYS B C 1
ATOM 3119 O O . LYS B 1 131 ? 10.305 -36.594 -5.922 1 97 131 LYS B O 1
ATOM 3124 N N . GLU B 1 132 ? 8.945 -34.844 -5.715 1 96.75 132 GLU B N 1
ATOM 3125 C CA . GLU B 1 132 ? 8.875 -34.625 -7.156 1 96.75 132 GLU B CA 1
ATOM 3126 C C . GLU B 1 132 ? 9.609 -33.344 -7.566 1 96.75 132 GLU B C 1
ATOM 3128 O O . GLU B 1 132 ? 9.43 -32.875 -8.688 1 96.75 132 GLU B O 1
ATOM 3133 N N . SER B 1 133 ? 10.391 -32.719 -6.684 1 97.56 133 SER B N 1
ATOM 3134 C CA . SER B 1 133 ? 11.164 -31.5 -6.91 1 97.56 133 SER B CA 1
ATOM 3135 C C . SER B 1 133 ? 10.25 -30.344 -7.266 1 97.56 133 SER B C 1
ATOM 3137 O O . SER B 1 133 ? 10.555 -29.562 -8.172 1 97.56 133 SER B O 1
ATOM 3139 N N . ILE B 1 134 ? 9.109 -30.344 -6.648 1 98.44 134 ILE B N 1
ATOM 3140 C CA . ILE B 1 134 ? 8.141 -29.266 -6.848 1 98.44 134 ILE B CA 1
ATOM 3141 C C . ILE B 1 134 ? 8.211 -28.281 -5.68 1 98.44 134 ILE B C 1
ATOM 3143 O O . ILE B 1 134 ? 8.297 -28.688 -4.52 1 98.44 134 ILE B O 1
ATOM 3147 N N . ILE B 1 135 ? 8.25 -27.031 -5.98 1 98.75 135 ILE B N 1
ATOM 3148 C CA . ILE B 1 135 ? 8.172 -25.969 -4.992 1 98.75 135 ILE B CA 1
ATOM 3149 C C . ILE B 1 135 ? 6.715 -25.734 -4.602 1 98.75 135 ILE B C 1
ATOM 3151 O O . ILE B 1 135 ? 5.836 -25.656 -5.465 1 98.75 135 ILE B O 1
ATOM 3155 N N . CYS B 1 136 ? 6.461 -25.688 -3.342 1 98.94 136 CYS B N 1
ATOM 3156 C CA . CYS B 1 136 ? 5.145 -25.344 -2.812 1 98.94 136 CYS B CA 1
ATOM 3157 C C . CYS B 1 136 ? 5.027 -23.859 -2.561 1 98.94 136 CYS B C 1
ATOM 3159 O O . CYS B 1 136 ? 5.832 -23.281 -1.825 1 98.94 136 CYS B O 1
ATOM 3161 N N . LEU B 1 137 ? 4.078 -23.234 -3.172 1 98.94 137 LEU B N 1
ATOM 3162 C CA . LEU B 1 137 ? 3.881 -21.797 -3.008 1 98.94 137 LEU B CA 1
ATOM 3163 C C . LEU B 1 137 ? 2.645 -21.516 -2.162 1 98.94 137 LEU B C 1
ATOM 3165 O O . LEU B 1 137 ? 1.618 -22.172 -2.309 1 98.94 137 LEU B O 1
ATOM 3169 N N . ILE B 1 138 ? 2.75 -20.562 -1.306 1 98.94 138 ILE B N 1
ATOM 3170 C CA . ILE B 1 138 ? 1.595 -19.953 -0.652 1 98.94 138 ILE B CA 1
ATOM 3171 C C . ILE B 1 138 ? 1.487 -18.484 -1.048 1 98.94 138 ILE B C 1
ATOM 3173 O O . ILE B 1 138 ? 2.498 -17.828 -1.321 1 98.94 138 ILE B O 1
ATOM 3177 N N . GLU B 1 139 ? 0.293 -17.984 -1.049 1 98.94 139 GLU B N 1
ATOM 3178 C CA . GLU B 1 139 ? 0.06 -16.656 -1.592 1 98.94 139 GLU B CA 1
ATOM 3179 C C . GLU B 1 139 ? -0.949 -15.883 -0.747 1 98.94 139 GLU B C 1
ATOM 3181 O O . GLU B 1 139 ? -2.127 -16.25 -0.696 1 98.94 139 GLU B O 1
ATOM 3186 N N . PRO B 1 140 ? -0.496 -14.82 -0.093 1 98.94 140 PRO B N 1
ATOM 3187 C CA . PRO B 1 140 ? -1.499 -13.914 0.465 1 98.94 140 PRO B CA 1
ATOM 3188 C C . PRO B 1 140 ? -2.34 -13.227 -0.612 1 98.94 140 PRO B C 1
ATOM 3190 O O . PRO B 1 140 ? -1.795 -12.703 -1.585 1 98.94 140 PRO B O 1
ATOM 3193 N N . ILE B 1 141 ? -3.611 -13.305 -0.472 1 98.94 141 ILE B N 1
ATOM 3194 C CA . ILE B 1 141 ? -4.547 -12.719 -1.421 1 98.94 141 ILE B CA 1
ATOM 3195 C C . ILE B 1 141 ? -5.402 -11.664 -0.716 1 98.94 141 ILE B C 1
ATOM 3197 O O . ILE B 1 141 ? -5.871 -11.891 0.403 1 98.94 141 ILE B O 1
ATOM 3201 N N . CYS B 1 142 ? -5.543 -10.555 -1.362 1 98.69 142 CYS B N 1
ATOM 3202 C CA . CYS B 1 142 ? -6.207 -9.414 -0.741 1 98.69 142 CYS B CA 1
ATOM 3203 C C . CYS B 1 142 ? -7.711 -9.656 -0.632 1 98.69 142 CYS B C 1
ATOM 3205 O O . CYS B 1 142 ? -8.281 -10.398 -1.427 1 98.69 142 CYS B O 1
ATOM 3207 N N . GLN B 1 143 ? -8.359 -8.977 0.3 1 97.75 143 GLN B N 1
ATOM 3208 C CA . GLN B 1 143 ? -9.781 -9.078 0.583 1 97.75 143 GLN B CA 1
ATOM 3209 C C . GLN B 1 143 ? -10.617 -8.688 -0.636 1 97.75 143 GLN B C 1
ATOM 3211 O O . GLN B 1 143 ? -11.68 -9.258 -0.873 1 97.75 143 GLN B O 1
ATOM 3216 N N . ALA B 1 144 ? -10.172 -7.73 -1.381 1 96.94 144 ALA B N 1
ATOM 3217 C CA . ALA B 1 144 ? -10.906 -7.25 -2.545 1 96.94 144 ALA B CA 1
ATOM 3218 C C . ALA B 1 144 ? -11.039 -8.344 -3.6 1 96.94 144 ALA B C 1
ATOM 3220 O O . ALA B 1 144 ? -12.055 -8.422 -4.301 1 96.94 144 ALA B O 1
ATOM 3221 N N . ALA B 1 145 ? -10.023 -9.195 -3.711 1 97.88 145 ALA B N 1
ATOM 3222 C CA . ALA B 1 145 ? -10.016 -10.25 -4.723 1 97.88 145 ALA B CA 1
ATOM 3223 C C . ALA B 1 145 ? -10.797 -11.469 -4.246 1 97.88 145 ALA B C 1
ATOM 3225 O O . ALA B 1 145 ? -11.625 -12.016 -4.98 1 97.88 145 ALA B O 1
ATOM 3226 N N . ILE B 1 146 ? -10.523 -11.883 -3 1 98.56 146 ILE B N 1
ATOM 3227 C CA . ILE B 1 146 ? -11.234 -13.016 -2.416 1 98.56 146 ILE B CA 1
ATOM 3228 C C . ILE B 1 146 ? -11.594 -12.711 -0.965 1 98.56 146 ILE B C 1
ATOM 3230 O O . ILE B 1 146 ? -10.812 -12.984 -0.05 1 98.56 146 ILE B O 1
ATOM 3234 N N . PRO B 1 147 ? -12.805 -12.18 -0.759 1 98.12 147 PRO B N 1
ATOM 3235 C CA . PRO B 1 147 ? -13.242 -11.891 0.608 1 98.12 147 PRO B CA 1
ATOM 3236 C C . PRO B 1 147 ? -13.211 -13.125 1.511 1 98.12 147 PRO B C 1
ATOM 3238 O O . PRO B 1 147 ? -13.727 -14.18 1.136 1 98.12 147 PRO B O 1
ATOM 3241 N N . GLY B 1 148 ? -12.547 -13.016 2.582 1 98.5 148 GLY B N 1
ATOM 3242 C CA . GLY B 1 148 ? -12.547 -14.094 3.561 1 98.5 148 GLY B CA 1
ATOM 3243 C C . GLY B 1 148 ? -11.43 -15.102 3.334 1 98.5 148 GLY B C 1
ATOM 3244 O O . GLY B 1 148 ? -11.359 -16.125 4.031 1 98.5 148 GLY B O 1
ATOM 3245 N N . TYR B 1 149 ? -10.578 -14.891 2.391 1 98.88 149 TYR B N 1
ATOM 3246 C CA . TYR B 1 149 ? -9.477 -15.805 2.125 1 98.88 149 TYR B CA 1
ATOM 3247 C C . TYR B 1 149 ? -8.594 -15.961 3.357 1 98.88 149 TYR B C 1
ATOM 3249 O O . TYR B 1 149 ? -8.227 -14.977 4.004 1 98.88 149 TYR B O 1
ATOM 3257 N N . PHE B 1 150 ? -8.273 -17.141 3.707 1 98.94 150 PHE B N 1
ATOM 3258 C CA . PHE B 1 150 ? -7.598 -17.422 4.969 1 98.94 150 PHE B CA 1
ATOM 3259 C C . PHE B 1 150 ? -6.188 -16.844 4.965 1 98.94 150 PHE B C 1
ATOM 3261 O O . PHE B 1 150 ? -5.777 -16.188 5.926 1 98.94 150 PHE B O 1
ATOM 3268 N N . MET B 1 151 ? -5.363 -17.141 3.871 1 98.88 151 MET B N 1
ATOM 3269 C CA . MET B 1 151 ? -4.023 -16.562 3.725 1 98.88 151 MET B CA 1
ATOM 3270 C C . MET B 1 151 ? -4.09 -15.156 3.146 1 98.88 151 MET B C 1
ATOM 3272 O O . MET B 1 151 ? -3.986 -14.977 1.932 1 98.88 151 MET B O 1
ATOM 3276 N N . ASN B 1 152 ? -4.195 -14.164 4.055 1 98.75 152 ASN B N 1
ATOM 3277 C CA . ASN B 1 152 ? -4.539 -12.812 3.617 1 98.75 152 ASN B CA 1
ATOM 3278 C C . ASN B 1 152 ? -3.525 -11.789 4.121 1 98.75 152 ASN B C 1
ATOM 3280 O O . ASN B 1 152 ? -3.807 -10.586 4.141 1 98.75 152 ASN B O 1
ATOM 3284 N N . SER B 1 153 ? -2.404 -12.305 4.582 1 98.06 153 SER B N 1
ATOM 3285 C CA . SER B 1 153 ? -1.4 -11.438 5.191 1 98.06 153 SER B CA 1
ATOM 3286 C C . SER B 1 153 ? 0.008 -11.969 4.949 1 98.06 153 SER B C 1
ATOM 3288 O O . SER B 1 153 ? 0.242 -13.18 5.016 1 98.06 153 SER B O 1
ATOM 3290 N N . TYR B 1 154 ? 0.919 -11.047 4.707 1 98.5 154 TYR B N 1
ATOM 3291 C CA . TYR B 1 154 ? 2.289 -11.492 4.473 1 98.5 154 TYR B CA 1
ATOM 3292 C C . TYR B 1 154 ? 2.98 -11.836 5.789 1 98.5 154 TYR B C 1
ATOM 3294 O O . TYR B 1 154 ? 3.859 -12.695 5.828 1 98.5 154 TYR B O 1
ATOM 3302 N N . SER B 1 155 ? 2.582 -11.125 6.91 1 97.81 155 SER B N 1
ATOM 3303 C CA . SER B 1 155 ? 3.09 -11.531 8.219 1 97.81 155 SER B CA 1
ATOM 3304 C C . SER B 1 155 ? 2.656 -12.953 8.555 1 97.81 155 SER B C 1
ATOM 3306 O O . SER B 1 155 ? 3.43 -13.727 9.125 1 97.81 155 SER B O 1
ATOM 3308 N N . LYS B 1 156 ? 1.4 -13.305 8.219 1 98.44 156 LYS B N 1
ATOM 3309 C CA . LYS B 1 156 ? 0.906 -14.672 8.398 1 98.44 156 LYS B CA 1
ATOM 3310 C C . LYS B 1 156 ? 1.695 -15.656 7.547 1 98.44 156 LYS B C 1
ATOM 3312 O O . LYS B 1 156 ? 2.029 -16.75 8.008 1 98.44 156 LYS B O 1
ATOM 3317 N N . ALA B 1 157 ? 1.974 -15.297 6.309 1 98.88 157 ALA B N 1
ATOM 3318 C CA . ALA B 1 157 ? 2.742 -16.172 5.414 1 98.88 157 ALA B CA 1
ATOM 3319 C C . ALA B 1 157 ? 4.125 -16.453 5.988 1 98.88 157 ALA B C 1
ATOM 3321 O O . ALA B 1 157 ? 4.582 -17.594 5.977 1 98.88 157 ALA B O 1
ATOM 3322 N N . VAL B 1 158 ? 4.777 -15.406 6.508 1 98.69 158 VAL B N 1
ATOM 3323 C CA . VAL B 1 158 ? 6.105 -15.57 7.086 1 98.69 158 VAL B CA 1
ATOM 3324 C C . VAL B 1 158 ? 6.027 -16.469 8.32 1 98.69 158 VAL B C 1
ATOM 3326 O O . VAL B 1 158 ? 6.895 -17.312 8.539 1 98.69 158 VAL B O 1
ATOM 3329 N N . LYS B 1 159 ? 5.016 -16.25 9.102 1 98.56 159 LYS B N 1
ATOM 3330 C CA . LYS B 1 159 ? 4.805 -17.109 10.266 1 98.56 159 LYS B CA 1
ATOM 3331 C C . LYS B 1 159 ? 4.668 -18.578 9.852 1 98.56 159 LYS B C 1
ATOM 3333 O O . LYS B 1 159 ? 5.242 -19.453 10.484 1 98.56 159 LYS B O 1
ATOM 3338 N N . VAL B 1 160 ? 3.924 -18.797 8.797 1 98.81 160 VAL B N 1
ATOM 3339 C CA . VAL B 1 160 ? 3.705 -20.156 8.281 1 98.81 160 VAL B CA 1
ATOM 3340 C C . VAL B 1 160 ? 5.027 -20.734 7.801 1 98.81 160 VAL B C 1
ATOM 3342 O O . VAL B 1 160 ? 5.336 -21.906 8.078 1 98.81 160 VAL B O 1
ATOM 3345 N N . LEU B 1 161 ? 5.828 -19.953 7.078 1 98.75 161 LEU B N 1
ATOM 3346 C CA . LEU B 1 161 ? 7.137 -20.406 6.613 1 98.75 161 LEU B CA 1
ATOM 3347 C C . LEU B 1 161 ? 7.996 -20.875 7.785 1 98.75 161 LEU B C 1
ATOM 3349 O O . LEU B 1 161 ? 8.609 -21.938 7.719 1 98.75 161 LEU B O 1
ATOM 3353 N N . LYS B 1 162 ? 8 -20.047 8.82 1 98.06 162 LYS B N 1
ATOM 3354 C CA . LYS B 1 162 ? 8.828 -20.344 9.992 1 98.06 162 LYS B CA 1
ATOM 3355 C C . LYS B 1 162 ? 8.336 -21.609 10.703 1 98.06 162 LYS B C 1
ATOM 3357 O O . LYS B 1 162 ? 9.141 -22.438 11.133 1 98.06 162 LYS B O 1
ATOM 3362 N N . GLU B 1 163 ? 7.047 -21.734 10.797 1 98.31 163 GLU B N 1
ATOM 3363 C CA . GLU B 1 163 ? 6.449 -22.875 11.484 1 98.31 163 GLU B CA 1
ATOM 3364 C C . GLU B 1 163 ? 6.723 -24.172 10.734 1 98.31 163 GLU B C 1
ATOM 3366 O O . GLU B 1 163 ? 7.008 -25.203 11.359 1 98.31 163 GLU B O 1
ATOM 3371 N N . ILE B 1 164 ? 6.566 -24.141 9.469 1 98.62 164 ILE B N 1
ATOM 3372 C CA . ILE B 1 164 ? 6.676 -25.359 8.664 1 98.62 164 ILE B CA 1
ATOM 3373 C C . ILE B 1 164 ? 8.148 -25.672 8.398 1 98.62 164 ILE B C 1
ATOM 3375 O O . ILE B 1 164 ? 8.547 -26.844 8.414 1 98.62 164 ILE B O 1
ATOM 3379 N N . ASN B 1 165 ? 8.953 -24.641 8.133 1 97.56 165 ASN B N 1
ATOM 3380 C CA . ASN B 1 165 ? 10.406 -24.719 7.977 1 97.56 165 ASN B CA 1
ATOM 3381 C C . ASN B 1 165 ? 10.797 -25.812 6.973 1 97.56 165 ASN B C 1
ATOM 3383 O O . ASN B 1 165 ? 11.656 -26.641 7.262 1 97.56 165 ASN B O 1
ATOM 3387 N N . GLU B 1 166 ? 10.117 -25.938 5.891 1 97.75 166 GLU B N 1
ATOM 3388 C CA . GLU B 1 166 ? 10.477 -26.766 4.75 1 97.75 166 GLU B CA 1
ATOM 3389 C C . GLU B 1 166 ? 11.188 -25.938 3.674 1 97.75 166 GLU B C 1
ATOM 3391 O O . GLU B 1 166 ? 10.766 -24.828 3.352 1 97.75 166 GLU B O 1
ATOM 3396 N N . PRO B 1 167 ? 12.203 -26.438 3.15 1 96.5 167 PRO B N 1
ATOM 3397 C CA . PRO B 1 167 ? 13.031 -25.656 2.23 1 96.5 167 PRO B CA 1
ATOM 3398 C C . PRO B 1 167 ? 12.32 -25.359 0.912 1 96.5 167 PRO B C 1
ATOM 3400 O O . PRO B 1 167 ? 12.688 -2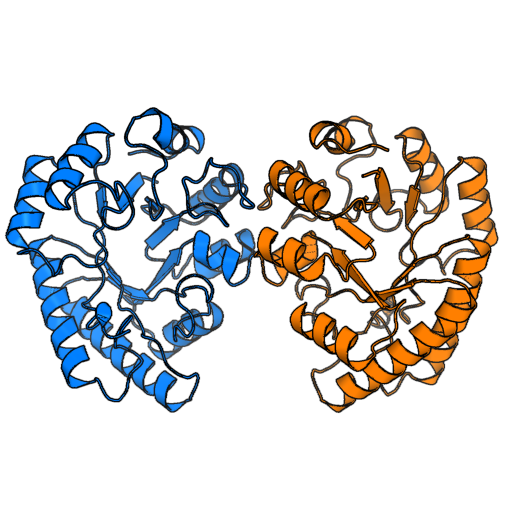4.406 0.213 1 96.5 167 PRO B O 1
ATOM 3403 N N . ASN B 1 168 ? 11.359 -26.234 0.507 1 98.5 168 ASN B N 1
ATOM 3404 C CA . ASN B 1 168 ? 10.695 -26.031 -0.777 1 98.5 168 ASN B CA 1
ATOM 3405 C C . ASN B 1 168 ? 9.398 -25.25 -0.621 1 98.5 168 ASN B C 1
ATOM 3407 O O . ASN B 1 168 ? 8.57 -25.219 -1.53 1 98.5 168 ASN B O 1
ATOM 3411 N N . LEU B 1 169 ? 9.156 -24.672 0.554 1 98.88 169 LEU B N 1
ATOM 3412 C CA . LEU B 1 169 ? 8.031 -23.781 0.76 1 98.88 169 LEU B CA 1
ATOM 3413 C C . LEU B 1 169 ? 8.43 -22.328 0.5 1 98.88 169 LEU B C 1
ATOM 3415 O O . LEU B 1 169 ? 9.375 -21.828 1.112 1 98.88 169 LEU B O 1
ATOM 3419 N N . GLN B 1 170 ? 7.781 -21.672 -0.434 1 98.88 170 GLN B N 1
ATOM 3420 C CA . GLN B 1 170 ? 8.117 -20.297 -0.779 1 98.88 170 GLN B CA 1
ATOM 3421 C C . GLN B 1 170 ? 6.859 -19.453 -0.979 1 98.88 170 GLN B C 1
ATOM 3423 O O . GLN B 1 170 ? 5.746 -19.984 -1 1 98.88 170 GLN B O 1
ATOM 3428 N N . ILE B 1 171 ? 7 -18.156 -1.058 1 98.94 171 ILE B N 1
ATOM 3429 C CA . ILE B 1 171 ? 5.891 -17.219 -1.204 1 98.94 171 ILE B CA 1
ATOM 3430 C C . ILE B 1 171 ? 5.719 -16.859 -2.676 1 98.94 171 ILE B C 1
ATOM 3432 O O . ILE B 1 171 ? 6.703 -16.609 -3.383 1 98.94 171 ILE B O 1
ATOM 3436 N N . MET B 1 172 ? 4.539 -16.969 -3.197 1 98.88 172 MET B N 1
ATOM 3437 C CA . MET B 1 172 ? 4.168 -16.266 -4.43 1 98.88 172 MET B CA 1
ATOM 3438 C C . MET B 1 172 ? 3.848 -14.805 -4.156 1 98.88 172 MET B C 1
ATOM 3440 O O . MET B 1 172 ? 2.846 -14.492 -3.512 1 98.88 172 MET B O 1
ATOM 3444 N N . LEU B 1 173 ? 4.68 -13.938 -4.59 1 98.88 173 LEU B N 1
ATOM 3445 C CA . LEU B 1 173 ? 4.578 -12.5 -4.375 1 98.88 173 LEU B CA 1
ATOM 3446 C C . LEU B 1 173 ? 3.871 -11.82 -5.543 1 98.88 173 LEU B C 1
ATOM 3448 O O . LEU B 1 173 ? 4.504 -11.492 -6.551 1 98.88 173 LEU B O 1
ATOM 3452 N N . ASP B 1 174 ? 2.605 -11.656 -5.422 1 98.94 174 ASP B N 1
ATOM 3453 C CA . ASP B 1 174 ? 1.83 -10.898 -6.398 1 98.94 174 ASP B CA 1
ATOM 3454 C C . ASP B 1 174 ? 1.746 -9.422 -6.004 1 98.94 174 ASP B C 1
ATOM 3456 O O . ASP B 1 174 ? 1.085 -9.07 -5.023 1 98.94 174 ASP B O 1
ATOM 3460 N N . ILE B 1 175 ? 2.377 -8.531 -6.805 1 98.94 175 ILE B N 1
ATOM 3461 C CA . ILE B 1 175 ? 2.51 -7.117 -6.48 1 98.94 175 ILE B CA 1
ATOM 3462 C C . ILE B 1 175 ? 1.127 -6.477 -6.387 1 98.94 175 ILE B C 1
ATOM 3464 O O . ILE B 1 175 ? 0.908 -5.57 -5.578 1 98.94 175 ILE B O 1
ATOM 3468 N N . PHE B 1 176 ? 0.188 -7 -7.152 1 98.94 176 PHE B N 1
ATOM 3469 C CA . PHE B 1 176 ? -1.188 -6.527 -7.047 1 98.94 176 PHE B CA 1
ATOM 3470 C C . PHE B 1 176 ? -1.726 -6.738 -5.633 1 98.94 176 PHE B C 1
ATOM 3472 O O . PHE B 1 176 ? -2.273 -5.816 -5.027 1 98.94 176 PHE B O 1
ATOM 3479 N N . HIS B 1 177 ? -1.557 -7.898 -5.105 1 98.94 177 HIS B N 1
ATOM 3480 C CA . HIS B 1 177 ? -2.037 -8.203 -3.762 1 98.94 177 HIS B CA 1
ATOM 3481 C C . HIS B 1 177 ? -1.235 -7.453 -2.705 1 98.94 177 HIS B C 1
ATOM 3483 O O . HIS B 1 177 ? -1.791 -7.012 -1.694 1 98.94 177 HIS B O 1
ATOM 3489 N N . VAL B 1 178 ? 0.088 -7.305 -2.908 1 98.88 178 VAL B N 1
ATOM 3490 C CA . VAL B 1 178 ? 0.899 -6.551 -1.959 1 98.88 178 VAL B CA 1
ATOM 3491 C C . VAL B 1 178 ? 0.328 -5.145 -1.794 1 98.88 178 VAL B C 1
ATOM 3493 O O . VAL B 1 178 ? 0.095 -4.688 -0.671 1 98.88 178 VAL B O 1
ATOM 3496 N N . GLN B 1 179 ? 0.062 -4.523 -2.92 1 98.88 179 GLN B N 1
ATOM 3497 C CA . GLN B 1 179 ? -0.432 -3.15 -2.906 1 98.88 179 GLN B CA 1
ATOM 3498 C C . GLN B 1 179 ? -1.791 -3.061 -2.217 1 98.88 179 GLN B C 1
ATOM 3500 O O . GLN B 1 179 ? -2.088 -2.072 -1.545 1 98.88 179 GLN B O 1
ATOM 3505 N N . GLN B 1 180 ? -2.582 -4.07 -2.332 1 98.62 180 GLN B N 1
ATOM 3506 C CA . GLN B 1 180 ? -3.949 -4.043 -1.823 1 98.62 180 GLN B CA 1
ATOM 3507 C C . GLN B 1 180 ? -4.012 -4.551 -0.385 1 98.62 180 GLN B C 1
ATOM 3509 O O . GLN B 1 180 ? -5.02 -4.367 0.301 1 98.62 180 GLN B O 1
ATOM 3514 N N . ILE B 1 181 ? -2.938 -5.215 0.06 1 98.5 181 ILE B N 1
ATOM 3515 C CA . ILE B 1 181 ? -2.93 -5.758 1.413 1 98.5 181 ILE B CA 1
ATOM 3516 C C . ILE B 1 181 ? -2.207 -4.793 2.354 1 98.5 181 ILE B C 1
ATOM 3518 O O . ILE B 1 181 ? -2.699 -4.496 3.443 1 98.5 181 ILE B O 1
ATOM 3522 N N . CYS B 1 182 ? -1.057 -4.199 1.868 1 97.88 182 CYS B N 1
ATOM 3523 C CA . CYS B 1 182 ? -0.268 -3.502 2.879 1 97.88 182 CYS B CA 1
ATOM 3524 C C . CYS B 1 182 ? 0.521 -2.355 2.258 1 97.88 182 CYS B C 1
ATOM 3526 O O . CYS B 1 182 ? 1.105 -1.541 2.973 1 97.88 182 CYS B O 1
ATOM 3528 N N . GLY B 1 183 ? 0.528 -2.248 0.941 1 98.25 183 GLY B N 1
ATOM 3529 C CA . GLY B 1 183 ? 1.423 -1.271 0.34 1 98.25 183 GLY B CA 1
ATOM 3530 C C . GLY B 1 183 ? 2.887 -1.557 0.616 1 98.25 183 GLY B C 1
ATOM 3531 O O . GLY B 1 183 ? 3.359 -2.674 0.397 1 98.25 183 GLY B O 1
ATOM 3532 N N . GLN B 1 184 ? 3.664 -0.554 1.026 1 98.19 184 GLN B N 1
ATOM 3533 C CA . GLN B 1 184 ? 5.074 -0.72 1.36 1 98.19 184 GLN B CA 1
ATOM 3534 C C . GLN B 1 184 ? 5.766 -1.657 0.376 1 98.19 184 GLN B C 1
ATOM 3536 O O . GLN B 1 184 ? 6.41 -2.629 0.782 1 98.19 184 GLN B O 1
ATOM 3541 N N . LEU B 1 185 ? 5.594 -1.377 -0.904 1 98.88 185 LEU B N 1
ATOM 3542 C CA . LEU B 1 185 ? 6.043 -2.303 -1.94 1 98.88 185 LEU B CA 1
ATOM 3543 C C . LEU B 1 185 ? 7.539 -2.562 -1.827 1 98.88 185 LEU B C 1
ATOM 3545 O O . LEU B 1 185 ? 7.977 -3.715 -1.845 1 98.88 185 LEU B O 1
ATOM 3549 N N . THR B 1 186 ? 8.336 -1.504 -1.675 1 98.75 186 THR B N 1
ATOM 3550 C CA . THR B 1 186 ? 9.789 -1.636 -1.598 1 98.75 186 THR B CA 1
ATOM 3551 C C . THR B 1 186 ? 10.188 -2.48 -0.392 1 98.75 186 THR B C 1
ATOM 3553 O O . THR B 1 186 ? 10.914 -3.469 -0.534 1 98.75 186 THR B O 1
ATOM 3556 N N . THR B 1 187 ? 9.688 -2.105 0.747 1 98.5 187 THR B N 1
ATOM 3557 C CA . THR B 1 187 ? 10.023 -2.795 1.986 1 98.5 187 THR B CA 1
ATOM 3558 C C . THR B 1 187 ? 9.57 -4.254 1.933 1 98.5 187 THR B C 1
ATOM 3560 O O . THR B 1 187 ? 10.305 -5.148 2.365 1 98.5 187 THR B O 1
ATOM 3563 N N . THR B 1 188 ? 8.391 -4.48 1.414 1 98.62 188 THR B N 1
ATOM 3564 C CA . THR B 1 188 ? 7.844 -5.832 1.328 1 98.62 188 THR B CA 1
ATOM 3565 C C . THR B 1 188 ? 8.695 -6.699 0.405 1 98.62 188 THR B C 1
ATOM 3567 O O . THR B 1 188 ? 9.055 -7.824 0.76 1 98.62 188 THR B O 1
ATOM 3570 N N . ILE B 1 189 ? 9.039 -6.18 -0.779 1 98.81 189 ILE B N 1
ATOM 3571 C CA . ILE B 1 189 ? 9.867 -6.922 -1.727 1 98.81 189 ILE B CA 1
ATOM 3572 C C . ILE B 1 189 ? 11.219 -7.246 -1.09 1 98.81 189 ILE B C 1
ATOM 3574 O O . ILE B 1 189 ? 11.656 -8.398 -1.116 1 98.81 189 ILE B O 1
ATOM 3578 N N . GLU B 1 190 ? 11.828 -6.23 -0.471 1 98.44 190 GLU B N 1
ATOM 3579 C CA . GLU B 1 190 ? 13.141 -6.395 0.14 1 98.44 190 GLU B CA 1
ATOM 3580 C C . GLU B 1 190 ? 13.109 -7.438 1.252 1 98.44 190 GLU B C 1
ATOM 3582 O O . GLU B 1 190 ? 13.977 -8.305 1.321 1 98.44 190 GLU B O 1
ATOM 3587 N N . THR B 1 191 ? 12.117 -7.379 2.066 1 98.25 191 THR B N 1
ATOM 3588 C CA . THR B 1 191 ? 12.031 -8.227 3.248 1 98.25 191 THR B CA 1
ATOM 3589 C C . THR B 1 191 ? 11.695 -9.664 2.859 1 98.25 191 THR B C 1
ATOM 3591 O O . THR B 1 191 ? 12.203 -10.609 3.465 1 98.25 191 THR B O 1
ATOM 3594 N N . LEU B 1 192 ? 10.898 -9.828 1.849 1 98.69 192 LEU B N 1
ATOM 3595 C CA . LEU B 1 192 ? 10.383 -11.156 1.53 1 98.69 192 LEU B CA 1
ATOM 3596 C C . LEU B 1 192 ? 11.242 -11.836 0.474 1 98.69 192 LEU B C 1
ATOM 3598 O O . LEU B 1 192 ? 11.117 -13.047 0.251 1 98.69 192 LEU B O 1
ATOM 3602 N N . ALA B 1 193 ? 12.164 -11.117 -0.136 1 98.62 193 ALA B N 1
ATOM 3603 C CA . ALA B 1 193 ? 12.93 -11.578 -1.29 1 98.62 193 ALA B CA 1
ATOM 3604 C C . ALA B 1 193 ? 13.547 -12.953 -1.025 1 98.62 193 ALA B C 1
ATOM 3606 O O . ALA B 1 193 ? 13.438 -13.859 -1.857 1 98.62 193 ALA B O 1
ATOM 3607 N N . PRO B 1 194 ? 14.078 -13.234 0.208 1 97.94 194 PRO B N 1
ATOM 3608 C CA . PRO B 1 194 ? 14.711 -14.539 0.445 1 97.94 194 PRO B CA 1
ATOM 3609 C C . PRO B 1 194 ? 13.711 -15.688 0.434 1 97.94 194 PRO B C 1
ATOM 3611 O O . PRO B 1 194 ? 14.102 -16.859 0.309 1 97.94 194 PRO B O 1
ATOM 3614 N N . PHE B 1 195 ? 12.422 -15.367 0.498 1 98.38 195 PHE B N 1
ATOM 3615 C CA . PHE B 1 195 ? 11.406 -16.406 0.65 1 98.38 195 PHE B CA 1
ATOM 3616 C C . PHE B 1 195 ? 10.555 -16.516 -0.607 1 98.38 195 PHE B C 1
ATOM 3618 O O . PHE B 1 195 ? 9.68 -17.375 -0.695 1 98.38 195 PHE B O 1
ATOM 3625 N N . VAL B 1 196 ? 10.789 -15.703 -1.614 1 98.69 196 VAL B N 1
ATOM 3626 C CA . VAL B 1 196 ? 9.914 -15.609 -2.775 1 98.69 196 VAL B CA 1
ATOM 3627 C C . VAL B 1 196 ? 10.305 -16.672 -3.807 1 98.69 196 VAL B C 1
ATOM 3629 O O . VAL B 1 196 ? 11.484 -16.797 -4.148 1 98.69 196 VAL B O 1
ATOM 3632 N N . GLY B 1 197 ? 9.305 -17.359 -4.273 1 98.56 197 GLY B N 1
ATOM 3633 C CA . GLY B 1 197 ? 9.531 -18.375 -5.301 1 98.56 197 GLY B CA 1
ATOM 3634 C C . GLY B 1 197 ? 8.953 -17.984 -6.648 1 98.56 197 GLY B C 1
ATOM 3635 O O . GLY B 1 197 ? 9.352 -18.531 -7.68 1 98.56 197 GLY B O 1
ATOM 3636 N N . HIS B 1 198 ? 8.039 -17.094 -6.648 1 98.69 198 HIS B N 1
ATOM 3637 C CA . HIS B 1 198 ? 7.359 -16.641 -7.863 1 98.69 198 HIS B CA 1
ATOM 3638 C C . HIS B 1 198 ? 6.801 -15.234 -7.695 1 98.69 198 HIS B C 1
ATOM 3640 O O . HIS B 1 198 ? 6.43 -14.836 -6.59 1 98.69 198 HIS B O 1
ATOM 3646 N N . VAL B 1 199 ? 6.758 -14.484 -8.75 1 98.88 199 VAL B N 1
ATOM 3647 C CA . VAL B 1 199 ? 6.242 -13.125 -8.742 1 98.88 199 VAL B CA 1
ATOM 3648 C C . VAL B 1 199 ? 5.125 -12.984 -9.773 1 98.88 199 VAL B C 1
ATOM 3650 O O . VAL B 1 199 ? 5.211 -13.547 -10.867 1 98.88 199 VAL B O 1
ATOM 3653 N N . GLN B 1 200 ? 4.133 -12.32 -9.453 1 98.94 200 GLN B N 1
ATOM 3654 C CA . GLN B 1 200 ? 3.094 -11.914 -10.398 1 98.94 200 GLN B CA 1
ATOM 3655 C C . GLN B 1 200 ? 2.838 -10.414 -10.328 1 98.94 200 GLN B C 1
ATOM 3657 O O . GLN B 1 200 ? 3.18 -9.766 -9.336 1 98.94 200 GLN B O 1
ATOM 3662 N N . VAL B 1 201 ? 2.268 -9.867 -11.43 1 98.88 201 VAL B N 1
ATOM 3663 C CA . VAL B 1 201 ? 2.055 -8.422 -11.469 1 98.88 201 VAL B CA 1
ATOM 3664 C C . VAL B 1 201 ? 0.707 -8.109 -12.109 1 98.88 201 VAL B C 1
ATOM 3666 O O . VAL B 1 201 ? 0.251 -8.844 -12.992 1 98.88 201 VAL B O 1
ATOM 3669 N N . ALA B 1 202 ? 0.121 -7.113 -11.711 1 98.88 202 ALA B N 1
ATOM 3670 C CA . ALA B 1 202 ? -1.03 -6.402 -12.258 1 98.88 202 ALA B CA 1
ATOM 3671 C C . ALA B 1 202 ? -1.146 -5 -11.672 1 98.88 202 ALA B C 1
ATOM 3673 O O . ALA B 1 202 ? -0.773 -4.773 -10.516 1 98.88 202 ALA B O 1
ATOM 3674 N N . GLN B 1 203 ? -1.61 -4.078 -12.484 1 98.75 203 GLN B N 1
ATOM 3675 C CA . GLN B 1 203 ? -1.797 -2.719 -11.984 1 98.75 203 GLN B CA 1
ATOM 3676 C C . GLN B 1 203 ? -2.959 -2.648 -11 1 98.75 203 GLN B C 1
ATOM 3678 O O . GLN B 1 203 ? -3.836 -3.514 -11 1 98.75 203 GLN B O 1
ATOM 3683 N N . VAL B 1 204 ? -2.941 -1.709 -10.133 1 98.81 204 VAL B N 1
ATOM 3684 C CA . VAL B 1 204 ? -3.957 -1.479 -9.109 1 98.81 204 VAL B CA 1
ATOM 3685 C C . VAL B 1 204 ? -4.629 -0.129 -9.344 1 98.81 204 VAL B C 1
ATOM 3687 O O . VAL B 1 204 ? -3.953 0.876 -9.578 1 98.81 204 VAL B O 1
ATOM 3690 N N . PRO B 1 205 ? -5.918 -0.012 -9.297 1 98.38 205 PRO B N 1
ATOM 3691 C CA . PRO B 1 205 ? -6.871 -1.018 -8.812 1 98.38 205 PRO B CA 1
ATOM 3692 C C . PRO B 1 205 ? -7.469 -1.852 -9.938 1 98.38 205 PRO B C 1
ATOM 3694 O O . PRO B 1 205 ? -8.102 -2.879 -9.688 1 98.38 205 PRO B O 1
ATOM 3697 N N . GLY B 1 206 ? -7.258 -1.549 -11.148 1 97.81 206 GLY B N 1
ATOM 3698 C CA . GLY B 1 206 ? -8.031 -2.076 -12.266 1 97.81 206 GLY B CA 1
ATOM 3699 C C . GLY B 1 206 ? -7.609 -3.475 -12.672 1 97.81 206 GLY B C 1
ATOM 3700 O O . GLY B 1 206 ? -8.297 -4.129 -13.461 1 97.81 206 GLY B O 1
ATOM 3701 N N . ARG B 1 207 ? -6.477 -3.971 -12.141 1 98.31 207 ARG B N 1
ATOM 3702 C CA . ARG B 1 207 ? -5.898 -5.285 -12.414 1 98.31 207 ARG B CA 1
ATOM 3703 C C . ARG B 1 207 ? -5.641 -5.469 -13.906 1 98.31 207 ARG B C 1
ATOM 3705 O O . ARG B 1 207 ? -6.027 -6.484 -14.484 1 98.31 207 ARG B O 1
ATOM 3712 N N . ARG B 1 208 ? -5.09 -4.5 -14.508 1 98.12 208 ARG B N 1
ATOM 3713 C CA . ARG B 1 208 ? -4.676 -4.465 -15.906 1 98.12 208 ARG B CA 1
ATOM 3714 C C . ARG B 1 208 ? -3.156 -4.473 -16.031 1 98.12 208 ARG B C 1
ATOM 3716 O O . ARG B 1 208 ? -2.453 -4.793 -15.07 1 98.12 208 ARG B O 1
ATOM 3723 N N . GLU B 1 209 ? -2.6 -4.23 -17.234 1 98.44 209 GLU B N 1
ATOM 3724 C CA . GLU B 1 209 ? -1.162 -4.262 -17.484 1 98.44 209 GLU B CA 1
ATOM 3725 C C . GLU B 1 209 ? -0.427 -3.26 -16.594 1 98.44 209 GLU B C 1
ATOM 3727 O O . GLU B 1 209 ? -0.979 -2.217 -16.234 1 98.44 209 GLU B O 1
ATOM 3732 N N . PRO B 1 210 ? 0.791 -3.525 -16.297 1 98.44 210 PRO B N 1
ATOM 3733 C CA . PRO B 1 210 ? 1.592 -2.68 -15.406 1 98.44 210 PRO B CA 1
ATOM 3734 C C . PRO B 1 210 ? 1.684 -1.235 -15.891 1 98.44 210 PRO B C 1
ATOM 3736 O O . PRO B 1 210 ? 1.879 -0.32 -15.086 1 98.44 210 PRO B O 1
ATOM 3739 N N . ASP B 1 211 ? 1.574 -0.994 -17.172 1 97.75 211 ASP B N 1
ATOM 3740 C CA . ASP B 1 211 ? 1.778 0.362 -17.672 1 97.75 211 ASP B CA 1
ATOM 3741 C C . ASP B 1 211 ? 0.445 1.076 -17.891 1 97.75 211 ASP B C 1
ATOM 3743 O O . ASP B 1 211 ? 0.402 2.164 -18.469 1 97.75 211 ASP B O 1
ATOM 3747 N N . THR B 1 212 ? -0.63 0.435 -17.5 1 97.94 212 THR B N 1
ATOM 3748 C CA . THR B 1 212 ? -1.91 1.136 -17.5 1 97.94 212 THR B CA 1
ATOM 3749 C C . THR B 1 212 ? -2.002 2.115 -16.344 1 97.94 212 THR B C 1
ATOM 3751 O O . THR B 1 212 ? -1.165 2.094 -15.438 1 97.94 212 THR B O 1
ATOM 3754 N N . ASP B 1 213 ? -2.994 3.006 -16.422 1 97.19 213 ASP B N 1
ATOM 3755 C CA . ASP B 1 213 ? -3.229 3.951 -15.328 1 97.19 213 ASP B CA 1
ATOM 3756 C C . ASP B 1 213 ? -3.521 3.223 -14.023 1 97.19 213 ASP B C 1
ATOM 3758 O O . ASP B 1 213 ? -4.352 2.312 -13.984 1 97.19 213 ASP B O 1
ATOM 3762 N N . GLY B 1 214 ? -2.787 3.633 -12.977 1 98.62 214 GLY B N 1
ATOM 3763 C CA . GLY B 1 214 ? -2.959 3.018 -11.672 1 98.62 214 GLY B CA 1
ATOM 3764 C C . GLY B 1 214 ? -1.999 3.555 -10.633 1 98.62 214 GLY B C 1
ATOM 3765 O O . GLY B 1 214 ? -1.219 4.469 -10.906 1 98.62 214 GLY B O 1
ATOM 3766 N N . GLU B 1 215 ? -2.055 3.027 -9.461 1 98.56 215 GLU B N 1
ATOM 3767 C CA . GLU B 1 215 ? -1.405 3.619 -8.297 1 98.56 215 GLU B CA 1
ATOM 3768 C C . GLU B 1 215 ? 0.07 3.236 -8.227 1 98.56 215 GLU B C 1
ATOM 3770 O O . GLU B 1 215 ? 0.876 3.949 -7.629 1 98.56 215 GLU B O 1
ATOM 3775 N N . ILE B 1 216 ? 0.449 2.162 -8.891 1 98.88 216 ILE B N 1
ATOM 3776 C CA . ILE B 1 216 ? 1.804 1.646 -8.727 1 98.88 216 ILE B CA 1
ATOM 3777 C C . ILE B 1 216 ? 2.713 2.225 -9.805 1 98.88 216 ILE B C 1
ATOM 3779 O O . ILE B 1 216 ? 2.346 2.256 -10.984 1 98.88 216 ILE B O 1
ATOM 3783 N N . ASN B 1 217 ? 3.854 2.789 -9.438 1 98.88 217 ASN B N 1
ATOM 3784 C CA . ASN B 1 217 ? 4.926 3.119 -10.367 1 98.88 217 ASN B CA 1
ATOM 3785 C C . ASN B 1 217 ? 5.766 1.895 -10.719 1 98.88 217 ASN B C 1
ATOM 3787 O O . ASN B 1 217 ? 6.809 1.66 -10.102 1 98.88 217 ASN B O 1
ATOM 3791 N N . TYR B 1 218 ? 5.379 1.188 -11.766 1 98.81 218 TYR B N 1
ATOM 3792 C CA . TYR B 1 218 ? 5.965 -0.119 -12.039 1 98.81 218 TYR B CA 1
ATOM 3793 C C . TYR B 1 218 ? 7.387 0.021 -12.57 1 98.81 218 TYR B C 1
ATOM 3795 O O . TYR B 1 218 ? 8.203 -0.896 -12.43 1 98.81 218 TYR B O 1
ATOM 3803 N N . SER B 1 219 ? 7.672 1.168 -13.266 1 98.56 219 SER B N 1
ATOM 3804 C CA . SER B 1 219 ? 9.07 1.365 -13.641 1 98.56 219 SER B CA 1
ATOM 3805 C C . SER B 1 219 ? 9.984 1.239 -12.43 1 98.56 219 SER B C 1
ATOM 3807 O O . SER B 1 219 ? 10.984 0.513 -12.469 1 98.56 219 SER B O 1
ATOM 3809 N N . TYR B 1 220 ? 9.625 1.852 -11.367 1 98.75 220 TYR B N 1
ATOM 3810 C CA . TYR B 1 220 ? 10.391 1.809 -10.125 1 98.75 220 TYR B CA 1
ATOM 3811 C C . TYR B 1 220 ? 10.328 0.425 -9.492 1 98.75 220 TYR B C 1
ATOM 3813 O O . TYR B 1 220 ? 11.344 -0.113 -9.055 1 98.75 220 TYR B O 1
ATOM 3821 N N . VAL B 1 221 ? 9.164 -0.18 -9.461 1 98.88 221 VAL B N 1
ATOM 3822 C CA . VAL B 1 221 ? 8.945 -1.443 -8.766 1 98.88 221 VAL B CA 1
ATOM 3823 C C . VAL B 1 221 ? 9.742 -2.553 -9.438 1 98.88 221 VAL B C 1
ATOM 3825 O O . VAL B 1 221 ? 10.336 -3.4 -8.766 1 98.88 221 VAL B O 1
ATOM 3828 N N . PHE B 1 222 ? 9.805 -2.564 -10.773 1 98.88 222 PHE B N 1
ATOM 3829 C CA . PHE B 1 222 ? 10.594 -3.578 -11.469 1 98.88 222 PHE B CA 1
ATOM 3830 C C . PHE B 1 222 ? 12.078 -3.406 -11.172 1 98.88 222 PHE B C 1
ATOM 3832 O O . PHE B 1 222 ? 12.812 -4.391 -11.086 1 98.88 222 PHE B O 1
ATOM 3839 N N . ASP B 1 223 ? 12.508 -2.133 -11.047 1 98.62 223 ASP B N 1
ATOM 3840 C CA . ASP B 1 223 ? 13.898 -1.907 -10.664 1 98.62 223 ASP B CA 1
ATOM 3841 C C . ASP B 1 223 ? 14.195 -2.504 -9.289 1 98.62 223 ASP B C 1
ATOM 3843 O O . ASP B 1 223 ? 15.258 -3.096 -9.078 1 98.62 223 ASP B O 1
ATOM 3847 N N . ILE B 1 224 ? 13.273 -2.344 -8.383 1 98.81 224 ILE B N 1
ATOM 3848 C CA . ILE B 1 224 ? 13.438 -2.906 -7.047 1 98.81 224 ILE B CA 1
ATOM 3849 C C . ILE B 1 224 ? 13.445 -4.43 -7.125 1 98.81 224 ILE B C 1
ATOM 3851 O O . ILE B 1 224 ? 14.305 -5.086 -6.531 1 98.81 224 ILE B O 1
ATOM 3855 N N . LEU B 1 225 ? 12.5 -5.035 -7.883 1 98.81 225 LEU B N 1
ATOM 3856 C CA . LEU B 1 225 ? 12.445 -6.484 -8.023 1 98.81 225 LEU B CA 1
ATOM 3857 C C . LEU B 1 225 ? 13.766 -7.027 -8.555 1 98.81 225 LEU B C 1
ATOM 3859 O O . LEU B 1 225 ? 14.305 -8 -8.016 1 98.81 225 LEU B O 1
ATOM 3863 N N . LYS B 1 226 ? 14.32 -6.398 -9.562 1 98.56 226 LYS B N 1
ATOM 3864 C CA . LYS B 1 226 ? 15.547 -6.848 -10.219 1 98.56 226 LYS B CA 1
ATOM 3865 C C . LYS B 1 226 ? 16.734 -6.789 -9.258 1 98.56 226 LYS B C 1
ATOM 3867 O O . LYS B 1 226 ? 17.688 -7.57 -9.383 1 98.56 226 LYS B O 1
ATOM 3872 N N . LYS B 1 227 ? 16.656 -5.883 -8.297 1 98.25 227 LYS B N 1
ATOM 3873 C CA . LYS B 1 227 ? 17.734 -5.754 -7.309 1 98.25 227 LYS B CA 1
ATOM 3874 C C . LYS B 1 227 ? 17.766 -6.969 -6.387 1 98.25 227 LYS B C 1
ATOM 3876 O O . LYS B 1 227 ? 18.828 -7.324 -5.867 1 98.25 227 LYS B O 1
ATOM 3881 N N . PHE B 1 228 ? 16.672 -7.664 -6.25 1 98.12 228 PHE B N 1
ATOM 3882 C CA . PHE B 1 228 ? 16.609 -8.648 -5.18 1 98.12 228 PHE B CA 1
ATOM 3883 C C . PHE B 1 228 ? 16.422 -10.055 -5.746 1 98.12 228 PHE B C 1
ATOM 3885 O O . PHE B 1 228 ? 16.531 -11.039 -5.016 1 98.12 228 PHE B O 1
ATOM 3892 N N . GLY B 1 229 ? 16.109 -10.094 -7.027 1 96.94 229 GLY B N 1
ATOM 3893 C CA . GLY B 1 229 ? 15.945 -11.422 -7.602 1 96.94 229 GLY B CA 1
ATOM 3894 C C . GLY B 1 229 ? 15.812 -11.406 -9.109 1 96.94 229 GLY B C 1
ATOM 3895 O O . GLY B 1 229 ? 15.758 -10.344 -9.727 1 96.94 229 GLY B O 1
ATOM 3896 N N . ASP B 1 230 ? 15.844 -12.57 -9.703 1 97.44 230 ASP B N 1
ATOM 3897 C CA . ASP B 1 230 ? 15.641 -12.781 -11.133 1 97.44 230 ASP B CA 1
ATOM 3898 C C . ASP B 1 230 ? 14.5 -13.758 -11.398 1 97.44 230 ASP B C 1
ATOM 3900 O O . ASP B 1 230 ? 14.68 -14.758 -12.086 1 97.44 230 ASP B O 1
ATOM 3904 N N . TRP B 1 231 ? 13.352 -13.422 -10.945 1 98.12 231 TRP B N 1
ATOM 3905 C CA . TRP B 1 231 ? 12.164 -14.266 -11.023 1 98.12 231 TRP B CA 1
ATOM 3906 C C . TRP B 1 231 ? 11.477 -14.117 -12.375 1 98.12 231 TRP B C 1
ATOM 3908 O O . TRP B 1 231 ? 11.539 -13.047 -12.992 1 98.12 231 TRP B O 1
ATOM 3918 N N . ASP B 1 232 ? 10.898 -15.219 -12.828 1 98.06 232 ASP B N 1
ATOM 3919 C CA . ASP B 1 232 ? 9.875 -15.039 -13.852 1 98.06 232 ASP B CA 1
ATOM 3920 C C . ASP B 1 232 ? 8.68 -14.258 -13.312 1 98.06 232 ASP B C 1
ATOM 3922 O O . ASP B 1 232 ? 8.359 -14.344 -12.125 1 98.06 232 ASP B O 1
ATOM 3926 N N . VAL B 1 233 ? 8.078 -13.492 -14.148 1 98.81 233 VAL B N 1
ATOM 3927 C CA . VAL B 1 233 ? 6.988 -12.625 -13.727 1 98.81 233 VAL B CA 1
ATOM 3928 C C . VAL B 1 233 ? 5.699 -13.039 -14.43 1 98.81 233 VAL B C 1
ATOM 3930 O O . VAL B 1 233 ? 5.551 -12.852 -15.641 1 98.81 233 VAL B O 1
ATOM 3933 N N . GLY B 1 234 ? 4.805 -13.609 -13.641 1 98.81 234 GLY B N 1
ATOM 3934 C CA . GLY B 1 234 ? 3.502 -13.945 -14.195 1 98.81 234 GLY B CA 1
ATOM 3935 C C . GLY B 1 234 ? 2.625 -12.734 -14.445 1 98.81 234 GLY B C 1
ATOM 3936 O O . GLY B 1 234 ? 2.465 -11.883 -13.562 1 98.81 234 GLY B O 1
ATOM 3937 N N . CYS B 1 235 ? 2.084 -12.648 -15.625 1 98.69 235 CYS B N 1
ATOM 3938 C CA . CYS B 1 235 ? 1.17 -11.578 -16 1 98.69 235 CYS B CA 1
ATOM 3939 C C . CYS B 1 235 ? -0.257 -11.898 -15.578 1 98.69 235 CYS B C 1
ATOM 3941 O O . CYS B 1 235 ? -1.083 -12.289 -16.406 1 98.69 235 CYS B O 1
ATOM 3943 N N . GLU B 1 236 ? -0.52 -11.688 -14.336 1 98.5 236 GLU B N 1
ATOM 3944 C CA . GLU B 1 236 ? -1.832 -12.062 -13.82 1 98.5 236 GLU B CA 1
ATOM 3945 C C . GLU B 1 236 ? -2.797 -10.883 -13.844 1 98.5 236 GLU B C 1
ATOM 3947 O O . GLU B 1 236 ? -3.193 -10.375 -12.797 1 98.5 236 GLU B O 1
ATOM 3952 N N . TYR B 1 237 ? -3.15 -10.484 -15.023 1 98.31 237 TYR B N 1
ATOM 3953 C CA . TYR B 1 237 ? -4.051 -9.352 -15.211 1 98.31 237 TYR B CA 1
ATOM 3954 C C . TYR B 1 237 ? -5.012 -9.609 -16.359 1 98.31 237 TYR B C 1
ATOM 3956 O O . TYR B 1 237 ? -4.781 -10.5 -17.188 1 98.31 237 TYR B O 1
ATOM 3964 N N . MET B 1 238 ? -6.094 -8.883 -16.391 1 97.5 238 MET B N 1
ATOM 3965 C CA . MET B 1 238 ? -7.023 -8.898 -17.516 1 97.5 238 MET B CA 1
ATOM 3966 C C . MET B 1 238 ? -6.512 -8.031 -18.656 1 97.5 238 MET B C 1
ATOM 3968 O O . MET B 1 238 ? -6.578 -6.801 -18.594 1 97.5 238 MET B O 1
ATOM 3972 N N . SER B 1 239 ? -6.137 -8.633 -19.703 1 95.06 239 SER B N 1
ATOM 3973 C CA . SER B 1 239 ? -5.5 -7.91 -20.797 1 95.06 239 SER B CA 1
ATOM 3974 C C . SER B 1 239 ? -6.469 -6.934 -21.453 1 95.06 239 SER B C 1
ATOM 3976 O O . SER B 1 239 ? -7.645 -7.254 -21.656 1 95.06 239 SER B O 1
ATOM 3978 N N . SER B 1 240 ? -6.008 -5.789 -21.766 1 93.06 240 SER B N 1
ATOM 3979 C CA . SER B 1 240 ? -6.793 -4.758 -22.422 1 93.06 240 SER B CA 1
ATOM 3980 C C . SER B 1 240 ? -6.996 -5.086 -23.906 1 93.06 240 SER B C 1
ATOM 3982 O O . SER B 1 240 ? -7.926 -4.578 -24.531 1 93.06 240 SER B O 1
ATOM 3984 N N . GLY B 1 241 ? -6.156 -5.855 -24.484 1 90.5 241 GLY B N 1
ATOM 3985 C CA . GLY B 1 241 ? -6.16 -6.289 -25.875 1 90.5 241 GLY B CA 1
ATOM 3986 C C . GLY B 1 241 ? -5.207 -7.438 -26.141 1 90.5 241 GLY B C 1
ATOM 3987 O O . GLY B 1 241 ? -4.492 -7.883 -25.234 1 90.5 241 GLY B O 1
ATOM 3988 N N . SER B 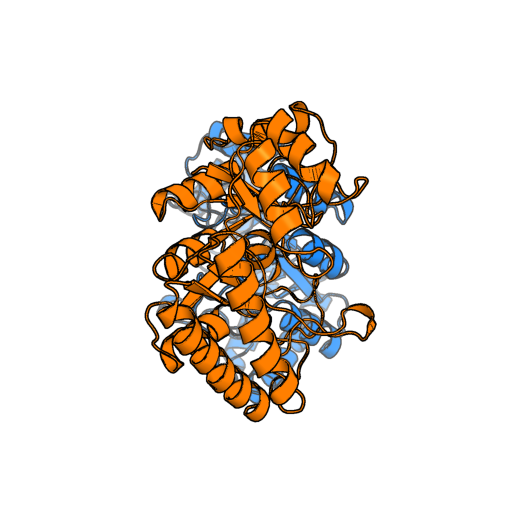1 242 ? -5.203 -7.922 -27.422 1 87.81 242 SER B N 1
ATOM 3989 C CA . SER B 1 242 ? -4.43 -9.125 -27.719 1 87.81 242 SER B CA 1
ATOM 3990 C C . SER B 1 242 ? -3.354 -8.844 -28.766 1 87.81 242 SER B C 1
ATOM 3992 O O . SER B 1 242 ? -2.797 -9.773 -29.344 1 87.81 242 SER B O 1
ATOM 3994 N N . ASP B 1 243 ? -3.051 -7.531 -28.844 1 91 243 ASP B N 1
ATOM 3995 C CA . ASP B 1 243 ? -2.006 -7.199 -29.812 1 91 243 ASP B CA 1
ATOM 3996 C C . ASP B 1 243 ? -0.724 -6.766 -29.109 1 91 243 ASP B C 1
ATOM 3998 O O . ASP B 1 243 ? -0.73 -6.508 -27.891 1 91 243 ASP B O 1
ATOM 4002 N N . HIS B 1 244 ? 0.324 -6.672 -29.891 1 92.75 244 HIS B N 1
ATOM 4003 C CA . HIS B 1 244 ? 1.666 -6.438 -29.375 1 92.75 244 HIS B CA 1
ATOM 4004 C C . HIS B 1 244 ? 1.747 -5.102 -28.641 1 92.75 244 HIS B C 1
ATOM 4006 O O . HIS B 1 244 ? 2.566 -4.938 -27.734 1 92.75 244 HIS B O 1
ATOM 4012 N N . GLN B 1 245 ? 0.923 -4.215 -29 1 93.12 245 GLN B N 1
ATOM 4013 C CA . GLN B 1 245 ? 0.996 -2.883 -28.406 1 93.12 245 GLN B CA 1
ATOM 4014 C C . GLN B 1 245 ? 0.699 -2.93 -26.906 1 93.12 245 GLN B C 1
ATOM 4016 O O . GLN B 1 245 ? 1.241 -2.135 -26.141 1 93.12 245 GLN B O 1
ATOM 4021 N N . TYR B 1 246 ? -0.073 -3.869 -26.484 1 93.38 246 TYR B N 1
ATOM 4022 C CA . TYR B 1 246 ? -0.502 -3.965 -25.094 1 93.38 246 TYR B CA 1
ATOM 4023 C C . TYR B 1 246 ? 0.55 -4.668 -24.234 1 93.38 246 TYR B C 1
ATOM 4025 O O . TYR B 1 246 ? 0.373 -4.828 -23.031 1 93.38 246 TYR B O 1
ATOM 4033 N N . PHE B 1 247 ? 1.7 -5 -24.891 1 95.62 247 PHE B N 1
ATOM 4034 C CA . PHE B 1 247 ? 2.732 -5.738 -24.172 1 95.62 247 PHE B CA 1
ATOM 4035 C C . PHE B 1 247 ? 4.074 -5.02 -24.266 1 95.62 247 PHE B C 1
ATOM 4037 O O . PHE B 1 247 ? 5.105 -5.57 -23.859 1 95.62 247 PHE B O 1
ATOM 4044 N N . GLN B 1 248 ? 4.043 -3.791 -24.672 1 96.38 248 GLN B N 1
ATOM 4045 C CA . GLN B 1 248 ? 5.258 -3.002 -24.844 1 96.38 248 GLN B CA 1
ATOM 4046 C C . GLN B 1 248 ? 5.91 -2.707 -23.5 1 96.38 248 GLN B C 1
ATOM 4048 O O . GLN B 1 248 ? 7.113 -2.441 -23.422 1 96.38 248 GLN B O 1
ATOM 4053 N N . TRP B 1 249 ? 5.082 -2.785 -22.438 1 97.88 249 TRP B N 1
ATOM 4054 C CA . TRP B 1 249 ? 5.598 -2.51 -21.094 1 97.88 249 TRP B CA 1
ATOM 4055 C C . TRP B 1 249 ? 6.715 -3.482 -20.734 1 97.88 249 TRP B C 1
ATOM 4057 O O . TRP B 1 249 ? 7.613 -3.146 -19.953 1 97.88 249 TRP B O 1
ATOM 4067 N N . VAL B 1 250 ? 6.699 -4.684 -21.312 1 98.38 250 VAL B N 1
ATOM 4068 C CA . VAL B 1 250 ? 7.711 -5.695 -21.047 1 98.38 250 VAL B CA 1
ATOM 4069 C C . VAL B 1 250 ? 9.094 -5.152 -21.391 1 98.38 250 VAL B C 1
ATOM 4071 O O . VAL B 1 250 ? 10.016 -5.203 -20.562 1 98.38 250 VAL B O 1
ATOM 4074 N N . HIS B 1 251 ? 9.203 -4.539 -22.547 1 97.75 251 HIS B N 1
ATOM 4075 C CA . HIS B 1 251 ? 10.469 -3.951 -22.969 1 97.75 251 HIS B CA 1
ATOM 4076 C C . HIS B 1 251 ? 10.734 -2.641 -22.25 1 97.75 251 HIS B C 1
ATOM 4078 O O . HIS B 1 251 ? 11.875 -2.369 -21.844 1 97.75 251 HIS B O 1
ATOM 4084 N N . ARG B 1 252 ? 9.711 -1.887 -22.094 1 97.75 252 ARG B N 1
ATOM 4085 C CA . ARG B 1 252 ? 9.836 -0.576 -21.469 1 97.75 252 ARG B CA 1
ATOM 4086 C C . ARG B 1 252 ? 10.43 -0.694 -20.062 1 97.75 252 ARG B C 1
ATOM 4088 O O . ARG B 1 252 ? 11.234 0.144 -19.656 1 97.75 252 ARG B O 1
ATOM 4095 N N . TYR B 1 253 ? 10.031 -1.704 -19.375 1 98.12 253 TYR B N 1
ATOM 4096 C CA . TYR B 1 253 ? 10.477 -1.842 -17.984 1 98.12 253 TYR B CA 1
ATOM 4097 C C . TYR B 1 253 ? 11.664 -2.789 -17.891 1 98.12 253 TYR B C 1
ATOM 4099 O O . TYR B 1 253 ? 12.016 -3.246 -16.797 1 98.12 253 TYR B O 1
ATOM 4107 N N . GLY B 1 254 ? 12.258 -3.137 -19 1 97.62 254 GLY B N 1
ATOM 4108 C CA . GLY B 1 254 ? 13.508 -3.867 -19.047 1 97.62 254 GLY B CA 1
ATOM 4109 C C . GLY B 1 254 ? 13.336 -5.359 -18.828 1 97.62 254 GLY B C 1
ATOM 4110 O O . GLY B 1 254 ? 14.234 -6.016 -18.281 1 97.62 254 GLY B O 1
ATOM 4111 N N . LEU B 1 255 ? 12.164 -5.91 -19.109 1 98.5 255 LEU B N 1
ATOM 4112 C CA . LEU B 1 255 ? 11.93 -7.352 -19.062 1 98.5 255 LEU B CA 1
ATOM 4113 C C . LEU B 1 255 ? 12.039 -7.977 -20.438 1 98.5 255 LEU B C 1
ATOM 4115 O O . LEU B 1 255 ? 12.312 -7.277 -21.422 1 98.5 255 LEU B O 1
ATOM 4119 N N . THR B 1 256 ? 11.945 -9.266 -20.5 1 98.25 256 THR B N 1
ATOM 4120 C CA . THR B 1 256 ? 12.023 -9.992 -21.75 1 98.25 256 THR B CA 1
ATOM 4121 C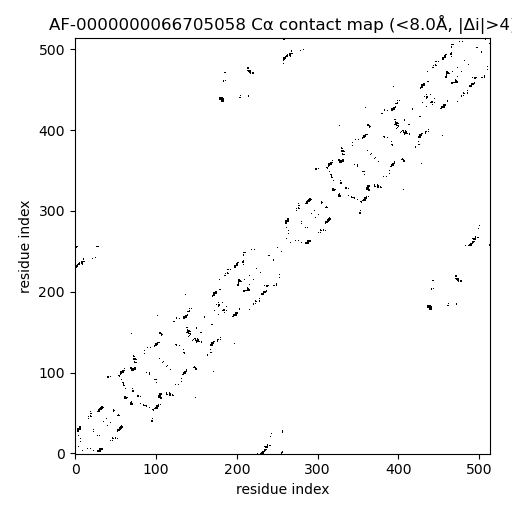 C . THR B 1 256 ? 10.945 -11.07 -21.812 1 98.25 256 THR B C 1
ATOM 4123 O O . THR B 1 256 ? 10.336 -11.414 -20.797 1 98.25 256 THR B O 1
ATOM 4126 N N . PHE B 1 257 ? 10.703 -11.453 -22.969 1 98 257 PHE B N 1
ATOM 4127 C CA . PHE B 1 257 ? 9.789 -12.578 -23.172 1 98 257 PHE B CA 1
ATOM 4128 C C . PHE B 1 257 ? 10.508 -13.906 -23 1 98 257 PHE B C 1
ATOM 4130 O O . PHE B 1 257 ? 11.719 -13.992 -23.234 1 98 257 PHE B O 1
#

Sequence (514 aa):
MRVAANLTMMFHEMDMLQKYGRAAVLGFQLVEVSLPYGWPAEELLHQAERYHLRHILINAPAGNWSEGFRGLAALPEQTSKYIESLDIAIQYAKTLNVQKVHVMAGIAEETNENFDVYVKNIRLACQQFRKESIICLIEPICQAAIPGYFMNSYSKAVKVLKEINEPNLQIMLDIFHVQQICGQLTTTIETLAPFVGHVQVAQVPGRREPDTDGEINYSYVFDILKKFGDWDVGCEYMSSGSDHQYFQWVHRYGLTFMRVAANLTMMFHEMDMLQKYGRAAVLGFQLVEVSLPYGWPAEELLHQAERYHLRHILINAPAGNWSEGFRGLAALPEQTSKYIESLDIAIQYAKTLNVQKVHVMAGIAEETNENFDVYVKNIRLACQQFRKESIICLIEPICQAAIPGYFMNSYSKAVKVLKEINEPNLQIMLDIFHVQQICGQLTTTIETLAPFVGHVQVAQVPGRREPDTDGEINYSYVFDILKKFGDWDVGCEYMSSGSDHQYFQWVHRYGLTF

Organism: Brugia malayi (NCBI:txid6279)

Solvent-accessible surface area (backbone atoms only — not comparable to full-atom values): 25998 Å² total; per-residue (Å²): 75,37,41,20,44,20,56,66,41,26,58,75,89,52,58,71,79,59,42,46,55,53,40,33,73,69,50,35,40,31,29,27,37,50,75,58,82,88,48,62,49,66,58,55,37,48,45,28,58,73,48,62,37,40,47,51,36,32,35,32,65,26,65,55,57,92,79,67,37,55,14,33,38,28,40,78,90,35,54,70,62,37,56,51,23,51,53,52,32,49,54,42,24,60,66,42,61,30,43,33,36,34,55,42,31,12,64,42,71,96,42,72,66,30,50,52,38,25,49,53,42,50,43,50,48,34,58,59,30,49,78,70,67,26,34,31,26,41,52,51,40,20,56,90,81,40,70,52,36,52,45,47,37,67,71,57,50,51,50,47,48,66,71,57,65,50,90,46,54,25,33,38,47,36,50,38,28,41,33,53,50,34,18,39,60,68,60,49,50,66,71,42,39,92,44,51,71,38,35,31,40,24,22,36,87,79,32,26,50,57,78,49,90,29,46,54,22,44,67,44,46,46,55,54,47,57,73,64,44,78,51,53,33,32,39,58,18,45,55,93,59,92,51,67,80,72,50,47,52,42,57,74,56,68,36,41,86,76,36,40,20,44,20,57,66,40,26,61,74,89,51,56,70,80,56,42,45,55,53,40,35,75,69,48,34,41,31,31,28,37,51,74,59,81,87,47,62,50,67,58,54,36,48,47,27,58,74,49,62,36,39,46,52,35,31,35,31,64,27,67,57,56,92,78,67,36,54,14,34,39,28,38,80,90,35,53,69,62,37,56,52,22,52,53,51,33,50,53,42,25,61,66,43,60,29,44,32,35,32,55,41,32,14,65,40,70,96,42,70,65,30,49,52,37,24,50,52,43,50,42,50,48,35,58,58,29,48,77,71,66,23,33,31,27,41,53,51,41,21,55,89,80,40,69,53,37,51,44,48,3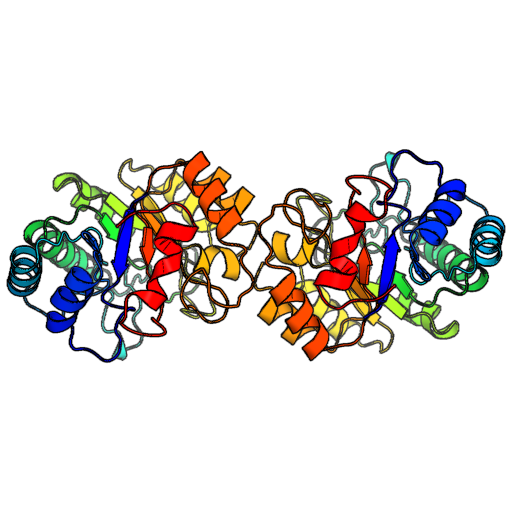6,67,70,57,49,51,49,48,48,64,73,57,65,50,90,47,53,26,32,38,49,35,51,37,30,39,34,52,52,33,18,40,60,67,60,49,50,64,70,42,38,91,44,51,72,39,34,30,41,24,22,37,85,79,33,24,50,57,78,48,90,29,47,53,23,45,67,46,46,46,54,54,48,57,73,64,44,78,51,53,33,32,40,59,17,46,55,93,59,92,51,68,79,71,52,48,54,41,57,74,58,67,36,42,85